Protein AF-A0A813CEZ8-F1 (afdb_monomer_lite)

Radius of gyration: 24.93 Å; chains: 1; bounding box: 59×59×70 Å

Sequence (637 aa):
QISRPLQGLGLHQLNYLLYSCEAEERDRSDGKRGAYDIPGFGPFAYCGIMGVCAALDEARRQHTESELLTSPVLENVRQGDWLIACLTQRLVHMPGLDMVKEWLEKAAGILHNCPRKLAPFYFDLLVPGLCAAASKELLDVSSDFVSAFHGASDLIRDVALATSQFWGATKSAPLNWDLAQRNGWHKVPSLCAGLPHFAAGFMRNWGRDTFIALKGCLLVTGHFQEARDTLLVYASVVRHGLCPNLLDAANRPRYNARDATWFFMQAIQDYVAESPEGESFLAAPVSLKWPAKDWDPDLAHMEVKTIADLIHLIFSAHAKGINFREWGAGRGPDAGKGIDDDMSEWGFDVSVRLDEKTGLIFGGSEHNCGTWMDKMGSSAKAGNKGKPATPRDGAAVEIVGLLKSALRWLSSLSRDVFPYEQVKTASGQPLKYKDWDSRLSENFERLFWIGPDEKTSAPVAGIYRDTVGATRKWQDYQLRPNFCIAMAVAPELFMPEHANTALQVVASRLVGPLGMCTLDPADKEYHGDYHNDNDSSDQWIAHGWNYHQGPEWVWPLGFFLEAWNHFGSLDTSSSEPARYAMQWLLPHREMLRKAPWRSLPELTNSSGQHCHHSCPAQAWSLATLLSALRTMTFQVA

pLDDT: mean 95.01, std 6.54, range [38.25, 98.94]

Organism: NCBI:txid1628268

InterPro domains:
  IPR008928 Six-hairpin glycosidase superfamily [SSF48208] (188-632)
  IPR010401 Glycogen debranching enzyme [PTHR10569] (6-632)
  IPR012341 Six-hairpin glycosidase-like superfamily [G3DSA:1.50.10.10] (181-576)
  IPR032788 Glycogen debranching enzyme, central domain [PF14702] (6-91)
  IPR032790 Glycogen debranching enzyme, C-terminal [PF06202] (185-626)

Secondary structure (DSSP, 8-state):
--SGGGTT--HHHHHHHH---HHHHHHHHTTS--PPEETTTEE-S-SSHHHHHHHHHHHHHHS-HHHHTTSHHHHHHHH-SHHHHHHHHHGGGSTT-HHHHHHHHHHHHHHHHS-GGGHHHHHHHHHHHHHHHHHHHHHHTS-HHHHHHTTT-HHHHHHHHHHGGGEE--SS--S-HHHHHHH-GGGS-EE-SEETTBSSSGGG-BHHHHHHHHIIIIITTT-HHHHHHHHHHHHHT-BTTB--SB-GGGTS-B---SSHHHHHHHHHHHHHHHSTTGGGGGGSB---SS-GGGT-GGGTT----BHHHHHHHHHHHHHH-EEEEPTT--SGGGTTTTT-SSS-TTTTEEEEEE-TTT-PEEE--TT---SS---B---TTTT-TT-BSS---BEEHHHHHHHHHHHHHHHHS-TTT----EEE-TTS-EEEHHHHHHHHHHHHHHHHEE-TT---S-SSSSEE-SEES-SSTTGGG---TTHHHHHHH-GGGS-HHHHHHHHHHHHHHTB-SSSEESS-TTSTT------TT--SS-TTTGGGGGGGSS-EESHHHHHHHHHHHHH---SSTT--HHHHHGGGGHHHHHHHHHSTTSS--SEEBGGGB--TTS-SEEHHHHHHHHHHHHHHHHTT-

Foldseek 3Di:
DLQVLQPPDDLQLLLLQQFAAQQQLCQLVVNPDGFDQFVPPGGFRGLHLNSLVLLLVVLVVPDDPVCSCVPRSNVVQLVDLVSLVSSLVSSPSAPSSVSVSVLSVVLSVVLVPDNSSCRSVSCCCRSVVSNVSSLCVLQCPWDPLSNVPLVPDVLLSLLLSLLSNFWHFGPQAFLADVCCVVPNSSVRTDGAQFPPPQPGHQSGDFLQSCLLLCCQSQQNGPNLVRLLVNLQLQLQADDLLARFGGCSNVPDGWGQAPCSRLSSLVSVVSSLVRPPCHLVQQAPFHHHPQQHCNHPVVCNPQDGTGNLSSNQSSVQSQQQKGWDFIPPQDDDPCGCPPHHPQADNCQRIWIWAAPPQQLFIFIGAQQYQRHPLGDQDRFVLLVRGNGALQGQTTGFQLSLLSLLLSLVVLVPDDCVSRVDQWHAHNVRDTDGSVNSNVSNLVHVCVQFAFAQPHPDPAPHHLAGFRHGPHPPVRNRRWLALSNLSSCLRHVSSDDLVSLQSHLVVQVVFFQALAFGFLTGPVDPLADQAFDLCANDNNNSHHNRSCVRRTWGFQLSLLSSLSSQQVRHDDPDPPDRSLNVSVVSCPVVSVCLSNPSSSADWRTAGPRRHHHPPIRRHGSSNSSSNSVSVSSSVVVVD

Structure (mmCIF, N/CA/C/O backbone):
data_AF-A0A813CEZ8-F1
#
_entry.id   AF-A0A813CEZ8-F1
#
loop_
_atom_site.group_PDB
_atom_site.id
_atom_site.type_symbol
_atom_site.label_atom_id
_atom_site.label_alt_id
_atom_site.label_comp_id
_atom_site.label_asym_id
_atom_site.label_entity_id
_atom_site.label_seq_id
_atom_site.pdbx_PDB_ins_code
_atom_site.Cartn_x
_atom_site.Cartn_y
_atom_site.Cartn_z
_atom_site.occupancy
_atom_site.B_iso_or_equiv
_atom_site.auth_seq_id
_atom_site.auth_comp_id
_atom_site.auth_asym_id
_atom_site.auth_atom_id
_atom_site.pdbx_PDB_model_num
ATOM 1 N N . GLN A 1 1 ? 2.977 -10.992 -36.631 1.00 79.50 1 GLN A N 1
ATOM 2 C CA . GLN A 1 1 ? 2.126 -10.129 -35.786 1.00 79.50 1 GLN A CA 1
ATOM 3 C C . GLN A 1 1 ? 2.627 -10.232 -34.357 1.00 79.50 1 GLN A C 1
ATOM 5 O O . GLN A 1 1 ? 2.871 -11.347 -33.914 1.00 79.50 1 GLN A O 1
ATOM 10 N N . ILE A 1 2 ? 2.846 -9.097 -33.694 1.00 90.31 2 ILE A N 1
ATOM 11 C CA . ILE A 1 2 ? 3.507 -9.021 -32.381 1.00 90.31 2 ILE A CA 1
ATOM 12 C C . ILE A 1 2 ? 2.571 -9.313 -31.197 1.00 90.31 2 ILE A C 1
ATOM 14 O O . ILE A 1 2 ? 3.044 -9.702 -30.142 1.00 90.31 2 ILE A O 1
ATOM 18 N N . SER A 1 3 ? 1.254 -9.188 -31.390 1.00 90.38 3 SER A N 1
ATOM 19 C CA . SER A 1 3 ? 0.237 -9.415 -30.353 1.00 90.38 3 SER A CA 1
ATOM 20 C C . SER A 1 3 ? -0.111 -10.886 -30.133 1.00 90.38 3 SER A C 1
ATOM 22 O O . SER A 1 3 ? -0.450 -11.278 -29.027 1.00 90.38 3 SER A O 1
ATOM 24 N N . ARG A 1 4 ? -0.001 -11.731 -31.166 1.00 92.81 4 ARG A N 1
ATOM 25 C CA . ARG A 1 4 ? -0.383 -13.153 -31.088 1.00 92.81 4 ARG A CA 1
ATOM 26 C C . ARG A 1 4 ? 0.265 -13.917 -29.915 1.00 92.81 4 ARG A C 1
ATOM 28 O O . ARG A 1 4 ? -0.448 -14.691 -29.292 1.00 92.81 4 ARG A O 1
ATOM 35 N N . PRO A 1 5 ? 1.564 -13.743 -29.595 1.00 94.44 5 PRO A N 1
ATOM 36 C CA . PRO A 1 5 ? 2.190 -14.410 -28.449 1.00 94.44 5 PRO A CA 1
ATOM 37 C C . PRO A 1 5 ? 1.694 -13.951 -27.072 1.00 94.44 5 PRO A C 1
ATOM 39 O O . PRO A 1 5 ? 2.035 -14.589 -26.085 1.00 94.44 5 PRO A O 1
ATOM 42 N N . LEU A 1 6 ? 0.966 -12.833 -27.003 1.00 96.12 6 LEU A N 1
ATOM 43 C CA . LEU A 1 6 ? 0.544 -12.193 -25.754 1.00 96.12 6 LEU A CA 1
ATOM 44 C C . LEU A 1 6 ? -0.891 -12.555 -25.352 1.00 96.12 6 LEU A C 1
ATOM 46 O O . LEU A 1 6 ? -1.271 -12.361 -24.202 1.00 96.12 6 LEU A O 1
ATOM 50 N N . GLN A 1 7 ? -1.673 -13.097 -26.287 1.00 91.88 7 GLN A N 1
ATOM 51 C CA . GLN A 1 7 ? -3.081 -13.412 -26.073 1.00 91.88 7 GLN A CA 1
ATOM 52 C C . GLN A 1 7 ? -3.254 -14.487 -24.996 1.00 91.88 7 GLN A C 1
ATOM 54 O O . GLN A 1 7 ? -2.687 -15.576 -25.098 1.00 91.88 7 GLN A O 1
ATOM 59 N N . GLY A 1 8 ? -4.087 -14.192 -23.996 1.00 90.25 8 GLY A N 1
ATOM 60 C CA . GLY A 1 8 ? -4.419 -15.126 -22.917 1.00 90.25 8 GLY A CA 1
ATOM 61 C C . GLY A 1 8 ? -3.352 -15.256 -21.827 1.00 90.25 8 GLY A C 1
ATOM 62 O O . GLY A 1 8 ? -3.478 -16.129 -20.968 1.00 90.25 8 GLY A O 1
ATOM 63 N N . LEU A 1 9 ? -2.315 -14.411 -21.839 1.00 94.62 9 LEU A N 1
ATOM 64 C CA . LEU A 1 9 ? -1.388 -14.307 -20.716 1.00 94.62 9 LEU A CA 1
ATOM 65 C C . LEU A 1 9 ? -2.075 -13.634 -19.522 1.00 94.62 9 LEU A C 1
ATOM 67 O O . LEU A 1 9 ? -2.721 -12.600 -19.660 1.00 94.62 9 LEU A O 1
ATOM 71 N N . GLY A 1 10 ? -1.903 -14.209 -18.335 1.00 93.69 10 GLY A N 1
ATOM 72 C CA . GLY A 1 10 ? -2.367 -13.624 -17.083 1.00 93.69 10 GLY A CA 1
ATOM 73 C C . GLY A 1 10 ? -1.460 -12.496 -16.585 1.00 93.69 10 GLY A C 1
ATOM 74 O O . GLY A 1 10 ? -0.310 -12.347 -17.011 1.00 93.69 10 GLY A O 1
ATOM 75 N N . LEU A 1 11 ? -1.955 -11.747 -15.596 1.00 95.12 11 LEU A N 1
ATOM 76 C CA . LEU A 1 11 ? -1.270 -10.582 -15.027 1.00 95.12 11 LEU A CA 1
ATOM 77 C C . LEU A 1 11 ? 0.165 -10.891 -14.574 1.00 95.12 11 LEU A C 1
ATOM 79 O O . LEU A 1 11 ? 1.094 -10.176 -14.930 1.00 95.12 11 LEU A O 1
ATOM 83 N N . HIS A 1 12 ? 0.377 -11.994 -13.850 1.00 95.81 12 HIS A N 1
ATOM 84 C CA . HIS A 1 12 ? 1.705 -12.374 -13.348 1.00 95.81 12 HIS A CA 1
ATOM 85 C C . HIS A 1 12 ? 2.702 -12.766 -14.463 1.00 95.81 12 HIS A C 1
ATOM 87 O O . HIS A 1 12 ? 3.913 -12.624 -14.287 1.00 95.81 12 HIS A O 1
ATOM 93 N N . GLN A 1 13 ? 2.220 -13.243 -15.618 1.00 96.94 13 GLN A N 1
ATOM 94 C CA . GLN A 1 13 ? 3.062 -13.570 -16.777 1.00 96.94 13 GLN A CA 1
ATOM 95 C C . GLN A 1 13 ? 3.479 -12.299 -17.521 1.00 96.94 13 GLN A C 1
ATOM 97 O O . GLN A 1 13 ? 4.652 -12.148 -17.866 1.00 96.94 13 GLN A O 1
ATOM 102 N N . LEU A 1 14 ? 2.542 -11.365 -17.714 1.00 97.06 14 LEU A N 1
ATOM 103 C CA . LEU A 1 14 ? 2.818 -10.042 -18.281 1.00 97.06 14 LEU A CA 1
ATOM 104 C C . LEU A 1 14 ? 3.721 -9.218 -17.353 1.00 97.06 14 LEU A C 1
ATOM 106 O O . LEU A 1 14 ? 4.678 -8.607 -17.828 1.00 97.06 14 LEU A O 1
ATOM 110 N N . ASN A 1 15 ? 3.510 -9.299 -16.035 1.00 97.31 15 ASN A N 1
ATOM 111 C CA . ASN A 1 15 ? 4.422 -8.759 -15.028 1.00 97.31 15 ASN A CA 1
ATOM 112 C C . ASN A 1 15 ? 5.837 -9.314 -15.215 1.00 97.31 15 ASN A C 1
ATOM 114 O O . ASN A 1 15 ? 6.788 -8.543 -15.302 1.00 97.31 15 ASN A O 1
ATOM 118 N N . TYR A 1 16 ? 5.992 -10.637 -15.332 1.00 97.56 16 TYR A N 1
ATOM 119 C CA . TYR A 1 16 ? 7.316 -11.230 -15.496 1.00 97.56 16 TYR A CA 1
ATOM 120 C C . TYR A 1 16 ? 7.989 -10.813 -16.808 1.00 97.56 16 TYR A C 1
ATOM 122 O O . TYR A 1 16 ? 9.188 -10.534 -16.808 1.00 97.56 16 TYR A O 1
ATOM 130 N N . LEU A 1 17 ? 7.235 -10.727 -17.910 1.00 98.00 17 LEU A N 1
ATOM 131 C CA . LEU A 1 17 ? 7.728 -10.264 -19.209 1.00 98.00 17 LEU A CA 1
ATOM 132 C C . LEU A 1 17 ? 8.228 -8.811 -19.152 1.00 98.00 17 LEU A C 1
ATOM 134 O O . LEU A 1 17 ? 9.339 -8.518 -19.606 1.00 98.00 17 LEU A O 1
ATOM 138 N N . LEU A 1 18 ? 7.410 -7.913 -18.602 1.00 98.25 18 LEU A N 1
ATOM 139 C CA . LEU A 1 18 ? 7.663 -6.473 -18.583 1.00 98.25 18 LEU A CA 1
ATOM 140 C C . LEU A 1 18 ? 8.653 -6.064 -17.490 1.00 98.25 18 LEU A C 1
ATOM 142 O O . LEU A 1 18 ? 9.565 -5.282 -17.754 1.00 98.25 18 LEU A O 1
ATOM 146 N N . TYR A 1 19 ? 8.501 -6.614 -16.292 1.00 98.19 19 TYR A N 1
ATOM 147 C CA . TYR A 1 19 ? 9.132 -6.135 -15.066 1.00 98.19 19 TYR A CA 1
ATOM 148 C C . TYR A 1 19 ? 10.053 -7.201 -14.455 1.00 98.19 19 TYR A C 1
ATOM 150 O O . TYR A 1 19 ? 10.921 -7.734 -15.145 1.00 98.19 19 TYR A O 1
ATOM 158 N N . SER A 1 20 ? 9.890 -7.504 -13.165 1.00 96.81 20 SER A N 1
ATOM 159 C CA . SER A 1 20 ? 10.849 -8.172 -12.277 1.00 96.81 20 SER A CA 1
ATOM 160 C C . SER A 1 20 ? 12.051 -7.310 -11.922 1.00 96.81 20 SER A C 1
ATOM 162 O O . SER A 1 20 ? 12.946 -7.118 -12.746 1.00 96.81 20 SER A O 1
ATOM 164 N N . CYS A 1 21 ? 12.134 -6.873 -10.669 1.00 97.88 21 CYS A N 1
ATOM 165 C CA . CYS A 1 21 ? 13.377 -6.299 -10.158 1.00 97.88 21 CYS A CA 1
ATOM 166 C C . CYS A 1 21 ? 14.443 -7.395 -9.951 1.00 97.88 21 CYS A C 1
ATOM 168 O O . CYS A 1 21 ? 14.162 -8.597 -10.059 1.00 97.88 21 CYS A O 1
ATOM 170 N N . GLU A 1 22 ? 15.680 -6.992 -9.656 1.00 97.62 22 GLU A N 1
ATOM 171 C CA . GLU A 1 22 ? 16.791 -7.925 -9.443 1.00 97.62 22 GLU A CA 1
ATOM 172 C C . GLU A 1 22 ? 16.523 -8.927 -8.310 1.00 97.62 22 GLU A C 1
ATOM 174 O O . GLU A 1 22 ? 16.808 -10.114 -8.469 1.00 97.62 22 GLU A O 1
ATOM 179 N N . ALA A 1 23 ? 15.945 -8.479 -7.191 1.00 97.56 23 ALA A N 1
ATOM 180 C CA . ALA A 1 23 ? 15.647 -9.348 -6.053 1.00 97.56 23 ALA A CA 1
ATOM 181 C C . ALA A 1 23 ? 14.663 -10.467 -6.432 1.00 97.56 23 ALA A C 1
ATOM 183 O O . ALA A 1 23 ? 14.882 -11.628 -6.088 1.00 97.56 23 ALA A O 1
ATOM 184 N N . GLU A 1 24 ? 13.626 -10.151 -7.210 1.00 97.75 24 GLU A N 1
ATOM 185 C CA . GLU A 1 24 ? 12.665 -11.151 -7.684 1.00 97.75 24 GLU A CA 1
ATOM 186 C C . GLU A 1 24 ? 13.280 -12.105 -8.718 1.00 97.75 24 GLU A C 1
ATOM 188 O O . GLU A 1 24 ? 12.978 -13.298 -8.726 1.00 97.75 24 GLU A O 1
ATOM 193 N N . GLU A 1 25 ? 14.149 -11.612 -9.605 1.00 97.12 25 GLU A N 1
ATOM 194 C CA . GLU A 1 25 ? 14.824 -12.459 -10.596 1.00 97.12 25 GLU A CA 1
ATOM 195 C C . GLU A 1 25 ? 15.823 -13.412 -9.924 1.00 97.12 25 GLU A C 1
ATOM 197 O O . GLU A 1 25 ? 15.884 -14.597 -10.275 1.00 97.12 25 GLU A O 1
ATOM 202 N N . ARG A 1 26 ? 16.557 -12.934 -8.911 1.00 97.00 26 ARG A N 1
ATOM 203 C CA . ARG A 1 26 ? 17.440 -13.766 -8.082 1.00 97.00 26 ARG A CA 1
ATOM 204 C C . ARG A 1 26 ? 16.646 -14.826 -7.338 1.00 97.00 26 ARG A C 1
ATOM 206 O O . ARG A 1 26 ? 17.043 -15.986 -7.357 1.00 97.00 26 ARG A O 1
ATOM 213 N N . ASP A 1 27 ? 15.510 -14.461 -6.759 1.00 96.62 27 ASP A N 1
ATOM 214 C CA . ASP A 1 27 ? 14.639 -15.402 -6.060 1.00 96.62 27 ASP A CA 1
ATOM 215 C C . ASP A 1 27 ? 14.143 -16.530 -6.983 1.00 96.62 27 ASP A C 1
ATOM 217 O O . ASP A 1 27 ? 14.305 -17.712 -6.682 1.00 96.62 27 ASP A O 1
ATOM 221 N N . ARG A 1 28 ? 13.640 -16.195 -8.178 1.00 94.69 28 ARG A N 1
ATOM 222 C CA . ARG A 1 28 ? 13.176 -17.198 -9.156 1.00 94.69 28 ARG A CA 1
ATOM 223 C C . ARG A 1 28 ? 14.306 -18.070 -9.701 1.00 94.69 28 ARG A C 1
ATOM 225 O O . ARG A 1 28 ? 14.092 -19.244 -10.004 1.00 94.69 28 ARG A O 1
ATOM 232 N N . SER A 1 29 ? 15.504 -17.511 -9.843 1.00 94.19 29 SER A N 1
ATOM 233 C CA . SER A 1 29 ? 16.651 -18.188 -10.456 1.00 94.19 29 SER A CA 1
ATOM 234 C C . SER A 1 29 ? 17.578 -18.898 -9.465 1.00 94.19 29 SER A C 1
ATOM 236 O O . SER A 1 29 ? 18.614 -19.413 -9.888 1.00 94.19 29 SER A O 1
ATOM 238 N N . ASP A 1 30 ? 17.228 -18.949 -8.176 1.00 94.50 30 ASP A N 1
ATOM 239 C CA . ASP A 1 30 ? 18.089 -19.470 -7.102 1.00 94.50 30 ASP A CA 1
ATOM 240 C C . ASP A 1 30 ? 19.457 -18.756 -7.073 1.00 94.50 30 ASP A C 1
ATOM 242 O O . ASP A 1 30 ? 20.519 -19.374 -6.995 1.00 94.50 30 ASP A O 1
ATOM 246 N N . GLY A 1 31 ? 19.428 -17.431 -7.235 1.00 95.06 31 GLY A N 1
ATOM 247 C CA . GLY A 1 31 ? 20.586 -16.536 -7.239 1.00 95.06 31 GLY A CA 1
ATOM 248 C C . GLY A 1 31 ? 21.403 -16.522 -8.534 1.00 95.06 31 GLY A C 1
ATOM 249 O O . GLY A 1 31 ? 22.354 -15.747 -8.632 1.00 95.06 31 GLY A O 1
ATOM 250 N N . LYS A 1 32 ? 21.052 -17.339 -9.537 1.00 93.69 32 LYS A N 1
ATOM 251 C CA . LYS A 1 32 ? 21.851 -17.517 -10.766 1.00 93.69 32 LYS A CA 1
ATOM 252 C C . LYS A 1 32 ? 21.778 -16.340 -11.737 1.00 93.69 32 LYS A C 1
ATOM 254 O O . LYS A 1 32 ? 22.650 -16.224 -12.594 1.00 93.69 32 LYS A O 1
ATOM 259 N N . ARG A 1 33 ? 20.739 -15.506 -11.658 1.00 93.38 33 ARG A N 1
ATOM 260 C CA . ARG A 1 33 ? 20.550 -14.334 -12.525 1.00 93.38 33 ARG A CA 1
ATOM 261 C C . ARG A 1 33 ? 20.097 -13.123 -11.719 1.00 93.38 33 ARG A C 1
ATOM 263 O O . ARG A 1 33 ? 19.334 -13.269 -10.771 1.00 93.38 33 ARG A O 1
ATOM 270 N N . GLY A 1 34 ? 20.561 -11.949 -12.131 1.00 93.56 34 GLY A N 1
ATOM 271 C CA . GLY A 1 34 ? 20.124 -10.645 -11.634 1.00 93.56 34 GLY A CA 1
ATOM 272 C C . GLY A 1 34 ? 19.783 -9.708 -12.794 1.00 93.56 34 GLY A C 1
ATOM 273 O O . GLY A 1 34 ? 19.581 -10.173 -13.919 1.00 93.56 34 GLY A O 1
ATOM 274 N N . ALA A 1 35 ? 19.739 -8.403 -12.523 1.00 96.50 35 ALA A N 1
ATOM 275 C CA . ALA A 1 35 ? 19.554 -7.394 -13.559 1.00 96.50 35 ALA A CA 1
ATOM 276 C C . ALA A 1 35 ? 20.721 -7.405 -14.558 1.00 96.50 35 ALA A C 1
ATOM 278 O O . ALA A 1 35 ? 21.870 -7.659 -14.194 1.00 96.50 35 ALA A O 1
ATOM 279 N N . TYR A 1 36 ? 20.417 -7.147 -15.832 1.00 97.31 36 TYR A N 1
ATOM 280 C CA . TYR A 1 36 ? 21.448 -6.995 -16.854 1.00 97.31 36 TYR A CA 1
ATOM 281 C C . TYR A 1 36 ? 22.198 -5.681 -16.617 1.00 97.31 36 TYR A C 1
ATOM 283 O O . TYR A 1 36 ? 21.569 -4.625 -16.539 1.00 97.31 36 TYR A O 1
ATOM 291 N N . ASP A 1 37 ? 23.521 -5.768 -16.494 1.00 96.81 37 ASP A N 1
ATOM 292 C CA . ASP A 1 37 ? 24.413 -4.636 -16.242 1.00 96.81 37 ASP A CA 1
ATOM 293 C C . ASP A 1 37 ? 25.116 -4.223 -17.538 1.00 96.81 37 ASP A C 1
ATOM 295 O O . ASP A 1 37 ? 25.818 -5.023 -18.167 1.00 96.81 37 ASP A O 1
ATOM 299 N N . ILE A 1 38 ? 24.887 -2.978 -17.960 1.00 96.81 38 ILE A N 1
ATOM 300 C CA . ILE A 1 38 ? 25.490 -2.409 -19.162 1.00 96.81 38 ILE A CA 1
ATOM 301 C C . ILE A 1 38 ? 26.753 -1.634 -18.788 1.00 96.81 38 ILE A C 1
ATOM 303 O O . ILE A 1 38 ? 26.662 -0.634 -18.070 1.00 96.81 38 ILE A O 1
ATOM 307 N N . PRO A 1 39 ? 27.925 -1.991 -19.347 1.00 94.44 39 PRO A N 1
ATOM 308 C CA . PRO A 1 39 ? 29.146 -1.219 -19.148 1.00 94.44 39 PRO A CA 1
ATOM 309 C C . PRO A 1 39 ? 28.951 0.260 -19.508 1.00 94.44 39 PRO A C 1
ATOM 311 O O . PRO A 1 39 ? 28.583 0.586 -20.634 1.00 94.44 39 PRO A O 1
ATOM 314 N N . GLY A 1 40 ? 29.205 1.155 -18.551 1.00 93.38 40 GLY A N 1
ATOM 315 C CA . GLY A 1 40 ? 29.041 2.604 -18.725 1.00 93.38 40 GLY A CA 1
ATOM 316 C C . GLY A 1 40 ? 27.622 3.141 -18.501 1.00 93.38 40 GLY A C 1
ATOM 317 O O . GLY A 1 40 ? 27.438 4.350 -18.577 1.00 93.38 40 GLY A O 1
ATOM 318 N N . PHE A 1 41 ? 26.643 2.280 -18.201 1.00 95.31 41 PHE A N 1
ATOM 319 C CA . PHE A 1 41 ? 25.285 2.672 -17.794 1.00 95.31 41 PHE A CA 1
ATOM 320 C C . PHE A 1 41 ? 24.929 2.136 -16.401 1.00 95.31 41 PHE A C 1
ATOM 322 O O . PHE A 1 41 ? 24.461 2.896 -15.561 1.00 95.31 41 PHE A O 1
ATOM 329 N N . GLY A 1 42 ? 25.205 0.856 -16.133 1.00 96.69 42 GLY A N 1
ATOM 330 C CA . GLY A 1 42 ? 24.857 0.165 -14.891 1.00 96.69 42 GLY A CA 1
ATOM 331 C C . GLY A 1 42 ? 23.726 -0.862 -15.059 1.00 96.69 42 GLY A C 1
ATOM 332 O O . GLY A 1 42 ? 23.291 -1.143 -16.184 1.00 96.69 42 GLY A O 1
ATOM 333 N N . PRO A 1 43 ? 23.235 -1.440 -13.947 1.00 96.94 43 PRO A N 1
ATOM 334 C CA . PRO A 1 43 ? 22.128 -2.389 -13.958 1.00 96.94 43 PRO A CA 1
ATOM 335 C C . PRO A 1 43 ? 20.782 -1.714 -14.242 1.00 96.94 43 PRO A C 1
ATOM 337 O O . PRO A 1 43 ? 20.499 -0.612 -13.772 1.00 96.94 43 PRO A O 1
ATOM 340 N N . PHE A 1 44 ? 19.906 -2.407 -14.971 1.00 97.50 44 PHE A N 1
ATOM 341 C CA . PHE A 1 44 ? 18.525 -1.959 -15.158 1.00 97.50 44 PHE A CA 1
ATOM 342 C C . PHE A 1 44 ? 17.670 -2.103 -13.894 1.00 97.50 44 PHE A C 1
ATOM 344 O O . PHE A 1 44 ? 17.808 -3.065 -13.141 1.00 97.50 44 PHE A O 1
ATOM 351 N N . ALA A 1 45 ? 16.690 -1.204 -13.732 1.00 97.25 45 ALA A N 1
ATOM 352 C CA . ALA A 1 45 ? 15.676 -1.298 -12.675 1.00 97.25 45 ALA A CA 1
ATOM 353 C C . ALA A 1 45 ? 14.849 -2.598 -12.763 1.00 97.25 45 ALA A C 1
ATOM 355 O O . ALA A 1 45 ? 14.533 -3.220 -11.747 1.00 97.25 45 ALA A O 1
ATOM 356 N N . TYR A 1 46 ? 14.550 -3.040 -13.990 1.00 98.50 46 TYR A N 1
ATOM 357 C CA . TYR A 1 46 ? 13.863 -4.300 -14.263 1.00 98.50 46 TYR A CA 1
ATOM 358 C C . TYR A 1 46 ? 14.689 -5.208 -15.168 1.00 98.50 46 TYR A C 1
ATOM 360 O O . TYR A 1 46 ? 15.312 -4.758 -16.127 1.00 98.50 46 TYR A O 1
ATOM 368 N N . CYS A 1 47 ? 14.612 -6.510 -14.905 1.00 98.06 47 CYS A N 1
ATOM 369 C CA . CYS A 1 47 ? 15.171 -7.561 -15.753 1.00 98.06 47 CYS A CA 1
ATOM 370 C C . CYS A 1 47 ? 14.344 -7.772 -17.035 1.00 98.06 47 CYS A C 1
ATOM 372 O O . CYS A 1 47 ? 14.830 -8.357 -18.003 1.00 98.06 47 CYS A O 1
ATOM 374 N N . GLY A 1 48 ? 13.077 -7.351 -17.024 1.00 97.75 48 GLY A N 1
ATOM 375 C CA . GLY A 1 48 ? 12.163 -7.410 -18.158 1.00 97.75 48 GLY A CA 1
ATOM 376 C C . GLY A 1 48 ? 12.301 -6.262 -19.145 1.00 97.75 48 GLY A C 1
ATOM 377 O O . GLY A 1 48 ? 13.098 -5.334 -18.986 1.00 97.75 48 GLY A O 1
ATOM 378 N N . ILE A 1 49 ? 11.499 -6.341 -20.207 1.00 98.00 49 ILE A N 1
ATOM 379 C CA . ILE A 1 49 ? 11.609 -5.437 -21.360 1.00 98.00 49 ILE A CA 1
ATOM 380 C C . ILE A 1 49 ? 11.300 -3.973 -21.018 1.00 98.00 49 ILE A C 1
ATOM 382 O O . ILE A 1 49 ? 11.768 -3.079 -21.723 1.00 98.00 49 ILE A O 1
ATOM 386 N N . MET A 1 50 ? 10.584 -3.697 -19.922 1.00 97.75 50 MET A N 1
ATOM 387 C CA . MET A 1 50 ? 10.316 -2.329 -19.476 1.00 97.75 50 MET A CA 1
ATOM 388 C C . MET A 1 50 ? 11.581 -1.630 -18.958 1.00 97.75 50 MET A C 1
ATOM 390 O O . MET A 1 50 ? 11.747 -0.434 -19.197 1.00 97.75 50 MET A O 1
ATOM 394 N N . GLY A 1 51 ? 12.502 -2.367 -18.323 1.00 97.69 51 GLY A N 1
ATOM 395 C CA . GLY A 1 51 ? 13.800 -1.832 -17.889 1.00 97.69 51 GLY A CA 1
ATOM 396 C C . GLY A 1 51 ? 14.647 -1.375 -19.077 1.00 97.69 51 GLY A C 1
ATOM 397 O O . GLY A 1 51 ? 15.210 -0.283 -19.066 1.00 97.69 51 GLY A O 1
ATOM 398 N N . VAL A 1 52 ? 14.626 -2.157 -20.160 1.00 97.81 52 VAL A N 1
ATOM 399 C CA . VAL A 1 52 ? 15.268 -1.797 -21.431 1.00 97.81 52 VAL A CA 1
ATOM 400 C C . VAL A 1 52 ? 14.618 -0.560 -22.048 1.00 97.81 52 VAL A C 1
ATOM 402 O O . VAL A 1 52 ? 15.318 0.360 -22.457 1.00 97.81 52 VAL A O 1
ATOM 405 N N . CYS A 1 53 ? 13.284 -0.499 -22.087 1.00 97.75 53 CYS A N 1
ATOM 406 C CA . CYS A 1 53 ? 12.574 0.660 -22.631 1.00 97.75 53 CYS A CA 1
ATOM 407 C C . CYS A 1 53 ? 12.860 1.937 -21.827 1.00 97.75 53 CYS A C 1
ATOM 409 O O . CYS A 1 53 ? 13.011 3.005 -22.409 1.00 97.75 53 CYS A O 1
ATOM 411 N N . ALA A 1 54 ? 12.944 1.852 -20.495 1.00 96.94 54 ALA A N 1
ATOM 412 C CA . ALA A 1 54 ? 13.338 2.980 -19.651 1.00 96.94 54 ALA A CA 1
ATOM 413 C C . ALA A 1 54 ? 14.760 3.472 -19.976 1.00 96.94 54 ALA A C 1
ATOM 415 O O . ALA A 1 54 ? 14.957 4.672 -20.154 1.00 96.94 54 ALA A O 1
ATOM 416 N N . ALA A 1 55 ? 15.718 2.556 -20.144 1.00 96.94 55 ALA A N 1
ATOM 417 C CA . ALA A 1 55 ? 17.095 2.898 -20.492 1.00 96.94 55 ALA A CA 1
ATOM 418 C C . ALA A 1 55 ? 17.232 3.497 -21.905 1.00 96.94 55 ALA A C 1
ATOM 420 O O . ALA A 1 55 ? 17.989 4.445 -22.111 1.00 96.94 55 ALA A O 1
ATOM 421 N N . LEU A 1 56 ? 16.468 2.993 -22.881 1.00 96.19 56 LEU A N 1
ATOM 422 C CA . LEU A 1 56 ? 16.413 3.570 -24.229 1.00 96.19 56 LEU A CA 1
ATOM 423 C C . LEU A 1 56 ? 15.828 4.989 -24.212 1.00 96.19 56 LEU A C 1
ATOM 425 O O . LEU A 1 56 ? 16.366 5.887 -24.858 1.00 96.19 56 LEU A O 1
ATOM 429 N N . ASP A 1 57 ? 14.761 5.216 -23.447 1.00 95.12 57 ASP A N 1
ATOM 430 C CA . ASP A 1 57 ? 14.154 6.544 -23.315 1.00 95.12 57 ASP A CA 1
ATOM 431 C C . ASP A 1 57 ? 15.047 7.522 -22.544 1.00 95.12 57 ASP A C 1
ATOM 433 O O . ASP A 1 57 ? 15.039 8.722 -22.818 1.00 95.12 57 ASP A O 1
ATOM 437 N N . GLU A 1 58 ? 15.849 7.040 -21.596 1.00 95.06 58 GLU A N 1
ATOM 438 C CA . GLU A 1 58 ? 16.904 7.832 -20.968 1.00 95.06 58 GLU A CA 1
ATOM 439 C C . GLU A 1 58 ? 18.004 8.210 -21.963 1.00 95.06 58 GLU A C 1
ATOM 441 O O . GLU A 1 58 ? 18.337 9.392 -22.076 1.00 95.06 58 GLU A O 1
ATOM 446 N N . ALA A 1 59 ? 18.492 7.252 -22.755 1.00 94.44 59 ALA A N 1
ATOM 447 C CA . ALA A 1 59 ? 19.481 7.515 -23.793 1.00 94.44 59 ALA A CA 1
ATOM 448 C C . ALA A 1 59 ? 18.983 8.573 -24.793 1.00 94.44 59 ALA A C 1
ATOM 450 O O . ALA A 1 59 ? 19.713 9.524 -25.076 1.00 94.44 59 ALA A O 1
ATOM 451 N N . ARG A 1 60 ? 17.721 8.473 -25.245 1.00 93.69 60 ARG A N 1
ATOM 452 C CA . ARG A 1 60 ? 17.064 9.466 -26.119 1.00 93.69 60 ARG A CA 1
ATOM 453 C C . ARG A 1 60 ? 16.985 10.865 -25.504 1.00 93.69 60 ARG A C 1
ATOM 455 O O . ARG A 1 60 ? 17.019 11.846 -26.235 1.00 93.69 60 ARG A O 1
ATOM 462 N N . ARG A 1 61 ? 16.836 10.971 -24.180 1.00 93.19 61 ARG A N 1
ATOM 463 C CA . ARG A 1 61 ? 16.774 12.266 -23.480 1.00 93.19 61 ARG A CA 1
ATOM 464 C C . ARG A 1 61 ? 18.149 12.894 -23.272 1.00 93.19 61 ARG A C 1
ATOM 466 O O . ARG A 1 61 ? 18.238 14.115 -23.222 1.00 93.19 61 ARG A O 1
ATOM 473 N N . GLN A 1 62 ? 19.183 12.076 -23.091 1.00 92.88 62 GLN A N 1
ATOM 474 C CA . GLN A 1 62 ? 20.528 12.534 -22.728 1.00 92.88 62 GLN A CA 1
ATOM 475 C C . GLN A 1 62 ? 21.459 12.757 -23.928 1.00 92.88 62 GLN A C 1
ATOM 477 O O . GLN A 1 62 ? 22.485 13.409 -23.764 1.00 92.88 62 GLN A O 1
ATOM 482 N N . HIS A 1 63 ? 21.125 12.238 -25.112 1.00 92.94 63 HIS A N 1
ATOM 483 C CA . HIS A 1 63 ? 21.991 12.289 -26.294 1.00 92.94 63 HIS A CA 1
ATOM 484 C C . HIS A 1 63 ? 21.291 12.960 -27.476 1.00 92.94 63 HIS A C 1
ATOM 486 O O . HIS A 1 63 ? 20.077 12.837 -27.650 1.00 92.94 63 HIS A O 1
ATOM 492 N N . THR A 1 64 ? 22.066 13.625 -28.335 1.00 91.25 64 THR A N 1
ATOM 493 C CA . THR A 1 64 ? 21.578 14.067 -29.650 1.00 91.25 64 THR A CA 1
ATOM 494 C C . THR A 1 64 ? 21.395 12.880 -30.601 1.00 91.25 64 THR A C 1
ATOM 496 O O . THR A 1 64 ? 21.949 11.802 -30.385 1.00 91.25 64 THR A O 1
ATOM 499 N N . GLU A 1 65 ? 20.672 13.070 -31.709 1.00 82.56 65 GLU A N 1
ATOM 500 C CA . GLU A 1 65 ? 20.483 12.028 -32.733 1.00 82.56 65 GLU A CA 1
ATOM 501 C C . GLU A 1 65 ? 21.820 11.475 -33.268 1.00 82.56 65 GLU A C 1
ATOM 503 O O . GLU A 1 65 ? 21.966 10.268 -33.459 1.00 82.56 65 GLU A O 1
ATOM 508 N N . SER A 1 66 ? 22.830 12.339 -33.427 1.00 84.50 66 SER A N 1
ATOM 509 C CA . SER A 1 66 ? 24.178 11.951 -33.862 1.00 84.50 66 SER A CA 1
ATOM 510 C C . SER A 1 66 ? 24.977 11.172 -32.813 1.00 84.50 66 SER A C 1
ATOM 512 O O . SER A 1 66 ? 25.861 10.396 -33.174 1.00 84.50 66 SER A O 1
ATOM 514 N N . GLU A 1 67 ? 24.681 11.362 -31.527 1.00 90.50 67 GLU A N 1
ATOM 515 C CA . GLU A 1 67 ? 25.390 10.731 -30.405 1.00 90.50 67 GLU A CA 1
ATOM 516 C C . GLU A 1 67 ? 24.660 9.491 -29.882 1.00 90.50 67 GLU A C 1
ATOM 518 O O . GLU A 1 67 ? 25.258 8.663 -29.197 1.00 90.50 67 GLU A O 1
ATOM 523 N N . LEU A 1 68 ? 23.381 9.318 -30.222 1.00 89.94 68 LEU A N 1
ATOM 524 C CA . LEU A 1 68 ? 22.528 8.263 -29.685 1.00 89.94 68 LEU A CA 1
ATOM 525 C C . LEU A 1 68 ? 23.125 6.863 -29.904 1.00 89.94 68 LEU A C 1
ATOM 527 O O . LEU A 1 68 ? 23.150 6.048 -28.983 1.00 89.94 68 LEU A O 1
ATOM 531 N N . LEU A 1 69 ? 23.709 6.604 -31.080 1.00 89.25 69 LEU A N 1
ATOM 532 C CA . LEU A 1 69 ? 24.386 5.335 -31.398 1.00 89.25 69 LEU A CA 1
ATOM 533 C C . LEU A 1 69 ? 25.680 5.085 -30.607 1.00 89.25 69 LEU A C 1
ATOM 535 O O . LEU A 1 69 ? 26.239 3.995 -30.717 1.00 89.25 69 LEU A O 1
ATOM 539 N N . THR A 1 70 ? 26.170 6.082 -29.870 1.00 90.19 70 THR A N 1
ATOM 540 C CA . THR A 1 70 ? 27.314 5.976 -28.950 1.00 90.19 70 THR A CA 1
ATOM 541 C C . THR A 1 70 ? 26.888 5.893 -27.487 1.00 90.19 70 THR A C 1
ATOM 543 O O . THR A 1 70 ? 27.739 5.688 -26.623 1.00 90.19 70 THR A O 1
ATOM 546 N N . SER A 1 71 ? 25.584 6.004 -27.199 1.00 94.94 71 SER A N 1
ATOM 547 C CA . SER A 1 71 ? 25.067 5.753 -25.854 1.00 94.94 71 SER A CA 1
ATOM 548 C C . SER A 1 71 ? 25.414 4.322 -25.419 1.00 94.94 71 SER A C 1
ATOM 550 O O . SER A 1 71 ? 25.350 3.405 -26.247 1.00 94.94 71 SER A O 1
ATOM 552 N N . PRO A 1 72 ? 25.739 4.084 -24.136 1.00 96.44 72 PRO A N 1
ATOM 553 C CA . PRO A 1 72 ? 26.178 2.764 -23.679 1.00 96.44 72 PRO A CA 1
ATOM 554 C C . PRO A 1 72 ? 25.198 1.629 -24.015 1.00 96.44 72 PRO A C 1
ATOM 556 O O . PRO A 1 72 ? 25.611 0.526 -24.367 1.00 96.44 72 PRO A O 1
ATOM 559 N N . VAL A 1 73 ? 23.890 1.910 -23.960 1.00 95.94 73 VAL A N 1
ATOM 560 C CA . VAL A 1 73 ? 22.832 0.928 -24.236 1.00 95.94 73 VAL A CA 1
ATOM 561 C C . VAL A 1 73 ? 22.844 0.488 -25.699 1.00 95.94 73 VAL A C 1
ATOM 563 O O . VAL A 1 73 ? 22.847 -0.708 -25.991 1.00 95.94 73 VAL A O 1
ATOM 566 N N . LEU A 1 74 ? 22.882 1.440 -26.633 1.00 95.56 74 LEU A N 1
ATOM 567 C CA . LEU A 1 74 ? 22.882 1.122 -28.062 1.00 95.56 74 LEU A CA 1
ATOM 568 C C . LEU A 1 74 ? 24.248 0.628 -28.537 1.00 95.56 74 LEU A C 1
ATOM 570 O O . LEU A 1 74 ? 24.310 -0.205 -29.441 1.00 95.56 74 LEU A O 1
ATOM 574 N N . GLU A 1 75 ? 25.330 1.067 -27.896 1.00 95.38 75 GLU A N 1
ATOM 575 C CA . GLU A 1 75 ? 26.664 0.519 -28.113 1.00 95.38 75 GLU A CA 1
ATOM 576 C C . GLU A 1 75 ? 26.720 -0.966 -27.731 1.00 95.38 75 GLU A C 1
ATOM 578 O O . GLU A 1 75 ? 27.212 -1.778 -28.513 1.00 95.38 75 GLU A O 1
ATOM 583 N N . ASN A 1 76 ? 26.157 -1.347 -26.580 1.00 96.94 76 ASN A N 1
ATOM 584 C CA . ASN A 1 76 ? 26.074 -2.744 -26.149 1.00 96.94 76 ASN A CA 1
ATOM 585 C C . ASN A 1 76 ? 25.331 -3.613 -27.180 1.00 96.94 76 ASN A C 1
ATOM 587 O O . ASN A 1 76 ? 25.856 -4.642 -27.609 1.00 96.94 76 ASN A O 1
ATOM 591 N N . VAL A 1 77 ? 24.167 -3.149 -27.651 1.00 96.69 77 VAL A N 1
ATOM 592 C CA . VAL A 1 77 ? 23.384 -3.820 -28.706 1.00 96.69 77 VAL A CA 1
ATOM 593 C C . VAL A 1 77 ? 24.166 -3.915 -30.022 1.00 96.69 77 VAL A C 1
ATOM 595 O O . VAL A 1 77 ? 24.084 -4.912 -30.740 1.00 96.69 77 VAL A O 1
ATOM 598 N N . ARG A 1 78 ? 24.948 -2.885 -30.363 1.00 95.25 78 ARG A N 1
ATOM 599 C CA . ARG A 1 78 ? 25.793 -2.875 -31.564 1.00 95.25 78 ARG A CA 1
ATOM 600 C C . ARG A 1 78 ? 26.935 -3.884 -31.469 1.00 95.25 78 ARG A C 1
ATOM 602 O O . ARG A 1 78 ? 27.306 -4.476 -32.483 1.00 95.25 78 ARG A O 1
ATOM 609 N N . GLN A 1 79 ? 27.505 -4.057 -30.279 1.00 95.31 79 GLN A N 1
ATOM 610 C CA . GLN A 1 79 ? 28.659 -4.920 -30.038 1.00 95.31 79 GLN A CA 1
ATOM 611 C C . GLN A 1 79 ? 28.294 -6.405 -29.965 1.00 95.31 79 GLN A C 1
ATOM 613 O O . GLN A 1 79 ? 29.118 -7.240 -30.343 1.00 95.31 79 GLN A O 1
ATOM 618 N N . GLY A 1 80 ? 27.076 -6.756 -29.545 1.00 95.81 80 GLY A N 1
ATOM 619 C CA . GLY A 1 80 ? 26.673 -8.156 -29.487 1.00 95.81 80 GLY A CA 1
ATOM 620 C C . GLY A 1 80 ? 25.226 -8.405 -29.084 1.00 95.81 80 GLY A C 1
ATOM 621 O O . GLY A 1 80 ? 24.465 -7.506 -28.745 1.00 95.81 80 GLY A O 1
ATOM 622 N N . ASP A 1 81 ? 24.856 -9.685 -29.112 1.00 96.81 81 ASP A N 1
ATOM 623 C CA . ASP A 1 81 ? 23.470 -10.150 -28.955 1.00 96.81 81 ASP A CA 1
ATOM 624 C C . ASP A 1 81 ? 23.118 -10.480 -27.486 1.00 96.81 81 ASP A C 1
ATOM 626 O O . ASP A 1 81 ? 22.111 -11.129 -27.199 1.00 96.81 81 ASP A O 1
ATOM 630 N N . TRP A 1 82 ? 23.957 -10.062 -26.533 1.00 97.38 82 TRP A N 1
ATOM 631 C CA . TRP A 1 82 ? 23.867 -10.477 -25.128 1.00 97.38 82 TRP A CA 1
ATOM 632 C C . TRP A 1 82 ? 22.579 -10.018 -24.450 1.00 97.38 82 TRP A C 1
ATOM 634 O O . TRP A 1 82 ? 21.966 -10.801 -23.726 1.00 97.38 82 TRP A O 1
ATOM 644 N N . LEU A 1 83 ? 22.151 -8.778 -24.696 1.00 97.50 83 LEU A N 1
ATOM 645 C CA . LEU A 1 83 ? 20.945 -8.235 -24.079 1.00 97.50 83 LEU A CA 1
ATOM 646 C C . LEU A 1 83 ? 19.694 -9.001 -24.530 1.00 97.50 83 LEU A C 1
ATOM 648 O O . LEU A 1 83 ? 18.918 -9.458 -23.692 1.00 97.50 83 LEU A O 1
ATOM 652 N N . ILE A 1 84 ? 19.514 -9.228 -25.837 1.00 97.69 84 ILE A N 1
ATOM 653 C CA . ILE A 1 84 ? 18.352 -9.991 -26.318 1.00 97.69 84 ILE A CA 1
ATOM 654 C C . ILE A 1 84 ? 18.410 -11.461 -25.885 1.00 97.69 84 ILE A C 1
ATOM 656 O O . ILE A 1 84 ? 17.377 -12.046 -25.549 1.00 97.69 84 ILE A O 1
ATOM 660 N N . ALA A 1 85 ? 19.608 -12.051 -25.807 1.00 96.88 85 ALA A N 1
ATOM 661 C CA . ALA A 1 85 ? 19.784 -13.388 -25.254 1.00 96.88 85 ALA A CA 1
ATOM 662 C C . ALA A 1 85 ? 19.363 -13.443 -23.775 1.00 96.88 85 ALA A C 1
ATOM 664 O O . ALA A 1 85 ? 18.650 -14.366 -23.384 1.00 96.88 85 ALA A O 1
ATOM 665 N N . CYS A 1 86 ? 19.724 -12.435 -22.973 1.00 96.69 86 CYS A N 1
ATOM 666 C CA . CYS A 1 86 ? 19.317 -12.321 -21.572 1.00 96.69 86 CYS A CA 1
ATOM 667 C C . CYS A 1 86 ? 17.787 -12.233 -21.427 1.00 96.69 86 CYS A C 1
ATOM 669 O O . CYS A 1 86 ? 17.193 -13.028 -20.692 1.00 96.69 86 CYS A O 1
ATOM 671 N N . LEU A 1 87 ? 17.141 -11.347 -22.198 1.00 97.19 87 LEU A N 1
ATOM 672 C CA . LEU A 1 87 ? 15.679 -11.187 -22.221 1.00 97.19 87 LEU A CA 1
ATOM 673 C C . LEU A 1 87 ? 14.951 -12.481 -22.608 1.00 97.19 87 LEU A C 1
ATOM 675 O O . LEU A 1 87 ? 13.885 -12.776 -22.077 1.00 97.19 87 LEU A O 1
ATOM 679 N N . THR A 1 88 ? 15.538 -13.268 -23.507 1.00 96.94 88 THR A N 1
ATOM 680 C CA . THR A 1 88 ? 14.961 -14.535 -23.975 1.00 96.94 88 THR A CA 1
ATOM 681 C C . THR A 1 88 ? 15.131 -15.650 -22.942 1.00 96.94 88 THR A C 1
ATOM 683 O O . THR A 1 88 ? 14.182 -16.358 -22.604 1.00 96.94 88 THR A O 1
ATOM 686 N N . GLN A 1 89 ? 16.345 -15.818 -22.410 1.00 94.44 89 GLN A N 1
ATOM 687 C CA . GLN A 1 89 ? 16.694 -16.926 -21.516 1.00 94.44 89 GLN A CA 1
ATOM 688 C C . GLN A 1 89 ? 16.012 -16.840 -20.151 1.00 94.44 89 GLN A C 1
ATOM 690 O O . GLN A 1 89 ? 15.812 -17.871 -19.506 1.00 94.44 89 GLN A O 1
ATOM 695 N N . ARG A 1 90 ? 15.650 -15.641 -19.685 1.00 94.75 90 ARG A N 1
ATOM 696 C CA . ARG A 1 90 ? 14.944 -15.506 -18.405 1.00 94.75 90 ARG A CA 1
ATOM 697 C C . ARG A 1 90 ? 13.539 -16.110 -18.436 1.00 94.75 90 ARG A C 1
ATOM 699 O O . ARG A 1 90 ? 13.148 -16.746 -17.462 1.00 94.75 90 ARG A O 1
ATOM 706 N N . LEU A 1 91 ? 12.843 -16.058 -19.578 1.00 95.75 91 LEU A N 1
ATOM 707 C CA . LEU A 1 91 ? 11.445 -16.500 -19.703 1.00 95.75 91 LEU A CA 1
ATOM 708 C C . LEU A 1 91 ? 11.198 -17.977 -19.344 1.00 95.75 91 LEU A C 1
ATOM 710 O O . LEU A 1 91 ? 10.067 -18.348 -19.057 1.00 95.75 91 LEU A O 1
ATOM 714 N N . VAL A 1 92 ? 12.243 -18.811 -19.276 1.00 89.38 92 VAL A N 1
ATOM 715 C CA . VAL A 1 92 ? 12.142 -20.251 -18.962 1.00 89.38 92 VAL A CA 1
ATOM 716 C C . VAL A 1 92 ? 11.564 -20.566 -17.575 1.00 89.38 92 VAL A C 1
ATOM 718 O O . VAL A 1 92 ? 11.174 -21.702 -17.331 1.00 89.38 92 VAL A O 1
ATOM 721 N N . HIS A 1 93 ? 11.537 -19.600 -16.651 1.00 85.19 93 HIS A N 1
ATOM 722 C CA . HIS A 1 93 ? 11.044 -19.810 -15.279 1.00 85.19 93 HIS A CA 1
ATOM 723 C C . HIS A 1 93 ? 9.557 -19.523 -15.100 1.00 85.19 93 HIS A C 1
ATOM 725 O O . HIS A 1 93 ? 9.028 -19.763 -14.017 1.00 85.19 93 HIS A O 1
ATOM 731 N N . MET A 1 94 ? 8.888 -19.019 -16.137 1.00 93.12 94 MET A N 1
ATOM 732 C CA . MET A 1 94 ? 7.470 -18.691 -16.085 1.00 93.12 94 MET A CA 1
ATOM 733 C C . MET A 1 94 ? 6.709 -19.470 -17.162 1.00 93.12 94 MET A C 1
ATOM 735 O O . MET A 1 94 ? 6.766 -19.104 -18.340 1.00 93.12 94 MET A O 1
ATOM 739 N N . PRO A 1 95 ? 5.998 -20.546 -16.778 1.00 92.56 95 PRO A N 1
ATOM 740 C CA . PRO A 1 95 ? 5.172 -21.308 -17.706 1.00 92.56 95 PRO A CA 1
ATOM 741 C C . PRO A 1 95 ? 4.163 -20.421 -18.446 1.00 92.56 95 PRO A C 1
ATOM 743 O O . PRO A 1 95 ? 3.619 -19.479 -17.870 1.00 92.56 95 PRO A O 1
ATOM 746 N N . GLY A 1 96 ? 3.895 -20.739 -19.715 1.00 93.06 96 GLY A N 1
ATOM 747 C CA . GLY A 1 96 ? 2.952 -20.010 -20.573 1.00 93.06 96 GLY A CA 1
ATOM 748 C C . GLY A 1 96 ? 3.572 -18.887 -21.409 1.00 93.06 96 GLY A C 1
ATOM 749 O O . GLY A 1 96 ? 2.912 -18.374 -22.304 1.00 93.06 96 GLY A O 1
ATOM 750 N N . LEU A 1 97 ? 4.851 -18.552 -21.201 1.00 96.56 97 LEU A N 1
ATOM 751 C CA . LEU A 1 97 ? 5.579 -17.582 -22.032 1.00 96.56 97 LEU A CA 1
ATOM 752 C C . LEU A 1 97 ? 6.310 -18.210 -23.232 1.00 96.56 97 LEU A C 1
ATOM 754 O O . LEU A 1 97 ? 7.112 -17.534 -23.876 1.00 96.56 97 LEU A O 1
ATOM 758 N N . ASP A 1 98 ? 6.039 -19.473 -23.570 1.00 95.56 98 ASP A N 1
ATOM 759 C CA . ASP A 1 98 ? 6.740 -20.202 -24.637 1.00 95.56 98 ASP A CA 1
ATOM 760 C C . ASP A 1 98 ? 6.633 -19.498 -25.997 1.00 95.56 98 ASP A C 1
ATOM 762 O O . ASP A 1 98 ? 7.640 -19.281 -26.668 1.00 95.56 98 ASP A O 1
ATOM 766 N N . MET A 1 99 ? 5.437 -19.026 -26.368 1.00 96.62 99 MET A N 1
ATOM 767 C CA . MET A 1 99 ? 5.243 -18.287 -27.622 1.00 96.62 99 MET A CA 1
ATOM 768 C C . MET A 1 99 ? 5.985 -16.944 -27.639 1.00 96.62 99 MET A C 1
ATOM 770 O O . MET A 1 99 ? 6.467 -16.517 -28.691 1.00 96.62 99 MET A O 1
ATOM 774 N N . VAL A 1 100 ? 6.078 -16.263 -26.492 1.00 97.62 100 VAL A N 1
ATOM 775 C CA . VAL A 1 100 ? 6.827 -15.002 -26.364 1.00 97.62 100 VAL A CA 1
ATOM 776 C C . VAL A 1 100 ? 8.323 -15.270 -26.481 1.00 97.62 100 VAL A C 1
ATOM 778 O O . VAL A 1 100 ? 9.028 -14.553 -27.189 1.00 97.62 100 VAL A O 1
ATOM 781 N N . LYS A 1 101 ? 8.801 -16.342 -25.845 1.00 97.44 101 LYS A N 1
ATOM 782 C CA . LYS A 1 101 ? 10.184 -16.799 -25.946 1.00 97.44 101 LYS A CA 1
ATOM 783 C C . LYS A 1 101 ? 10.549 -17.139 -27.390 1.00 97.44 101 LYS A C 1
ATOM 785 O O . LYS A 1 101 ? 11.529 -16.602 -27.890 1.00 97.44 101 LYS A O 1
ATOM 790 N N . GLU A 1 102 ? 9.737 -17.928 -28.093 1.00 96.69 102 GLU A N 1
ATOM 791 C CA . GLU A 1 102 ? 9.943 -18.230 -29.519 1.00 96.69 102 GLU A CA 1
ATOM 792 C C . GLU A 1 102 ? 9.955 -16.966 -30.392 1.00 96.69 102 GLU A C 1
ATOM 794 O O . GLU A 1 102 ? 10.683 -16.879 -31.384 1.00 96.69 102 GLU A O 1
ATOM 799 N N . TRP A 1 103 ? 9.124 -15.974 -30.056 1.00 97.56 103 TRP A N 1
ATOM 800 C CA . TRP A 1 103 ? 9.117 -14.693 -30.755 1.00 97.56 103 TRP A CA 1
ATOM 801 C C . TRP A 1 103 ? 10.429 -13.927 -30.537 1.00 97.56 103 TRP A C 1
ATOM 803 O O . TRP A 1 103 ? 11.012 -13.436 -31.506 1.00 97.56 103 TRP A O 1
ATOM 813 N N . LEU A 1 104 ? 10.933 -13.879 -29.299 1.00 97.62 104 LEU A N 1
ATOM 814 C CA . LEU A 1 104 ? 12.220 -13.260 -28.973 1.00 97.62 104 LEU A CA 1
ATOM 815 C C . LEU A 1 104 ? 13.406 -14.013 -29.588 1.00 97.62 104 LEU A C 1
ATOM 817 O O . LEU A 1 104 ? 14.337 -13.372 -30.064 1.00 97.62 104 LEU A O 1
ATOM 821 N N . GLU A 1 105 ? 13.358 -15.345 -29.674 1.00 97.62 105 GLU A N 1
ATOM 822 C CA . GLU A 1 105 ? 14.367 -16.153 -30.375 1.00 97.62 105 GLU A CA 1
ATOM 823 C C . GLU A 1 105 ? 14.416 -15.805 -31.873 1.00 97.62 105 GLU A C 1
ATOM 825 O O . GLU A 1 105 ? 15.496 -15.635 -32.444 1.00 97.62 105 GLU A O 1
ATOM 830 N N . LYS A 1 106 ? 13.254 -15.608 -32.512 1.00 96.69 106 LYS A N 1
ATOM 831 C CA . LYS A 1 106 ? 13.176 -15.129 -33.904 1.00 96.69 106 LYS A CA 1
ATOM 832 C C . LYS A 1 106 ? 13.728 -13.710 -34.047 1.00 96.69 106 LYS A C 1
ATOM 834 O O . LYS A 1 106 ? 14.480 -13.449 -34.985 1.00 96.69 106 LYS A O 1
ATOM 839 N N . ALA A 1 107 ? 13.393 -12.809 -33.123 1.00 96.12 107 ALA A N 1
ATOM 840 C CA . ALA A 1 107 ? 13.936 -11.451 -33.094 1.00 96.12 107 ALA A CA 1
ATOM 841 C C . ALA A 1 107 ? 15.467 -11.454 -32.925 1.00 96.12 107 ALA A C 1
ATOM 843 O O . ALA A 1 107 ? 16.166 -10.759 -33.661 1.00 96.12 107 ALA A O 1
ATOM 844 N N . ALA A 1 108 ? 16.001 -12.295 -32.037 1.00 97.12 108 ALA A N 1
ATOM 845 C CA . ALA A 1 108 ? 17.438 -12.483 -31.850 1.00 97.12 108 ALA A CA 1
ATOM 846 C C . ALA A 1 108 ? 18.116 -12.994 -33.127 1.00 97.12 108 ALA A C 1
ATOM 848 O O . ALA A 1 108 ? 19.172 -12.490 -33.500 1.00 97.12 108 ALA A O 1
ATOM 849 N N . GLY A 1 109 ? 17.480 -13.920 -33.851 1.00 97.19 109 GLY A N 1
ATOM 850 C CA . GLY A 1 109 ? 17.957 -14.374 -35.157 1.00 97.19 109 GLY A CA 1
ATOM 851 C C . GLY A 1 109 ? 18.033 -13.253 -36.202 1.00 97.19 109 GLY A C 1
ATOM 852 O O . GLY A 1 109 ? 18.977 -13.216 -36.989 1.00 97.19 109 GLY A O 1
ATOM 853 N N . ILE A 1 110 ? 17.084 -12.309 -36.205 1.00 95.81 110 ILE A N 1
ATOM 854 C CA . ILE A 1 110 ? 17.129 -11.135 -37.095 1.00 95.81 110 ILE A CA 1
ATOM 855 C C . ILE A 1 110 ? 18.320 -10.239 -36.739 1.00 95.81 110 ILE A C 1
ATOM 857 O O . ILE A 1 110 ? 19.083 -9.860 -37.628 1.00 95.81 110 ILE A O 1
ATOM 861 N N . LEU A 1 111 ? 18.508 -9.934 -35.451 1.00 96.19 111 LEU A N 1
ATOM 862 C CA . LEU A 1 111 ? 19.611 -9.088 -34.982 1.00 96.19 111 LEU A CA 1
ATOM 863 C C . LEU A 1 111 ? 20.979 -9.709 -35.268 1.00 96.19 111 LEU A C 1
ATOM 865 O O . LEU A 1 111 ? 21.868 -9.021 -35.766 1.00 96.19 111 LEU A O 1
ATOM 869 N N . HIS A 1 112 ? 21.118 -11.012 -35.032 1.00 96.25 112 HIS A N 1
ATOM 870 C CA . HIS A 1 112 ? 22.359 -11.744 -35.260 1.00 96.25 112 HIS A CA 1
ATOM 871 C C . HIS A 1 112 ? 22.806 -11.707 -36.729 1.00 96.25 112 HIS A C 1
ATOM 873 O O . HIS A 1 112 ? 23.993 -11.572 -37.020 1.00 96.25 112 HIS A O 1
ATOM 879 N N . ASN A 1 113 ? 21.848 -11.814 -37.656 1.00 96.12 113 ASN A N 1
ATOM 880 C CA . ASN A 1 113 ? 22.117 -11.896 -39.092 1.00 96.12 113 ASN A CA 1
ATOM 881 C C . ASN A 1 113 ? 22.210 -10.526 -39.787 1.00 96.12 113 ASN A C 1
ATOM 883 O O . ASN A 1 113 ? 22.601 -10.461 -40.954 1.00 96.12 113 ASN A O 1
ATOM 887 N N . CYS A 1 114 ? 21.839 -9.429 -39.120 1.00 95.81 114 CYS A N 1
ATOM 888 C CA . CYS A 1 114 ? 21.908 -8.094 -39.710 1.00 95.81 114 CYS A CA 1
ATOM 889 C C . CYS A 1 114 ? 23.313 -7.467 -39.559 1.00 95.81 114 CYS A C 1
ATOM 891 O O . CYS A 1 114 ? 24.060 -7.807 -38.638 1.00 95.81 114 CYS A O 1
ATOM 893 N N . PRO A 1 115 ? 23.708 -6.519 -40.433 1.00 96.19 115 PRO A N 1
ATOM 894 C CA . PRO A 1 115 ? 24.926 -5.743 -40.224 1.00 96.19 115 PRO A CA 1
ATOM 895 C C . PRO A 1 115 ? 24.913 -5.069 -38.848 1.00 96.19 115 PRO A C 1
ATOM 897 O O . PRO A 1 115 ? 23.944 -4.397 -38.508 1.00 96.19 115 PRO A O 1
ATOM 900 N N . ARG A 1 116 ? 26.010 -5.163 -38.083 1.00 93.12 116 ARG A N 1
ATOM 901 C CA . ARG A 1 116 ? 26.072 -4.656 -36.694 1.00 93.12 116 ARG A CA 1
ATOM 902 C C . ARG A 1 116 ? 25.669 -3.186 -36.548 1.00 93.12 116 ARG A C 1
ATOM 904 O O . ARG A 1 116 ? 25.032 -2.823 -35.570 1.00 93.12 116 ARG A O 1
ATOM 911 N N . LYS A 1 117 ? 25.943 -2.355 -37.559 1.00 91.69 117 LYS A N 1
ATOM 912 C CA . LYS A 1 117 ? 25.511 -0.944 -37.605 1.00 91.69 117 LYS A CA 1
ATOM 913 C C . LYS A 1 117 ? 23.984 -0.753 -37.622 1.00 91.69 117 LYS A C 1
ATOM 915 O O . LYS A 1 117 ? 23.523 0.313 -37.241 1.00 91.69 117 LYS A O 1
ATOM 920 N N . LEU A 1 118 ? 23.218 -1.752 -38.066 1.00 94.69 118 LEU A N 1
ATOM 921 C CA . LEU A 1 118 ? 21.752 -1.738 -38.118 1.00 94.69 118 LEU A CA 1
ATOM 922 C C . LEU A 1 118 ? 21.098 -2.445 -36.922 1.00 94.69 118 LEU A C 1
ATOM 924 O O . LEU A 1 118 ? 19.899 -2.273 -36.713 1.00 94.69 118 LEU A O 1
ATOM 928 N N . ALA A 1 119 ? 21.852 -3.215 -36.129 1.00 95.56 119 ALA A N 1
ATOM 929 C CA . ALA A 1 119 ? 21.308 -3.935 -34.978 1.00 95.56 119 ALA A CA 1
ATOM 930 C C . ALA A 1 119 ? 20.594 -3.009 -33.969 1.00 95.56 119 ALA A C 1
ATOM 932 O O . ALA A 1 119 ? 19.474 -3.347 -33.585 1.00 95.56 119 ALA A O 1
ATOM 933 N N . PRO A 1 120 ? 21.128 -1.817 -33.616 1.00 95.25 120 PRO A N 1
ATOM 934 C CA . PRO A 1 120 ? 20.418 -0.866 -32.756 1.00 95.25 120 PRO A CA 1
ATOM 935 C C . PRO A 1 120 ? 19.032 -0.466 -33.284 1.00 95.25 120 PRO A C 1
ATOM 937 O O . PRO A 1 120 ? 18.073 -0.438 -32.521 1.00 95.25 120 PRO A O 1
ATOM 940 N N . PHE A 1 121 ? 18.905 -0.226 -34.594 1.00 94.19 121 PHE A N 1
ATOM 941 C CA . PHE A 1 121 ? 17.635 0.149 -35.225 1.00 94.19 121 PHE A CA 1
ATOM 942 C C . PHE A 1 121 ? 16.597 -0.976 -35.132 1.00 94.19 121 PHE A C 1
ATOM 944 O O . PHE A 1 121 ? 15.467 -0.756 -34.703 1.00 94.19 121 PHE A O 1
ATOM 951 N N . TYR A 1 122 ? 16.979 -2.202 -35.500 1.00 96.25 122 TYR A N 1
ATOM 952 C CA . TYR A 1 122 ? 16.065 -3.342 -35.410 1.00 96.25 122 TYR A CA 1
ATOM 953 C C . TYR A 1 122 ? 15.711 -3.682 -33.960 1.00 96.25 122 TYR A C 1
ATOM 955 O O . TYR A 1 122 ? 14.577 -4.069 -33.687 1.00 96.25 122 TYR A O 1
ATOM 963 N N . PHE A 1 123 ? 16.647 -3.517 -33.025 1.00 96.75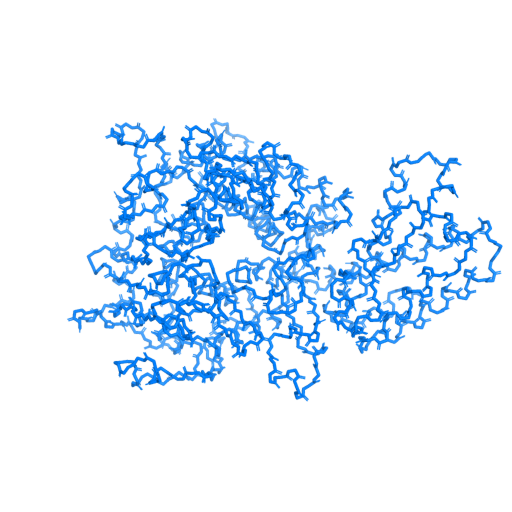 123 PHE A N 1
ATOM 964 C CA . PHE A 1 123 ? 16.397 -3.748 -31.607 1.00 96.75 123 PHE A CA 1
ATOM 965 C C . PHE A 1 123 ? 15.357 -2.763 -31.057 1.00 96.75 123 PHE A C 1
ATOM 967 O O . PHE A 1 123 ? 14.391 -3.196 -30.429 1.00 96.75 123 PHE A O 1
ATOM 974 N N . ASP A 1 124 ? 15.512 -1.469 -31.355 1.00 94.00 124 ASP A N 1
ATOM 975 C CA . ASP A 1 124 ? 14.594 -0.402 -30.930 1.00 94.00 124 ASP A CA 1
ATOM 976 C C . ASP A 1 124 ? 13.214 -0.488 -31.612 1.00 94.00 124 ASP A C 1
ATOM 978 O O . ASP A 1 124 ? 12.216 -0.007 -31.084 1.00 94.00 124 ASP A O 1
ATOM 982 N N . LEU A 1 125 ? 13.113 -1.184 -32.748 1.00 95.19 125 LEU A N 1
ATOM 983 C CA . LEU A 1 125 ? 11.826 -1.529 -33.352 1.00 95.19 125 LEU A CA 1
ATOM 984 C C . LEU A 1 125 ? 11.161 -2.734 -32.664 1.00 95.19 125 LEU A C 1
ATOM 986 O O . LEU A 1 125 ? 9.958 -2.728 -32.399 1.00 95.19 125 LEU A O 1
ATOM 990 N N . LEU A 1 126 ? 11.926 -3.800 -32.415 1.00 96.56 126 LEU A N 1
ATOM 991 C CA . LEU A 1 126 ? 11.389 -5.090 -31.980 1.00 96.56 126 LEU A CA 1
ATOM 992 C C . LEU A 1 126 ? 11.075 -5.116 -30.479 1.00 96.56 126 LEU A C 1
ATOM 994 O O . LEU A 1 126 ? 9.971 -5.503 -30.097 1.00 96.56 126 LEU A O 1
ATOM 998 N N . VAL A 1 127 ? 12.018 -4.714 -29.623 1.00 96.94 127 VAL A N 1
ATOM 999 C CA . VAL A 1 127 ? 11.876 -4.851 -28.163 1.00 96.94 127 VAL A CA 1
ATOM 1000 C C . VAL A 1 127 ? 10.876 -3.832 -27.595 1.00 96.94 127 VAL A C 1
ATOM 1002 O O . VAL A 1 127 ? 9.915 -4.263 -26.950 1.00 96.94 127 VAL A O 1
ATOM 1005 N N . PRO A 1 128 ? 10.987 -2.519 -27.885 1.00 97.19 128 PRO A N 1
ATOM 1006 C CA . PRO A 1 128 ? 9.937 -1.555 -27.552 1.00 97.19 128 PRO A CA 1
ATOM 1007 C C . PRO A 1 128 ? 8.584 -1.878 -28.191 1.00 97.19 128 PRO A C 1
ATOM 1009 O O . PRO A 1 128 ? 7.553 -1.698 -27.547 1.00 97.19 128 PRO A O 1
ATOM 1012 N N . GLY A 1 129 ? 8.566 -2.424 -29.413 1.00 97.62 129 GLY A N 1
ATOM 1013 C CA . GLY A 1 129 ? 7.332 -2.886 -30.051 1.00 97.62 129 GLY A CA 1
ATOM 1014 C C . GLY A 1 129 ? 6.625 -3.981 -29.246 1.00 97.62 129 GLY A C 1
ATOM 1015 O O . GLY A 1 129 ? 5.406 -3.930 -29.073 1.00 97.62 129 GLY A O 1
ATOM 1016 N N . LEU A 1 130 ? 7.376 -4.956 -28.717 1.00 98.00 130 LEU A N 1
ATOM 1017 C CA . LEU A 1 130 ? 6.823 -6.016 -27.868 1.00 98.00 130 LEU A CA 1
ATOM 1018 C C . LEU A 1 130 ? 6.332 -5.446 -26.535 1.00 98.00 130 LEU A C 1
ATOM 1020 O O . LEU A 1 130 ? 5.264 -5.827 -26.065 1.00 98.00 130 LEU A O 1
ATOM 1024 N N . CYS A 1 131 ? 7.082 -4.504 -25.959 1.00 97.88 131 CYS A N 1
ATOM 1025 C CA . CYS A 1 131 ? 6.704 -3.813 -24.730 1.00 97.88 131 CYS A CA 1
ATOM 1026 C C . CYS A 1 131 ? 5.387 -3.044 -24.893 1.00 97.88 131 CYS A C 1
ATOM 1028 O O . CYS A 1 131 ? 4.484 -3.191 -24.071 1.00 97.88 131 CYS A O 1
ATOM 1030 N N . ALA A 1 132 ? 5.236 -2.294 -25.987 1.00 96.94 132 ALA A N 1
ATOM 1031 C CA . ALA A 1 132 ? 4.008 -1.573 -26.304 1.00 96.94 132 ALA A CA 1
ATOM 1032 C C . ALA A 1 132 ? 2.823 -2.528 -26.517 1.00 96.94 132 ALA A C 1
ATOM 1034 O O . ALA A 1 132 ? 1.731 -2.266 -26.020 1.00 96.94 132 ALA A O 1
ATOM 1035 N N . ALA A 1 133 ? 3.037 -3.655 -27.204 1.00 97.12 133 ALA A N 1
ATOM 1036 C CA . ALA A 1 133 ? 2.000 -4.662 -27.408 1.00 97.12 133 ALA A CA 1
ATOM 1037 C C . ALA A 1 133 ? 1.565 -5.330 -26.090 1.00 97.12 133 ALA A C 1
ATOM 1039 O O . ALA A 1 133 ? 0.371 -5.482 -25.858 1.00 97.12 133 ALA A O 1
ATOM 1040 N N . ALA A 1 134 ? 2.509 -5.676 -25.210 1.00 97.19 134 ALA A N 1
ATOM 1041 C CA . ALA A 1 134 ? 2.218 -6.260 -23.898 1.00 97.19 134 ALA A CA 1
ATOM 1042 C C . ALA A 1 134 ? 1.556 -5.255 -22.943 1.00 97.19 134 ALA A C 1
ATOM 1044 O O . ALA A 1 134 ? 0.632 -5.609 -22.219 1.00 97.19 134 ALA A O 1
ATOM 1045 N N . SER A 1 135 ? 1.979 -3.989 -22.986 1.00 96.69 135 SER A N 1
ATOM 1046 C CA . SER A 1 135 ? 1.345 -2.909 -22.220 1.00 96.69 135 SER A CA 1
ATOM 1047 C C . SER A 1 135 ? -0.086 -2.662 -22.693 1.00 96.69 135 SER A C 1
ATOM 1049 O O . SER A 1 135 ? -0.975 -2.438 -21.881 1.00 96.69 135 SER A O 1
ATOM 1051 N N . LYS A 1 136 ? -0.321 -2.730 -24.009 1.00 94.19 136 LYS A N 1
ATOM 1052 C CA . LYS A 1 136 ? -1.663 -2.630 -24.580 1.00 94.19 136 LYS A CA 1
ATOM 1053 C C . LYS A 1 136 ? -2.548 -3.798 -24.152 1.00 94.19 136 LYS A C 1
ATOM 1055 O O . LYS A 1 136 ? -3.674 -3.547 -23.756 1.00 94.19 136 LYS A O 1
ATOM 1060 N N . GLU A 1 137 ? -2.037 -5.030 -24.176 1.00 93.38 137 GLU A N 1
ATOM 1061 C CA . GLU A 1 137 ? -2.787 -6.198 -23.694 1.00 93.38 137 GLU A CA 1
ATOM 1062 C C . GLU A 1 137 ? -3.221 -6.012 -22.233 1.00 93.38 137 GLU A C 1
ATOM 1064 O O . GLU A 1 137 ? -4.388 -6.215 -21.933 1.00 93.38 137 GLU A O 1
ATOM 1069 N N . LEU A 1 138 ? -2.326 -5.543 -21.348 1.00 93.31 138 LEU A N 1
ATOM 1070 C CA . LEU A 1 138 ? -2.661 -5.253 -19.944 1.00 93.31 138 LEU A CA 1
ATOM 1071 C C . LEU A 1 138 ? -3.789 -4.225 -19.787 1.00 93.31 138 LEU A C 1
ATOM 1073 O O . LEU A 1 138 ? -4.617 -4.365 -18.894 1.00 93.31 138 LEU A O 1
ATOM 1077 N N . LEU A 1 139 ? -3.794 -3.181 -20.618 1.00 94.12 139 LEU A N 1
ATOM 1078 C CA . LEU A 1 139 ? -4.748 -2.076 -20.513 1.00 94.12 139 LEU A CA 1
ATOM 1079 C C . LEU A 1 139 ? -6.094 -2.398 -21.174 1.00 94.12 139 LEU A C 1
ATOM 1081 O O . LEU A 1 139 ? -7.128 -2.067 -20.605 1.00 94.12 139 LEU A O 1
ATOM 1085 N N . ASP A 1 140 ? -6.084 -3.050 -22.340 1.00 87.81 140 ASP A N 1
ATOM 1086 C CA . ASP A 1 140 ? -7.287 -3.355 -23.128 1.00 87.81 140 ASP A CA 1
ATOM 1087 C C . ASP A 1 140 ? -8.180 -4.416 -22.455 1.00 87.81 140 ASP A C 1
ATOM 1089 O O . ASP A 1 140 ? -9.387 -4.434 -22.685 1.00 87.81 140 ASP A O 1
ATOM 1093 N N . VAL A 1 141 ? -7.598 -5.324 -21.660 1.00 84.25 141 VAL A N 1
ATOM 1094 C CA . VAL A 1 141 ? -8.336 -6.373 -20.922 1.00 84.25 141 VAL A CA 1
ATOM 1095 C C . VAL A 1 141 ? -8.609 -5.995 -19.461 1.00 84.25 141 VAL A C 1
ATOM 1097 O O . VAL A 1 141 ? -9.036 -6.838 -18.671 1.00 84.25 141 VAL A O 1
ATOM 1100 N N . SER A 1 142 ? -8.323 -4.744 -19.092 1.00 88.69 142 SER A N 1
ATOM 1101 C CA . SER A 1 142 ? -8.541 -4.204 -17.750 1.00 88.69 142 SER A CA 1
ATOM 1102 C C . SER A 1 142 ? -10.023 -3.856 -17.522 1.00 88.69 142 SER A C 1
ATOM 1104 O O . SER A 1 142 ? -10.900 -4.223 -18.303 1.00 88.69 142 SER A O 1
ATOM 1106 N N . SER A 1 143 ? -10.333 -3.141 -16.439 1.00 92.19 143 SER A N 1
ATOM 1107 C CA . SER A 1 143 ? -11.694 -2.679 -16.148 1.00 92.19 143 SER A CA 1
ATOM 1108 C C . SER A 1 143 ? -12.233 -1.725 -17.221 1.00 92.19 143 SER A C 1
ATOM 1110 O O . SER A 1 143 ? -11.466 -1.107 -17.967 1.00 92.19 143 SER A O 1
ATOM 1112 N N . ASP A 1 144 ? -13.554 -1.519 -17.234 1.00 90.81 144 ASP A N 1
ATOM 1113 C CA . ASP A 1 144 ? -14.212 -0.532 -18.103 1.00 90.81 144 ASP A CA 1
ATOM 1114 C C . ASP A 1 144 ? -13.626 0.876 -17.929 1.00 90.81 144 ASP A C 1
ATOM 1116 O O . ASP A 1 144 ? -13.462 1.609 -18.902 1.00 90.81 144 ASP A O 1
ATOM 1120 N N . PHE A 1 145 ? -13.259 1.249 -16.698 1.00 93.62 145 PHE A N 1
ATOM 1121 C CA . PHE A 1 145 ? -12.642 2.542 -16.412 1.00 93.62 145 PHE A CA 1
ATOM 1122 C C . PHE A 1 145 ? -11.274 2.673 -17.090 1.00 93.62 145 PHE A C 1
ATOM 1124 O O . PHE A 1 145 ? -11.034 3.631 -17.825 1.00 93.62 145 PHE A O 1
ATOM 1131 N N . VAL A 1 146 ? -10.370 1.715 -16.879 1.00 94.00 146 VAL A N 1
ATOM 1132 C CA . VAL A 1 146 ? -9.031 1.790 -17.477 1.00 94.00 146 VAL A CA 1
ATOM 1133 C C . VAL A 1 146 ? -9.147 1.745 -18.998 1.00 94.00 146 VAL A C 1
ATOM 1135 O O . VAL A 1 146 ? -8.618 2.640 -19.658 1.00 94.00 146 VAL A O 1
ATOM 1138 N N . SER A 1 147 ? -9.912 0.788 -19.533 1.00 91.56 147 SER A N 1
ATOM 1139 C CA . SER A 1 147 ? -10.184 0.603 -20.966 1.00 91.56 147 SER A CA 1
ATOM 1140 C C . SER A 1 147 ? -10.737 1.869 -21.635 1.00 91.56 147 SER A C 1
ATOM 1142 O O . SER A 1 147 ? -10.305 2.241 -22.726 1.00 91.56 147 SER A O 1
ATOM 1144 N N . ALA A 1 148 ? -11.651 2.588 -20.975 1.00 90.56 148 ALA A N 1
ATOM 1145 C CA . ALA A 1 148 ? -12.236 3.814 -21.516 1.00 90.56 148 ALA A CA 1
ATOM 1146 C C . ALA A 1 148 ? -11.266 5.008 -21.508 1.00 90.56 148 ALA A C 1
ATOM 1148 O O . ALA A 1 148 ? -11.291 5.831 -22.427 1.00 90.56 148 ALA A O 1
ATOM 1149 N N . PHE A 1 149 ? -10.408 5.125 -20.488 1.00 92.38 149 PHE A N 1
ATOM 1150 C CA . PHE A 1 149 ? -9.644 6.352 -20.243 1.00 92.38 149 PHE A CA 1
ATOM 1151 C C . PHE A 1 149 ? -8.142 6.258 -20.543 1.00 92.38 149 PHE A C 1
ATOM 1153 O O . PHE A 1 149 ? -7.504 7.304 -20.688 1.00 92.38 149 PHE A O 1
ATOM 1160 N N . HIS A 1 150 ? -7.557 5.068 -20.727 1.00 90.00 150 HIS A N 1
ATOM 1161 C CA . HIS A 1 150 ? -6.116 4.937 -21.006 1.00 90.00 150 HIS A CA 1
ATOM 1162 C C . HIS A 1 150 ? -5.692 5.558 -22.354 1.00 90.00 150 HIS A C 1
ATOM 1164 O O . HIS A 1 150 ? -4.519 5.876 -22.557 1.00 90.00 150 HIS A O 1
ATOM 1170 N N . GLY A 1 151 ? -6.626 5.726 -23.298 1.00 89.69 151 GLY A N 1
ATOM 1171 C CA . GLY A 1 151 ? -6.392 6.439 -24.560 1.00 89.69 151 GLY A CA 1
ATOM 1172 C C . GLY A 1 151 ? -6.543 7.961 -24.452 1.00 89.69 151 GLY A C 1
ATOM 1173 O O . GLY A 1 151 ? -5.951 8.689 -25.245 1.00 89.69 151 GLY A O 1
ATOM 1174 N N . ALA A 1 152 ? -7.315 8.442 -23.473 1.00 89.88 152 ALA A N 1
ATOM 1175 C CA . ALA A 1 152 ? -7.649 9.857 -23.294 1.00 89.88 152 ALA A CA 1
ATOM 1176 C C . ALA A 1 152 ? -6.766 10.562 -22.250 1.00 89.88 152 ALA A C 1
ATOM 1178 O O . ALA A 1 152 ? -6.536 11.767 -22.344 1.00 89.88 152 ALA A O 1
ATOM 1179 N N . SER A 1 153 ? -6.253 9.823 -21.263 1.00 92.38 153 SER A N 1
ATOM 1180 C CA . SER A 1 153 ? -5.407 10.344 -20.192 1.00 92.38 153 SER A CA 1
ATOM 1181 C C . SER A 1 153 ? -4.135 9.525 -20.068 1.00 92.38 153 SER A C 1
ATOM 1183 O O . SER A 1 153 ? -4.137 8.387 -19.595 1.00 92.38 153 SER A O 1
ATOM 1185 N N . ASP A 1 154 ? -3.014 10.146 -20.431 1.00 93.81 154 ASP A N 1
ATOM 1186 C CA . ASP A 1 154 ? -1.713 9.522 -20.231 1.00 93.81 154 ASP A CA 1
ATOM 1187 C C . ASP A 1 154 ? -1.430 9.223 -18.752 1.00 93.81 154 ASP A C 1
ATOM 1189 O O . ASP A 1 154 ? -0.740 8.259 -18.463 1.00 93.81 154 ASP A O 1
ATOM 1193 N N . LEU A 1 155 ? -1.919 10.049 -17.817 1.00 95.38 155 LEU A N 1
ATOM 1194 C CA . LEU A 1 155 ? -1.679 9.823 -16.390 1.00 95.38 155 LEU A CA 1
ATOM 1195 C C . LEU A 1 155 ? -2.397 8.553 -15.919 1.00 95.38 155 LEU A C 1
ATOM 1197 O O . LEU A 1 155 ? -1.777 7.727 -15.262 1.00 95.38 155 LEU A O 1
ATOM 1201 N N . ILE A 1 156 ? -3.666 8.368 -16.305 1.00 96.06 156 ILE A N 1
ATOM 1202 C CA . ILE A 1 156 ? -4.418 7.143 -15.988 1.00 96.06 156 ILE A CA 1
ATOM 1203 C C . ILE A 1 156 ? -3.728 5.934 -16.619 1.00 96.06 156 ILE A C 1
ATOM 1205 O O . ILE A 1 156 ? -3.508 4.940 -15.935 1.00 96.06 156 ILE A O 1
ATOM 1209 N N . ARG A 1 157 ? -3.323 6.036 -17.892 1.00 96.62 157 ARG A N 1
ATOM 1210 C CA . ARG A 1 157 ? -2.574 4.979 -18.582 1.00 96.62 157 ARG A CA 1
ATOM 1211 C C . ARG A 1 157 ? -1.285 4.613 -17.848 1.00 96.62 157 ARG A C 1
ATOM 1213 O O . ARG A 1 157 ? -1.041 3.438 -17.600 1.00 96.62 157 ARG A O 1
ATOM 1220 N N . ASP A 1 158 ? -0.456 5.609 -17.544 1.00 97.38 158 ASP A N 1
ATOM 1221 C CA . ASP A 1 158 ? 0.882 5.405 -16.990 1.00 97.38 158 ASP A CA 1
ATOM 1222 C C . ASP A 1 158 ? 0.786 4.857 -15.547 1.00 97.38 158 ASP A C 1
ATOM 1224 O O . ASP A 1 158 ? 1.533 3.945 -15.197 1.00 97.38 158 ASP A O 1
ATOM 1228 N N . VAL A 1 159 ? -0.182 5.322 -14.739 1.00 98.00 159 VAL A N 1
ATOM 1229 C CA . VAL A 1 159 ? -0.451 4.783 -13.390 1.00 98.00 159 VAL A CA 1
ATOM 1230 C C . VAL A 1 159 ? -1.009 3.358 -13.455 1.00 98.00 159 VAL A C 1
ATOM 1232 O O . VAL A 1 159 ? -0.488 2.482 -12.770 1.00 98.00 159 VAL A O 1
ATOM 1235 N N . ALA A 1 160 ? -2.031 3.098 -14.279 1.00 97.56 160 ALA A N 1
ATOM 1236 C CA . ALA A 1 160 ? -2.648 1.772 -14.396 1.00 97.56 160 ALA A CA 1
ATOM 1237 C C . ALA A 1 160 ? -1.670 0.718 -14.931 1.00 97.56 160 ALA A C 1
ATOM 1239 O O . ALA A 1 160 ? -1.670 -0.422 -14.481 1.00 97.56 160 ALA A O 1
ATOM 1240 N N . LEU A 1 161 ? -0.784 1.095 -15.855 1.00 97.25 161 LEU A N 1
ATOM 1241 C CA . LEU A 1 161 ? 0.285 0.204 -16.291 1.00 97.25 161 LEU A CA 1
ATOM 1242 C C . LEU A 1 161 ? 1.280 -0.058 -15.150 1.00 97.25 161 LEU A C 1
ATOM 1244 O O . LEU A 1 161 ? 1.701 -1.196 -14.947 1.00 97.25 161 LEU A O 1
ATOM 1248 N N . ALA A 1 162 ? 1.641 0.971 -14.380 1.00 98.12 162 ALA A N 1
ATOM 1249 C CA . ALA A 1 162 ? 2.603 0.846 -13.293 1.00 98.12 162 ALA A CA 1
ATOM 1250 C C . ALA A 1 162 ? 2.099 0.002 -12.107 1.00 98.12 162 ALA A C 1
ATOM 1252 O O . ALA A 1 162 ? 2.908 -0.670 -11.473 1.00 98.12 162 ALA A O 1
ATOM 1253 N N . THR A 1 163 ? 0.793 -0.060 -11.825 1.00 98.00 163 THR A N 1
ATOM 1254 C CA . THR A 1 163 ? 0.268 -0.942 -10.760 1.00 98.00 163 THR A CA 1
ATOM 1255 C C . THR A 1 163 ? 0.512 -2.429 -11.044 1.00 98.00 163 THR A C 1
ATOM 1257 O O . THR A 1 163 ? 0.701 -3.216 -10.115 1.00 98.00 163 THR A O 1
ATOM 1260 N N . SER A 1 164 ? 0.613 -2.829 -12.318 1.00 96.69 164 SER A N 1
ATOM 1261 C CA . SER A 1 164 ? 0.912 -4.218 -12.702 1.00 96.69 164 SER A CA 1
ATOM 1262 C C . SER A 1 164 ? 2.305 -4.697 -12.264 1.00 96.69 164 SER A C 1
ATOM 1264 O O . SER A 1 164 ? 2.564 -5.902 -12.232 1.00 96.69 164 SER A O 1
ATOM 1266 N N . GLN A 1 165 ? 3.202 -3.783 -11.873 1.00 97.88 165 GLN A N 1
ATOM 1267 C CA . GLN A 1 165 ? 4.546 -4.094 -11.376 1.00 97.88 165 GLN A CA 1
ATOM 1268 C C . GLN A 1 165 ? 4.531 -4.951 -10.107 1.00 97.88 165 GLN A C 1
ATOM 1270 O O . GLN A 1 165 ? 5.456 -5.733 -9.886 1.00 97.88 165 GLN A O 1
ATOM 1275 N N . PHE A 1 166 ? 3.488 -4.821 -9.285 1.00 98.62 166 PHE A N 1
ATOM 1276 C CA . PHE A 1 166 ? 3.488 -5.360 -7.926 1.00 98.62 166 PHE A CA 1
ATOM 1277 C C . PHE A 1 166 ? 2.867 -6.758 -7.815 1.00 98.62 166 PHE A C 1
ATOM 1279 O O . PHE A 1 166 ? 3.084 -7.448 -6.818 1.00 98.62 166 PHE A O 1
ATOM 1286 N N . TRP A 1 167 ? 2.133 -7.216 -8.836 1.00 97.69 167 TRP A N 1
ATOM 1287 C CA . TRP A 1 167 ? 1.539 -8.555 -8.860 1.00 97.69 167 TRP A CA 1
ATOM 1288 C C . TRP A 1 167 ? 2.434 -9.558 -9.593 1.00 97.69 167 TRP A C 1
ATOM 1290 O O . TRP A 1 167 ? 2.390 -9.700 -10.816 1.00 97.69 167 TRP A O 1
ATOM 1300 N N . GLY A 1 168 ? 3.250 -10.283 -8.829 1.00 96.31 168 GLY A N 1
ATOM 1301 C CA . GLY A 1 168 ? 4.236 -11.219 -9.366 1.00 96.31 168 GLY A CA 1
ATOM 1302 C C . GLY A 1 168 ? 4.341 -12.501 -8.546 1.00 96.31 168 GLY A C 1
ATOM 1303 O O . GLY A 1 168 ? 4.068 -12.526 -7.347 1.00 96.31 168 GLY A O 1
ATOM 1304 N N . ALA A 1 169 ? 4.759 -13.592 -9.190 1.00 96.00 169 ALA A N 1
ATOM 1305 C CA . ALA A 1 169 ? 5.056 -14.845 -8.496 1.00 96.00 169 ALA A CA 1
ATOM 1306 C C . ALA A 1 169 ? 6.522 -14.891 -8.070 1.00 96.00 169 ALA A C 1
ATOM 1308 O O . ALA A 1 169 ? 7.399 -14.636 -8.891 1.00 96.00 169 ALA A O 1
ATOM 1309 N N . THR A 1 170 ? 6.799 -15.245 -6.819 1.00 95.25 170 THR A N 1
ATOM 1310 C CA . THR A 1 170 ? 8.154 -15.467 -6.286 1.00 95.25 170 THR A CA 1
ATOM 1311 C C . THR A 1 170 ? 8.191 -16.823 -5.579 1.00 95.25 170 THR A C 1
ATOM 1313 O O . THR A 1 170 ? 7.156 -17.322 -5.138 1.00 95.25 170 THR A O 1
ATOM 1316 N N . LYS A 1 171 ? 9.361 -17.463 -5.519 1.00 95.38 171 LYS A N 1
ATOM 1317 C CA . LYS A 1 171 ? 9.558 -18.747 -4.835 1.00 95.38 171 LYS A CA 1
ATOM 1318 C C . LYS A 1 171 ? 9.496 -18.588 -3.323 1.00 95.38 171 LYS A C 1
ATOM 1320 O O . LYS A 1 171 ? 8.893 -19.425 -2.657 1.00 95.38 171 LYS A O 1
ATOM 1325 N N . SER A 1 172 ? 10.138 -17.550 -2.789 1.00 96.69 172 SER A N 1
ATOM 1326 C CA . SER A 1 172 ? 10.240 -17.346 -1.340 1.00 96.69 172 SER A CA 1
ATOM 1327 C C . SER A 1 172 ? 9.007 -16.707 -0.711 1.00 96.69 172 SER A C 1
ATOM 1329 O O . SER A 1 172 ? 8.826 -16.845 0.494 1.00 96.69 172 SER A O 1
ATOM 1331 N N . ALA A 1 173 ? 8.163 -16.034 -1.497 1.00 96.62 173 ALA A N 1
ATOM 1332 C CA . ALA A 1 173 ? 7.002 -15.312 -0.987 1.00 96.62 173 ALA A CA 1
ATOM 1333 C C . ALA A 1 173 ? 5.746 -15.491 -1.861 1.00 96.62 173 ALA A C 1
ATOM 1335 O O . ALA A 1 173 ? 5.173 -14.509 -2.354 1.00 96.62 173 ALA A O 1
ATOM 1336 N N . PRO A 1 174 ? 5.296 -16.743 -2.082 1.00 97.69 174 PRO A N 1
ATOM 1337 C CA . PRO A 1 174 ? 3.972 -16.972 -2.641 1.00 97.69 174 PRO A CA 1
ATOM 1338 C C . PRO A 1 174 ? 2.907 -16.428 -1.683 1.00 97.69 174 PRO A C 1
ATOM 1340 O O . PRO A 1 174 ? 3.134 -16.352 -0.477 1.00 97.69 174 PRO A O 1
ATOM 1343 N N . LEU A 1 175 ? 1.715 -16.114 -2.194 1.00 97.94 175 LEU A N 1
ATOM 1344 C CA . LEU A 1 175 ? 0.617 -15.624 -1.348 1.00 97.94 175 LEU A CA 1
ATOM 1345 C C . LEU A 1 175 ? 0.286 -16.617 -0.219 1.00 97.94 175 LEU A C 1
ATOM 1347 O O . LEU A 1 175 ? 0.060 -16.220 0.921 1.00 97.94 175 LEU A O 1
ATOM 1351 N N . ASN A 1 176 ? 0.318 -17.918 -0.521 1.00 97.75 176 ASN A N 1
ATOM 1352 C CA . ASN A 1 176 ? 0.122 -18.989 0.448 1.00 97.75 176 ASN A CA 1
ATOM 1353 C C . ASN A 1 176 ? 1.141 -20.115 0.228 1.00 97.75 176 ASN A C 1
ATOM 1355 O O . ASN A 1 176 ? 1.210 -20.707 -0.854 1.00 97.75 176 ASN A O 1
ATOM 1359 N N . TRP A 1 177 ? 1.907 -20.429 1.272 1.00 97.00 177 TRP A N 1
ATOM 1360 C CA . TRP A 1 177 ? 2.971 -21.427 1.226 1.00 97.00 177 TRP A CA 1
ATOM 1361 C C . TRP A 1 177 ? 2.453 -22.827 0.886 1.00 97.00 177 TRP A C 1
ATOM 1363 O O . TRP A 1 177 ? 2.967 -23.474 -0.025 1.00 97.00 177 TRP A O 1
ATOM 1373 N N . ASP A 1 178 ? 1.408 -23.292 1.570 1.00 95.50 178 ASP A N 1
ATOM 1374 C CA . ASP A 1 178 ? 0.892 -24.652 1.402 1.00 95.50 178 ASP A CA 1
ATOM 1375 C C . ASP A 1 178 ? 0.280 -24.860 0.010 1.00 95.50 178 ASP A C 1
ATOM 1377 O O . ASP A 1 178 ? 0.461 -25.917 -0.600 1.00 95.50 178 ASP A O 1
ATOM 1381 N N . LEU A 1 179 ? -0.401 -23.843 -0.531 1.00 95.75 179 LEU A N 1
ATOM 1382 C CA . LEU A 1 179 ? -0.892 -23.865 -1.912 1.00 95.75 179 LEU A CA 1
ATOM 1383 C C . LEU A 1 179 ? 0.264 -23.897 -2.915 1.00 95.75 179 LEU A C 1
ATOM 1385 O O . LEU A 1 179 ? 0.210 -24.658 -3.883 1.00 95.75 179 LEU A O 1
ATOM 1389 N N . ALA A 1 180 ? 1.329 -23.132 -2.673 1.00 96.69 180 ALA A N 1
ATOM 1390 C CA . ALA A 1 180 ? 2.504 -23.121 -3.536 1.00 96.69 180 ALA A CA 1
ATOM 1391 C C . ALA A 1 180 ? 3.243 -24.466 -3.541 1.00 96.69 180 ALA A C 1
ATOM 1393 O O . ALA A 1 180 ? 3.684 -24.902 -4.604 1.00 96.69 180 ALA A O 1
ATOM 1394 N N . GLN A 1 181 ? 3.323 -25.163 -2.401 1.00 95.69 181 GLN A N 1
ATOM 1395 C CA . GLN A 1 181 ? 3.908 -26.509 -2.337 1.00 95.69 181 GLN A CA 1
ATOM 1396 C C . GLN A 1 181 ? 3.103 -27.539 -3.144 1.00 95.69 181 GLN A C 1
ATOM 1398 O O . GLN A 1 181 ? 3.681 -28.456 -3.721 1.00 95.69 181 GLN A O 1
ATOM 1403 N N . ARG A 1 182 ? 1.773 -27.390 -3.214 1.00 96.00 182 ARG A N 1
ATOM 1404 C CA . ARG A 1 182 ? 0.893 -28.314 -3.954 1.00 96.00 182 ARG A CA 1
ATOM 1405 C C . ARG A 1 182 ? 0.837 -28.014 -5.451 1.00 96.00 182 ARG A C 1
ATOM 1407 O O . ARG A 1 182 ? 0.868 -28.935 -6.260 1.00 96.00 182 ARG A O 1
ATOM 1414 N N . ASN A 1 183 ? 0.743 -26.736 -5.814 1.00 95.06 183 ASN A N 1
ATOM 1415 C CA . ASN A 1 183 ? 0.413 -26.307 -7.177 1.00 95.06 183 ASN A CA 1
ATOM 1416 C C . ASN A 1 183 ? 1.611 -25.732 -7.951 1.00 95.06 183 ASN A C 1
ATOM 1418 O O . ASN A 1 183 ? 1.539 -25.597 -9.175 1.00 95.06 183 ASN A O 1
ATOM 1422 N N . GLY A 1 184 ? 2.699 -25.409 -7.249 1.00 95.81 184 GLY A N 1
ATOM 1423 C CA . GLY A 1 184 ? 3.847 -24.665 -7.755 1.00 95.81 184 GLY A CA 1
ATOM 1424 C C . GLY A 1 184 ? 3.737 -23.164 -7.469 1.00 95.81 184 GLY A C 1
ATOM 1425 O O . GLY A 1 184 ? 2.701 -22.545 -7.705 1.00 95.81 184 GLY A O 1
ATOM 1426 N N . TRP A 1 185 ? 4.838 -22.563 -7.010 1.00 95.19 185 TRP A N 1
ATOM 1427 C CA . TRP A 1 185 ? 4.933 -21.139 -6.644 1.00 95.19 185 TRP A CA 1
ATOM 1428 C C . TRP A 1 185 ? 4.504 -20.174 -7.762 1.00 95.19 185 TRP A C 1
ATOM 1430 O O . TRP A 1 185 ? 3.909 -19.138 -7.486 1.00 95.19 185 TRP A O 1
ATOM 1440 N N . HIS A 1 186 ? 4.738 -20.532 -9.030 1.00 95.12 186 HIS A N 1
ATOM 1441 C CA . HIS A 1 186 ? 4.375 -19.715 -10.194 1.00 95.12 186 HIS A CA 1
ATOM 1442 C C . HIS A 1 186 ? 2.857 -19.509 -10.337 1.00 95.12 186 HIS A C 1
ATOM 1444 O O . HIS A 1 186 ? 2.441 -18.553 -10.978 1.00 95.12 186 HIS A O 1
ATOM 1450 N N . LYS A 1 187 ? 2.034 -20.371 -9.720 1.00 95.44 187 LYS A N 1
ATOM 1451 C CA . LYS A 1 187 ? 0.564 -20.271 -9.724 1.00 95.44 187 LYS A CA 1
ATOM 1452 C C . LYS A 1 187 ? -0.008 -19.562 -8.501 1.00 95.44 187 LYS A C 1
ATOM 1454 O O . LYS A 1 187 ? -1.223 -19.467 -8.382 1.00 95.44 187 LYS A O 1
ATOM 1459 N N . VAL A 1 188 ? 0.841 -19.118 -7.577 1.00 97.31 188 VAL A N 1
ATOM 1460 C CA . VAL A 1 188 ? 0.420 -18.472 -6.327 1.00 97.31 188 VAL A CA 1
ATOM 1461 C C . VAL A 1 188 ? 1.104 -17.102 -6.206 1.00 97.31 188 VAL A C 1
ATOM 1463 O O . VAL A 1 188 ? 1.854 -16.870 -5.251 1.00 97.31 188 VAL A O 1
ATOM 1466 N N . PRO A 1 189 ? 0.920 -16.208 -7.205 1.00 97.62 189 PRO A N 1
ATOM 1467 C CA . PRO A 1 189 ? 1.471 -14.860 -7.159 1.00 97.62 189 PRO A CA 1
ATOM 1468 C C . PRO A 1 189 ? 0.920 -14.078 -5.971 1.00 97.62 189 PRO A C 1
ATOM 1470 O O . PRO A 1 189 ? -0.121 -14.418 -5.414 1.00 97.62 189 PRO A O 1
ATOM 1473 N N . SER A 1 190 ? 1.643 -13.036 -5.577 1.00 98.12 190 SER A N 1
ATOM 1474 C CA . SER A 1 190 ? 1.260 -12.179 -4.461 1.00 98.12 190 SER A CA 1
ATOM 1475 C C . SER A 1 190 ? 1.584 -10.720 -4.761 1.00 98.12 190 SER A C 1
ATOM 1477 O O . SER A 1 190 ? 2.486 -10.422 -5.552 1.00 98.12 190 SER A O 1
ATOM 1479 N N . LEU A 1 191 ? 0.858 -9.810 -4.115 1.00 98.31 191 LEU A N 1
ATOM 1480 C CA . LEU A 1 191 ? 1.072 -8.371 -4.224 1.00 98.31 191 LEU A CA 1
ATOM 1481 C C . LEU A 1 191 ? 2.235 -7.943 -3.319 1.00 98.31 191 LEU A C 1
ATOM 1483 O O . LEU A 1 191 ? 2.137 -8.084 -2.101 1.00 98.31 191 LEU A O 1
ATOM 1487 N N . CYS A 1 192 ? 3.336 -7.448 -3.885 1.00 98.56 192 CYS A N 1
ATOM 1488 C CA . CYS A 1 192 ? 4.408 -6.874 -3.071 1.00 98.56 192 CYS A CA 1
ATOM 1489 C C . CYS A 1 192 ? 4.079 -5.449 -2.609 1.00 98.56 192 CYS A C 1
ATOM 1491 O O . CYS A 1 192 ? 3.353 -4.730 -3.290 1.00 98.56 192 CYS A O 1
ATOM 1493 N N . ALA A 1 193 ? 4.652 -5.025 -1.479 1.00 98.56 193 ALA A N 1
ATOM 1494 C CA . ALA A 1 193 ? 4.533 -3.637 -1.026 1.00 98.56 193 ALA A CA 1
ATOM 1495 C C . ALA A 1 193 ? 5.303 -2.670 -1.946 1.00 98.56 193 ALA A C 1
ATOM 1497 O O . ALA A 1 193 ? 4.811 -1.607 -2.309 1.00 98.56 193 ALA A O 1
ATOM 1498 N N . GLY A 1 194 ? 6.494 -3.049 -2.409 1.00 98.50 194 GLY A N 1
ATOM 1499 C CA . GLY A 1 194 ? 7.280 -2.199 -3.298 1.00 98.50 194 GLY A CA 1
ATOM 1500 C C . GLY A 1 194 ? 8.565 -2.848 -3.791 1.00 98.50 194 GLY A C 1
ATOM 1501 O O . GLY A 1 194 ? 9.008 -3.877 -3.279 1.00 98.50 194 GLY A O 1
ATOM 1502 N N . LEU A 1 195 ? 9.178 -2.234 -4.799 1.00 98.56 195 LEU A N 1
ATOM 1503 C CA . LEU A 1 195 ? 10.379 -2.723 -5.461 1.00 98.56 195 LEU A CA 1
ATOM 1504 C C . LEU A 1 195 ? 11.532 -1.708 -5.324 1.00 98.56 195 LEU A C 1
ATOM 1506 O O . LEU A 1 195 ? 11.310 -0.521 -5.561 1.00 98.56 195 LEU A O 1
ATOM 1510 N N . PRO A 1 196 ? 12.763 -2.155 -4.997 1.00 97.75 196 PRO A N 1
ATOM 1511 C CA . PRO A 1 196 ? 13.169 -3.549 -4.791 1.00 97.75 196 PRO A CA 1
ATOM 1512 C C . PRO A 1 196 ? 13.101 -4.025 -3.328 1.00 97.75 196 PRO A C 1
ATOM 1514 O O . PRO A 1 196 ? 13.255 -5.220 -3.086 1.00 97.75 196 PRO A O 1
ATOM 1517 N N . HIS A 1 197 ? 12.897 -3.127 -2.357 1.00 97.50 197 HIS A N 1
ATOM 1518 C CA . HIS A 1 197 ? 13.121 -3.420 -0.932 1.00 97.50 197 HIS A CA 1
ATOM 1519 C C . HIS A 1 197 ? 12.168 -4.483 -0.363 1.00 97.50 197 HIS A C 1
ATOM 1521 O O . HIS A 1 197 ? 12.569 -5.292 0.470 1.00 97.50 197 HIS A O 1
ATOM 1527 N N . PHE A 1 198 ? 10.930 -4.525 -0.859 1.00 98.06 198 PHE A N 1
ATOM 1528 C CA . PHE A 1 198 ? 9.862 -5.400 -0.369 1.00 98.06 198 PHE A CA 1
ATOM 1529 C C . PHE A 1 198 ? 9.426 -6.395 -1.444 1.00 98.06 198 PHE A C 1
ATOM 1531 O O . PHE A 1 198 ? 8.245 -6.671 -1.625 1.00 98.06 198 PHE A O 1
ATOM 1538 N N . ALA A 1 199 ? 10.382 -6.906 -2.219 1.00 97.62 199 ALA A N 1
ATOM 1539 C CA . ALA A 1 199 ? 10.081 -7.686 -3.411 1.00 97.62 199 ALA A CA 1
ATOM 1540 C C . ALA A 1 199 ? 10.072 -9.209 -3.185 1.00 97.62 199 ALA A C 1
ATOM 1542 O O . ALA A 1 199 ? 9.449 -9.935 -3.952 1.00 97.62 199 ALA A O 1
ATOM 1543 N N . ALA A 1 200 ? 10.754 -9.730 -2.167 1.00 96.50 200 ALA A N 1
ATOM 1544 C CA . ALA A 1 200 ? 10.893 -11.173 -1.950 1.00 96.50 200 ALA A CA 1
ATOM 1545 C C . ALA A 1 200 ? 11.065 -11.513 -0.462 1.00 96.50 200 ALA A C 1
ATOM 1547 O O . ALA A 1 200 ? 11.239 -10.627 0.376 1.00 96.50 200 ALA A O 1
ATOM 1548 N N . GLY A 1 201 ? 11.028 -12.809 -0.143 1.00 96.31 201 GLY A N 1
ATOM 1549 C CA . GLY A 1 201 ? 11.089 -13.311 1.226 1.00 96.31 201 GLY A CA 1
ATOM 1550 C C . GLY A 1 201 ? 9.923 -12.826 2.087 1.00 96.31 201 GLY A C 1
ATOM 1551 O O . GLY A 1 201 ? 8.918 -12.317 1.590 1.00 96.31 201 GLY A O 1
ATOM 1552 N N . PHE A 1 202 ? 10.074 -12.944 3.406 1.00 94.00 202 PHE A N 1
ATOM 1553 C CA . PHE A 1 202 ? 9.023 -12.536 4.341 1.00 94.00 202 PHE A CA 1
ATOM 1554 C C . PHE A 1 202 ? 8.624 -11.059 4.164 1.00 94.00 202 PHE A C 1
ATOM 1556 O O . PHE A 1 202 ? 7.453 -10.730 4.300 1.00 94.00 202 PHE A O 1
ATOM 1563 N N . MET A 1 203 ? 9.555 -10.194 3.744 1.00 95.50 203 MET A N 1
ATOM 1564 C CA . MET A 1 203 ? 9.339 -8.758 3.518 1.00 95.50 203 MET A CA 1
ATOM 1565 C C . MET A 1 203 ? 8.391 -8.414 2.356 1.00 95.50 203 MET A C 1
ATOM 1567 O O . MET A 1 203 ? 8.110 -7.235 2.158 1.00 95.50 203 MET A O 1
ATOM 1571 N N . ARG A 1 204 ? 7.923 -9.385 1.556 1.00 98.00 204 ARG A N 1
ATOM 1572 C CA . ARG A 1 204 ? 7.117 -9.095 0.359 1.00 98.00 204 ARG A CA 1
ATOM 1573 C C . ARG A 1 204 ? 5.713 -8.588 0.678 1.00 98.00 204 ARG A C 1
ATOM 1575 O O . ARG A 1 204 ? 5.256 -7.625 0.065 1.00 98.00 204 ARG A O 1
ATOM 1582 N N . ASN A 1 205 ? 5.015 -9.268 1.587 1.00 98.00 205 ASN A N 1
ATOM 1583 C CA . ASN A 1 205 ? 3.579 -9.089 1.795 1.00 98.00 205 ASN A CA 1
ATOM 1584 C C . ASN A 1 205 ? 3.291 -8.493 3.175 1.00 98.00 205 ASN A C 1
ATOM 1586 O O . ASN A 1 205 ? 3.364 -9.187 4.196 1.00 98.00 205 ASN A O 1
ATOM 1590 N N . TRP A 1 206 ? 2.898 -7.221 3.167 1.00 98.44 206 TRP A N 1
ATOM 1591 C CA . TRP A 1 206 ? 2.429 -6.481 4.332 1.00 98.44 206 TRP A CA 1
ATOM 1592 C C . TRP A 1 206 ? 0.926 -6.245 4.195 1.00 98.44 206 TRP A C 1
ATOM 1594 O O . TRP A 1 206 ? 0.480 -5.738 3.173 1.00 98.44 206 TRP A O 1
ATOM 1604 N N . GLY A 1 207 ? 0.126 -6.666 5.172 1.00 98.25 207 GLY A N 1
ATOM 1605 C CA . GLY A 1 207 ? -1.332 -6.611 5.152 1.00 98.25 207 GLY A CA 1
ATOM 1606 C C . GLY A 1 207 ? -1.820 -5.185 4.988 1.00 98.25 207 GLY A C 1
ATOM 1607 O O . GLY A 1 207 ? -2.609 -4.923 4.090 1.00 98.25 207 GLY A O 1
ATOM 1608 N N . ARG A 1 208 ? -1.274 -4.248 5.767 1.00 98.56 208 ARG A N 1
ATOM 1609 C CA . ARG A 1 208 ? -1.582 -2.822 5.632 1.00 98.56 208 ARG A CA 1
ATOM 1610 C C . ARG A 1 208 ? -1.413 -2.334 4.189 1.00 98.56 208 ARG A C 1
ATOM 1612 O O . ARG A 1 208 ? -2.384 -1.884 3.587 1.00 98.56 208 ARG A O 1
ATOM 1619 N N . ASP A 1 209 ? -0.212 -2.473 3.633 1.00 98.69 209 ASP A N 1
ATOM 1620 C CA . ASP A 1 209 ? 0.108 -2.079 2.260 1.00 98.69 209 ASP A CA 1
ATOM 1621 C C . ASP A 1 209 ? -0.784 -2.798 1.252 1.00 98.69 209 ASP A C 1
ATOM 1623 O O . ASP A 1 209 ? -1.311 -2.176 0.336 1.00 98.69 209 ASP A O 1
ATOM 1627 N N . THR A 1 210 ? -1.000 -4.100 1.451 1.00 98.75 210 THR A N 1
ATOM 1628 C CA . THR A 1 210 ? -1.816 -4.935 0.569 1.00 98.75 210 THR A CA 1
ATOM 1629 C C . THR A 1 210 ? -3.235 -4.404 0.491 1.00 98.75 210 THR A C 1
ATOM 1631 O O . THR A 1 210 ? -3.739 -4.221 -0.608 1.00 98.75 210 THR A O 1
ATOM 1634 N N . PHE A 1 211 ? -3.882 -4.129 1.623 1.00 98.81 211 PHE A N 1
ATOM 1635 C CA . PHE A 1 211 ? -5.279 -3.698 1.635 1.00 98.81 211 PHE A CA 1
ATOM 1636 C C . PHE A 1 211 ? -5.460 -2.265 1.144 1.00 98.81 211 PHE A C 1
ATOM 1638 O O . PHE A 1 211 ? -6.423 -2.000 0.431 1.00 98.81 211 PHE A O 1
ATOM 1645 N N . ILE A 1 212 ? -4.516 -1.366 1.447 1.00 98.88 212 ILE A N 1
ATOM 1646 C CA . ILE A 1 212 ? -4.509 -0.010 0.880 1.00 98.88 212 ILE A CA 1
ATOM 1647 C C . ILE A 1 212 ? -4.313 -0.075 -0.642 1.00 98.88 212 ILE A C 1
ATOM 1649 O O . ILE A 1 212 ? -4.982 0.635 -1.392 1.00 98.88 212 ILE A O 1
ATOM 1653 N N . ALA A 1 213 ? -3.419 -0.946 -1.117 1.00 98.81 213 ALA A N 1
ATOM 1654 C CA . ALA A 1 213 ? -3.116 -1.068 -2.534 1.00 98.81 213 ALA A CA 1
ATOM 1655 C C . ALA A 1 213 ? -4.148 -1.888 -3.325 1.00 98.81 213 ALA A C 1
ATOM 1657 O O . ALA A 1 213 ? -4.252 -1.714 -4.538 1.00 98.81 213 ALA A O 1
ATOM 1658 N N . LEU A 1 214 ? -4.922 -2.765 -2.677 1.00 98.69 214 LEU A N 1
ATOM 1659 C CA . LEU A 1 214 ? -5.806 -3.733 -3.336 1.00 98.69 214 LEU A CA 1
ATOM 1660 C C . LEU A 1 214 ? -6.813 -3.057 -4.270 1.00 98.69 214 LEU A C 1
ATOM 1662 O O . LEU A 1 214 ? -6.979 -3.503 -5.406 1.00 98.69 214 LEU A O 1
ATOM 1666 N N . LYS A 1 215 ? -7.433 -1.953 -3.832 1.00 98.06 215 LYS A N 1
ATOM 1667 C CA . LYS A 1 215 ? -8.413 -1.222 -4.643 1.00 98.06 215 LYS A CA 1
ATOM 1668 C C . LYS A 1 215 ? -7.808 -0.729 -5.953 1.00 98.06 215 LYS A C 1
ATOM 1670 O O . LYS A 1 215 ? -8.301 -1.073 -7.020 1.00 98.06 215 LYS A O 1
ATOM 1675 N N . GLY A 1 216 ? -6.711 0.022 -5.897 1.00 97.88 216 GLY A N 1
ATOM 1676 C CA . GLY A 1 216 ? -6.077 0.556 -7.103 1.00 97.88 216 GLY A CA 1
ATOM 1677 C C . GLY A 1 216 ? -5.360 -0.503 -7.942 1.00 97.88 216 GLY A C 1
ATOM 1678 O O . GLY A 1 216 ? -5.479 -0.499 -9.162 1.00 97.88 216 GLY A O 1
ATOM 1679 N N . CYS A 1 217 ? -4.632 -1.429 -7.316 1.00 98.25 217 CYS A N 1
ATOM 1680 C CA . CYS A 1 217 ? -3.844 -2.424 -8.044 1.00 98.25 217 CYS A CA 1
ATOM 1681 C C . CYS A 1 217 ? -4.684 -3.542 -8.658 1.00 98.25 217 CYS A C 1
ATOM 1683 O O . CYS A 1 217 ? -4.285 -4.053 -9.705 1.00 98.25 217 CYS A O 1
ATOM 1685 N N . LEU A 1 218 ? -5.798 -3.939 -8.027 1.00 98.25 218 LEU A N 1
ATOM 1686 C CA . LEU A 1 218 ? -6.559 -5.128 -8.423 1.00 98.25 218 LEU A CA 1
ATOM 1687 C C . LEU A 1 218 ? -8.040 -4.857 -8.732 1.00 98.25 218 LEU A C 1
ATOM 1689 O O . LEU A 1 218 ? -8.571 -5.497 -9.629 1.00 98.25 218 LEU A O 1
ATOM 1693 N N . LEU A 1 219 ? -8.728 -3.932 -8.054 1.00 98.19 219 LEU A N 1
ATOM 1694 C CA . LEU A 1 219 ? -10.165 -3.703 -8.313 1.00 98.19 219 LEU A CA 1
ATOM 1695 C C . LEU A 1 219 ? -10.397 -2.718 -9.457 1.00 98.19 219 LEU A C 1
ATOM 1697 O O . LEU A 1 219 ? -11.032 -3.053 -10.455 1.00 98.19 219 LEU A O 1
ATOM 1701 N N . VAL A 1 220 ? -9.795 -1.530 -9.369 1.00 97.38 220 VAL A N 1
ATOM 1702 C CA . VAL A 1 220 ? -9.878 -0.485 -10.400 1.00 97.38 220 VAL A CA 1
ATOM 1703 C C . VAL A 1 220 ? -9.313 -0.972 -11.735 1.00 97.38 220 VAL A C 1
ATOM 1705 O O . VAL A 1 220 ? -9.720 -0.482 -12.781 1.00 97.38 220 VAL A O 1
ATOM 1708 N N . THR A 1 221 ? -8.417 -1.955 -11.723 1.00 96.69 221 THR A N 1
ATOM 1709 C CA . THR A 1 221 ? -7.825 -2.596 -12.907 1.00 96.69 221 THR A CA 1
ATOM 1710 C C . THR A 1 221 ? -8.556 -3.870 -13.356 1.00 96.69 221 THR A C 1
ATOM 1712 O O . THR A 1 221 ? -8.204 -4.428 -14.391 1.00 96.69 221 THR A O 1
ATOM 1715 N N . GLY A 1 222 ? -9.595 -4.323 -12.644 1.00 96.38 222 GLY A N 1
ATOM 1716 C CA . GLY A 1 222 ? -10.448 -5.451 -13.048 1.00 96.38 222 GLY A CA 1
ATOM 1717 C C . GLY A 1 222 ? -9.920 -6.854 -12.705 1.00 96.38 222 GLY A C 1
ATOM 1718 O O . GLY A 1 222 ? -10.498 -7.852 -13.131 1.00 96.38 222 GLY A O 1
ATOM 1719 N N . HIS A 1 223 ? -8.858 -6.965 -11.911 1.00 97.06 223 HIS A N 1
ATOM 1720 C CA . HIS A 1 223 ? -8.260 -8.222 -11.439 1.00 97.06 223 HIS A CA 1
ATOM 1721 C C . HIS A 1 223 ? -8.972 -8.768 -10.185 1.00 97.06 223 HIS A C 1
ATOM 1723 O O . HIS A 1 223 ? -8.389 -8.951 -9.111 1.00 97.06 223 HIS A O 1
ATOM 1729 N N . PHE A 1 224 ? -10.280 -9.015 -10.312 1.00 98.06 224 PHE A N 1
ATOM 1730 C CA . PHE A 1 224 ? -11.132 -9.427 -9.191 1.00 98.06 224 PHE A CA 1
ATOM 1731 C C . PHE A 1 224 ? -10.780 -10.809 -8.633 1.00 98.06 224 PHE A C 1
ATOM 1733 O O . PHE A 1 224 ? -10.940 -11.036 -7.437 1.00 98.06 224 PHE A O 1
ATOM 1740 N N . GLN A 1 225 ? -10.294 -11.742 -9.454 1.00 97.62 225 GLN A N 1
ATOM 1741 C CA . GLN A 1 225 ? -9.922 -13.071 -8.962 1.00 97.62 225 GLN A CA 1
ATOM 1742 C C . GLN A 1 225 ? -8.695 -12.989 -8.041 1.00 97.62 225 GLN A C 1
ATOM 1744 O O . GLN A 1 225 ? -8.695 -13.547 -6.946 1.00 97.62 225 GLN A O 1
ATOM 1749 N N . GLU A 1 226 ? -7.683 -12.222 -8.440 1.00 98.19 226 GLU A N 1
ATOM 1750 C CA . GLU A 1 226 ? -6.477 -11.953 -7.660 1.00 98.19 226 GLU A CA 1
ATOM 1751 C C . GLU A 1 226 ? -6.798 -11.260 -6.327 1.00 98.19 226 GLU A C 1
ATOM 1753 O O . GLU A 1 226 ? -6.259 -11.633 -5.277 1.00 98.19 226 GLU A O 1
ATOM 1758 N N . ALA A 1 227 ? -7.710 -10.281 -6.347 1.00 98.81 227 ALA A N 1
ATOM 1759 C CA . ALA A 1 227 ? -8.189 -9.614 -5.138 1.00 98.81 227 ALA A CA 1
ATOM 1760 C C . ALA A 1 227 ? -8.906 -10.594 -4.199 1.00 98.81 227 ALA A C 1
ATOM 1762 O O . ALA A 1 227 ? -8.603 -10.642 -3.005 1.00 98.81 227 ALA A O 1
ATOM 1763 N N . ARG A 1 228 ? -9.803 -11.422 -4.746 1.00 98.69 228 ARG A N 1
ATOM 1764 C CA . ARG A 1 228 ? -10.556 -12.437 -4.002 1.00 98.69 228 ARG A CA 1
ATOM 1765 C C . ARG A 1 228 ? -9.640 -13.414 -3.278 1.00 98.69 228 ARG A C 1
ATOM 1767 O O . ARG A 1 228 ? -9.799 -13.650 -2.081 1.00 98.69 228 ARG A O 1
ATOM 1774 N N . ASP A 1 229 ? -8.668 -13.967 -3.999 1.00 98.38 229 ASP A N 1
ATOM 1775 C CA . ASP A 1 229 ? -7.733 -14.951 -3.457 1.00 98.38 229 ASP A CA 1
ATOM 1776 C C . ASP A 1 229 ? -6.847 -14.326 -2.374 1.00 98.38 229 ASP A C 1
ATOM 1778 O O . ASP A 1 229 ? -6.617 -14.938 -1.328 1.00 98.38 229 ASP A O 1
ATOM 1782 N N . THR A 1 230 ? -6.423 -13.074 -2.574 1.00 98.75 230 THR A N 1
ATOM 1783 C CA . THR A 1 230 ? -5.683 -12.298 -1.569 1.00 98.75 230 THR A CA 1
ATOM 1784 C C . THR A 1 230 ? -6.493 -12.141 -0.283 1.00 98.75 230 THR A C 1
ATOM 1786 O O . THR A 1 230 ? -6.006 -12.497 0.794 1.00 98.75 230 THR A O 1
ATOM 1789 N N . LEU A 1 231 ? -7.743 -11.677 -0.378 1.00 98.88 231 LEU A N 1
ATOM 1790 C CA . LEU A 1 231 ? -8.614 -11.484 0.784 1.00 98.88 231 LEU A CA 1
ATOM 1791 C C . LEU A 1 231 ? -8.874 -12.798 1.527 1.00 98.88 231 LEU A C 1
ATOM 1793 O O . LEU A 1 231 ? -8.790 -12.823 2.753 1.00 98.88 231 LEU A O 1
ATOM 1797 N N . LEU A 1 232 ? -9.125 -13.898 0.812 1.00 98.81 232 LEU A N 1
ATOM 1798 C CA . LEU A 1 232 ? -9.361 -15.210 1.425 1.00 98.81 232 LEU A CA 1
ATOM 1799 C C . LEU A 1 232 ? -8.124 -15.767 2.137 1.00 98.81 232 LEU A C 1
ATOM 1801 O O . LEU A 1 232 ? -8.246 -16.389 3.196 1.00 98.81 232 LEU A O 1
ATOM 1805 N N . VAL A 1 233 ? -6.924 -15.536 1.598 1.00 98.56 233 VAL A N 1
ATOM 1806 C CA . VAL A 1 233 ? -5.693 -15.969 2.265 1.00 98.56 233 VAL A CA 1
ATOM 1807 C C . VAL A 1 233 ? -5.470 -15.187 3.555 1.00 98.56 233 VAL A C 1
ATOM 1809 O O . VAL A 1 233 ? -5.249 -15.815 4.591 1.00 98.56 233 VAL A O 1
ATOM 1812 N N . TYR A 1 234 ? -5.599 -13.859 3.540 1.00 98.75 234 TYR A N 1
ATOM 1813 C CA . TYR A 1 234 ? -5.512 -13.062 4.768 1.00 98.75 234 TYR A CA 1
ATOM 1814 C C . TYR A 1 234 ? -6.622 -13.417 5.769 1.00 98.75 234 TYR A C 1
ATOM 1816 O O . TYR A 1 234 ? -6.341 -13.576 6.957 1.00 98.75 234 TYR A O 1
ATOM 1824 N N . ALA A 1 235 ? -7.850 -13.656 5.293 1.00 98.69 235 ALA A N 1
ATOM 1825 C CA . ALA A 1 235 ? -8.972 -14.127 6.105 1.00 98.69 235 ALA A CA 1
ATOM 1826 C C . ALA A 1 235 ? -8.640 -15.427 6.858 1.00 98.69 235 ALA A C 1
ATOM 1828 O O . ALA A 1 235 ? -8.939 -15.556 8.044 1.00 98.69 235 ALA A O 1
ATOM 1829 N N . SER A 1 236 ? -7.973 -16.379 6.192 1.00 98.12 236 SER A N 1
ATOM 1830 C CA . SER A 1 236 ? -7.602 -17.676 6.779 1.00 98.12 236 SER A CA 1
ATOM 1831 C C . SER A 1 236 ? -6.602 -17.576 7.937 1.00 98.12 236 SER A C 1
ATOM 1833 O O . SER A 1 236 ? -6.486 -18.505 8.739 1.00 98.12 236 SER A O 1
ATOM 1835 N N . VAL A 1 237 ? -5.887 -16.455 8.049 1.00 97.94 237 VAL A N 1
ATOM 1836 C CA . VAL A 1 237 ? -4.877 -16.211 9.084 1.00 97.94 237 VAL A CA 1
ATOM 1837 C C . VAL A 1 237 ? -5.262 -15.077 10.028 1.00 97.94 237 VAL A C 1
ATOM 1839 O O . VAL A 1 237 ? -4.402 -14.547 10.712 1.00 97.94 237 VAL A O 1
ATOM 1842 N N . VAL A 1 238 ? -6.533 -14.691 10.121 1.00 97.88 238 VAL A N 1
ATOM 1843 C CA . VAL A 1 238 ? -6.965 -13.777 11.189 1.00 97.88 238 VAL A CA 1
ATOM 1844 C C . VAL A 1 238 ? -6.801 -14.455 12.552 1.00 97.88 238 VAL A C 1
ATOM 1846 O O . VAL A 1 238 ? -7.180 -15.613 12.746 1.00 97.88 238 VAL A O 1
ATOM 1849 N N . ARG A 1 239 ? -6.250 -13.718 13.521 1.00 96.31 239 ARG A N 1
ATOM 1850 C CA . ARG A 1 239 ? -6.026 -14.185 14.897 1.00 96.31 239 ARG A CA 1
ATOM 1851 C C . ARG A 1 239 ? -6.111 -13.013 15.866 1.00 96.31 239 ARG A C 1
ATOM 1853 O O . ARG A 1 239 ? -5.787 -11.892 15.500 1.00 96.31 239 ARG A O 1
ATOM 1860 N N . HIS A 1 240 ? -6.540 -13.253 17.106 1.00 96.31 240 HIS A N 1
ATOM 1861 C CA . HIS A 1 240 ? -6.730 -12.199 18.119 1.00 96.31 240 HIS A CA 1
ATOM 1862 C C . HIS A 1 240 ? -7.771 -11.137 17.724 1.00 96.31 240 HIS A C 1
ATOM 1864 O O . HIS A 1 240 ? -7.765 -10.041 18.271 1.00 96.31 240 HIS A O 1
ATOM 1870 N N . GLY A 1 241 ? -8.649 -11.447 16.762 1.00 96.88 241 GLY A N 1
ATOM 1871 C CA . GLY A 1 241 ? -9.534 -10.462 16.137 1.00 96.88 241 GLY A CA 1
ATOM 1872 C C . GLY A 1 241 ? -8.821 -9.493 15.189 1.00 96.88 241 GLY A C 1
ATOM 1873 O O . GLY A 1 241 ? -9.422 -8.502 14.796 1.00 96.88 241 GLY A O 1
ATOM 1874 N N . LEU A 1 242 ? -7.560 -9.760 14.829 1.00 98.12 242 LEU A N 1
ATOM 1875 C CA . LEU A 1 242 ? -6.725 -8.893 14.006 1.00 98.12 242 LEU A CA 1
ATOM 1876 C C . LEU A 1 242 ? -6.286 -9.577 12.708 1.00 98.12 242 LEU A C 1
ATOM 1878 O O . LEU A 1 242 ? -5.990 -10.776 12.674 1.00 98.12 242 LEU A O 1
ATOM 1882 N N . CYS A 1 243 ? -6.184 -8.781 11.648 1.00 98.00 243 CYS A N 1
ATOM 1883 C CA . CYS A 1 243 ? -5.487 -9.166 10.429 1.00 98.00 243 CYS A CA 1
ATOM 1884 C C . CYS A 1 243 ? -3.980 -8.897 10.599 1.00 98.00 243 CYS A C 1
ATOM 1886 O O . CYS A 1 243 ? -3.620 -7.848 11.143 1.00 98.00 243 CYS A O 1
ATOM 1888 N N . PRO A 1 244 ? -3.080 -9.803 10.174 1.00 97.50 244 PRO A N 1
ATOM 1889 C CA . PRO A 1 244 ? -1.652 -9.597 10.383 1.00 97.50 244 PRO A CA 1
ATOM 1890 C C . PRO A 1 244 ? -1.083 -8.477 9.507 1.00 97.50 244 PRO A C 1
ATOM 1892 O O . PRO A 1 244 ? -1.563 -8.236 8.397 1.00 97.50 244 PRO A O 1
ATOM 1895 N N . ASN A 1 245 ? -0.007 -7.846 9.991 1.00 97.31 245 ASN A N 1
ATOM 1896 C CA . ASN A 1 245 ? 0.799 -6.955 9.165 1.00 97.31 245 ASN A CA 1
ATOM 1897 C C . ASN A 1 245 ? 1.740 -7.779 8.289 1.00 97.31 245 ASN A C 1
ATOM 1899 O O . ASN A 1 245 ? 1.573 -7.830 7.087 1.00 97.31 245 ASN A O 1
ATOM 1903 N N . LEU A 1 246 ? 2.686 -8.514 8.865 1.00 97.44 246 LEU A N 1
ATOM 1904 C CA . LEU A 1 246 ? 3.523 -9.419 8.078 1.00 97.44 246 LEU A CA 1
ATOM 1905 C C . LEU A 1 246 ? 2.730 -10.688 7.753 1.00 97.44 246 LEU A C 1
ATOM 1907 O O . LEU A 1 246 ? 2.268 -11.346 8.684 1.00 97.44 246 LEU A O 1
ATOM 1911 N N . LEU A 1 247 ? 2.588 -11.059 6.477 1.00 97.62 247 LEU A N 1
ATOM 1912 C CA . LEU A 1 247 ? 1.880 -12.290 6.093 1.00 97.62 247 LEU A CA 1
ATOM 1913 C C . LEU A 1 247 ? 2.775 -13.539 6.149 1.00 97.62 247 LEU A C 1
ATOM 1915 O O . LEU A 1 247 ? 2.304 -14.605 6.549 1.00 97.62 247 LEU A O 1
ATOM 1919 N N . ASP A 1 248 ? 4.031 -13.415 5.701 1.00 96.31 248 ASP A N 1
ATOM 1920 C CA . ASP A 1 248 ? 4.991 -14.521 5.533 1.00 96.31 248 ASP A CA 1
ATOM 1921 C C . ASP A 1 248 ? 4.362 -15.759 4.861 1.00 96.31 248 ASP A C 1
ATOM 1923 O O . ASP A 1 248 ? 4.309 -16.849 5.435 1.00 96.31 248 ASP A O 1
ATOM 1927 N N . ALA A 1 249 ? 3.779 -15.568 3.669 1.00 96.75 249 ALA A N 1
ATOM 1928 C CA . ALA A 1 249 ? 3.103 -16.613 2.889 1.00 96.75 249 ALA A CA 1
ATOM 1929 C C . ALA A 1 249 ? 2.031 -17.404 3.674 1.00 96.75 249 ALA A C 1
ATOM 1931 O O . ALA A 1 249 ? 1.871 -18.616 3.489 1.00 96.75 249 ALA A O 1
ATOM 1932 N N . ALA A 1 250 ? 1.322 -16.735 4.592 1.00 96.44 250 ALA A N 1
ATOM 1933 C CA . ALA A 1 250 ? 0.353 -17.324 5.518 1.00 96.44 250 ALA A CA 1
ATOM 1934 C C . ALA A 1 250 ? 0.958 -18.416 6.426 1.00 96.44 250 ALA A C 1
ATOM 1936 O O . ALA A 1 250 ? 0.248 -19.281 6.956 1.00 96.44 250 ALA A O 1
ATOM 1937 N N . ASN A 1 251 ? 2.280 -18.400 6.616 1.00 92.06 251 ASN A N 1
ATOM 1938 C CA . ASN A 1 251 ? 3.010 -19.370 7.416 1.00 92.06 251 ASN A CA 1
ATOM 1939 C C . ASN A 1 251 ? 3.223 -18.872 8.847 1.00 92.06 251 ASN A C 1
ATOM 1941 O O . ASN A 1 251 ? 2.630 -19.443 9.769 1.00 92.06 251 ASN A O 1
ATOM 1945 N N . ARG A 1 252 ? 4.016 -17.800 9.015 1.00 91.88 252 ARG A N 1
ATOM 1946 C CA . ARG A 1 252 ? 4.348 -17.178 10.312 1.00 91.88 252 ARG A CA 1
ATOM 1947 C C . ARG A 1 252 ? 3.980 -15.686 10.336 1.00 91.88 252 ARG A C 1
ATOM 1949 O O . ARG A 1 252 ? 4.858 -14.831 10.434 1.00 91.88 252 ARG A O 1
ATOM 1956 N N . PRO A 1 253 ? 2.683 -15.361 10.247 1.00 95.31 253 PRO A N 1
ATOM 1957 C CA . PRO A 1 253 ? 2.235 -13.981 10.247 1.00 95.31 253 PRO A CA 1
ATOM 1958 C C . PRO A 1 253 ? 2.492 -13.275 11.589 1.00 95.31 253 PRO A C 1
ATOM 1960 O O . PRO A 1 253 ? 2.458 -13.910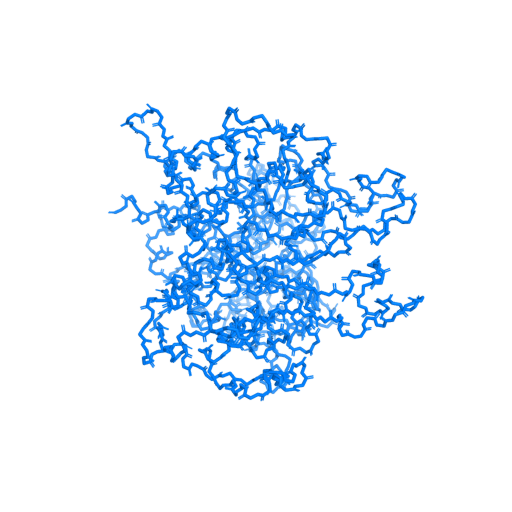 12.649 1.00 95.31 253 PRO A O 1
ATOM 1963 N N . ARG A 1 254 ? 2.692 -11.951 11.543 1.00 95.94 254 ARG A N 1
ATOM 1964 C CA . ARG A 1 254 ? 2.907 -11.081 12.719 1.00 95.94 254 ARG A CA 1
ATOM 1965 C C . ARG A 1 254 ? 1.733 -10.116 12.912 1.00 95.94 254 ARG A C 1
ATOM 1967 O O . ARG A 1 254 ? 1.305 -9.465 11.962 1.00 95.94 254 ARG A O 1
ATOM 1974 N N . TYR A 1 255 ? 1.244 -9.985 14.146 1.00 96.31 255 TYR A N 1
ATOM 1975 C CA . TYR A 1 255 ? 0.033 -9.221 14.500 1.00 96.31 255 TYR A CA 1
ATOM 1976 C C . TYR A 1 255 ? 0.374 -7.975 15.327 1.00 96.31 255 TYR A C 1
ATOM 1978 O O . TYR A 1 255 ? -0.132 -7.786 16.430 1.00 96.31 255 TYR A O 1
ATOM 1986 N N . ASN A 1 256 ? 1.257 -7.130 14.796 1.00 94.19 256 ASN A N 1
ATOM 1987 C CA . ASN A 1 256 ? 1.697 -5.884 15.429 1.00 94.19 256 ASN A CA 1
ATOM 1988 C C . ASN A 1 256 ? 0.992 -4.626 14.882 1.00 94.19 256 ASN A C 1
ATOM 1990 O O . ASN A 1 256 ? 1.256 -3.529 15.364 1.00 94.19 256 ASN A O 1
ATOM 1994 N N . ALA A 1 257 ? 0.094 -4.768 13.901 1.00 94.69 257 ALA A N 1
ATOM 1995 C CA . ALA A 1 257 ? -0.672 -3.667 13.316 1.00 94.69 257 ALA A CA 1
ATOM 1996 C C . ALA A 1 257 ? -2.134 -3.694 13.777 1.00 94.69 257 ALA A C 1
ATOM 1998 O O . ALA A 1 257 ? -2.827 -4.699 13.632 1.00 94.69 257 ALA A O 1
ATOM 1999 N N . ARG A 1 258 ? -2.616 -2.567 14.304 1.00 96.88 258 ARG A N 1
ATOM 2000 C CA . ARG A 1 258 ? -4.027 -2.356 14.667 1.00 96.88 258 ARG A CA 1
ATOM 2001 C C . ARG A 1 258 ? -4.848 -1.841 13.492 1.00 96.88 258 ARG A C 1
ATOM 2003 O O . ARG A 1 258 ? -6.042 -2.106 13.424 1.00 96.88 258 ARG A O 1
ATOM 2010 N N . ASP A 1 259 ? -4.223 -1.088 12.597 1.00 98.44 259 ASP A N 1
ATOM 2011 C CA . ASP A 1 259 ? -4.853 -0.489 11.421 1.00 98.44 259 ASP A CA 1
ATOM 2012 C C . ASP A 1 259 ? -5.072 -1.485 10.274 1.00 98.44 259 ASP A C 1
ATOM 2014 O O . ASP A 1 259 ? -6.086 -1.389 9.586 1.00 98.44 259 ASP A O 1
ATOM 2018 N N . ALA A 1 260 ? -4.191 -2.479 10.111 1.00 98.56 260 ALA A N 1
ATOM 2019 C CA . ALA A 1 260 ? -4.293 -3.497 9.061 1.00 98.56 260 ALA A CA 1
ATOM 2020 C C . ALA A 1 260 ? -5.668 -4.188 9.033 1.00 98.56 260 ALA A C 1
ATOM 2022 O O . ALA A 1 260 ? -6.228 -4.391 7.960 1.00 98.56 260 ALA A O 1
ATOM 2023 N N . THR A 1 261 ? -6.256 -4.484 10.197 1.00 98.62 261 THR A N 1
ATOM 2024 C CA . THR A 1 261 ? -7.610 -5.055 10.309 1.00 98.62 261 THR A CA 1
ATOM 2025 C C . THR A 1 261 ? -8.679 -4.158 9.693 1.00 98.62 261 THR A C 1
ATOM 2027 O O . THR A 1 261 ? -9.600 -4.644 9.047 1.00 98.62 261 THR A O 1
ATOM 2030 N N . TRP A 1 262 ? -8.573 -2.845 9.869 1.00 98.88 262 TRP A N 1
ATOM 2031 C CA . TRP A 1 262 ? -9.589 -1.912 9.393 1.00 98.88 262 TRP A CA 1
ATOM 2032 C C . TRP A 1 262 ? -9.423 -1.591 7.912 1.00 98.88 262 TRP A C 1
ATOM 2034 O O . TRP A 1 262 ? -10.420 -1.487 7.202 1.00 98.88 262 TRP A O 1
ATOM 2044 N N . PHE A 1 263 ? -8.186 -1.556 7.413 1.00 98.94 263 PHE A N 1
ATOM 2045 C CA . PHE A 1 263 ? -7.948 -1.551 5.972 1.00 98.94 263 PHE A CA 1
ATOM 2046 C C . PHE A 1 263 ? -8.409 -2.857 5.315 1.00 98.94 263 PHE A C 1
ATOM 2048 O O . PHE A 1 263 ? -9.000 -2.803 4.245 1.00 98.94 263 PHE A O 1
ATOM 2055 N N . PHE A 1 264 ? -8.245 -4.015 5.965 1.00 98.94 264 PHE A N 1
ATOM 2056 C CA . PHE A 1 264 ? -8.817 -5.283 5.496 1.00 98.94 264 PHE A CA 1
ATOM 2057 C C . PHE A 1 264 ? -10.345 -5.213 5.394 1.00 98.94 264 PHE A C 1
ATOM 2059 O O . PHE A 1 264 ? -10.916 -5.594 4.374 1.00 98.94 264 PHE A O 1
ATOM 2066 N N . MET A 1 265 ? -11.010 -4.662 6.415 1.00 98.81 265 MET A N 1
ATOM 2067 C CA . MET A 1 265 ? -12.458 -4.447 6.386 1.00 98.81 265 MET A CA 1
ATOM 2068 C C . MET A 1 265 ? -12.892 -3.496 5.263 1.00 98.81 265 MET A C 1
ATOM 2070 O O . MET A 1 265 ? -13.940 -3.714 4.657 1.00 98.81 265 MET A O 1
ATOM 2074 N N . GLN A 1 266 ? -12.110 -2.456 4.968 1.00 98.88 266 GLN A N 1
ATOM 2075 C CA . GLN A 1 266 ? -12.370 -1.569 3.831 1.00 98.88 266 GLN A CA 1
ATOM 2076 C C . GLN A 1 266 ? -12.133 -2.279 2.492 1.00 98.88 266 GLN A C 1
ATOM 2078 O O . GLN A 1 266 ? -12.971 -2.186 1.607 1.00 98.88 266 GLN A O 1
ATOM 2083 N N . ALA A 1 267 ? -11.075 -3.079 2.365 1.00 98.88 267 ALA A N 1
ATOM 2084 C CA . ALA A 1 267 ? -10.792 -3.843 1.153 1.00 98.88 267 ALA A CA 1
ATOM 2085 C C . ALA A 1 267 ? -11.881 -4.888 0.841 1.00 98.88 267 ALA A C 1
ATOM 2087 O O . ALA A 1 267 ? -12.206 -5.098 -0.326 1.00 98.88 267 ALA A O 1
ATOM 2088 N N . ILE A 1 268 ? -12.489 -5.513 1.860 1.00 98.88 268 ILE A N 1
ATOM 2089 C CA . ILE A 1 268 ? -13.669 -6.376 1.672 1.00 98.88 268 ILE A CA 1
ATOM 2090 C C . ILE A 1 268 ? -14.862 -5.561 1.158 1.00 98.88 268 ILE A C 1
ATOM 2092 O O . ILE A 1 268 ? -15.543 -6.010 0.239 1.00 98.88 268 ILE A O 1
ATOM 2096 N N . GLN A 1 269 ? -15.121 -4.382 1.732 1.00 98.75 269 GLN A N 1
ATOM 2097 C CA . GLN A 1 269 ? -16.199 -3.497 1.273 1.00 98.75 269 GLN A CA 1
ATOM 2098 C C . GLN A 1 269 ? -16.003 -3.086 -0.183 1.00 98.75 269 GLN A C 1
ATOM 2100 O O . GLN A 1 269 ? -16.926 -3.220 -0.982 1.00 98.75 269 GLN A O 1
ATOM 2105 N N . ASP A 1 270 ? -14.795 -2.646 -0.534 1.00 98.62 270 ASP A N 1
ATOM 2106 C CA . ASP A 1 270 ? -14.450 -2.251 -1.897 1.00 98.62 270 ASP A CA 1
ATOM 2107 C C . ASP A 1 270 ? -14.599 -3.443 -2.859 1.00 98.62 270 ASP A C 1
ATOM 2109 O O . ASP A 1 270 ? -15.165 -3.301 -3.940 1.00 98.62 270 ASP A O 1
ATOM 2113 N N . TYR A 1 271 ? -14.180 -4.649 -2.452 1.00 98.88 271 TYR A N 1
ATOM 2114 C CA . TYR A 1 271 ? -14.371 -5.866 -3.246 1.00 98.88 271 TYR A CA 1
ATOM 2115 C C . TYR A 1 271 ? -15.850 -6.185 -3.485 1.00 98.88 271 TYR A C 1
ATOM 2117 O O . TYR A 1 271 ? -16.248 -6.465 -4.614 1.00 98.88 271 TYR A O 1
ATOM 2125 N N . VAL A 1 272 ? -16.675 -6.140 -2.438 1.00 98.75 272 VAL A N 1
ATOM 2126 C CA . VAL A 1 272 ? -18.121 -6.390 -2.538 1.00 98.75 272 VAL A CA 1
ATOM 2127 C C . VAL A 1 272 ? -18.808 -5.322 -3.392 1.00 98.75 272 VAL A C 1
ATOM 2129 O O . VAL A 1 272 ? -19.734 -5.640 -4.130 1.00 98.75 272 VAL A O 1
ATOM 2132 N N . ALA A 1 273 ? -18.360 -4.069 -3.321 1.00 97.38 273 ALA A N 1
ATOM 2133 C CA . ALA A 1 273 ? -18.937 -2.975 -4.092 1.00 97.38 273 ALA A CA 1
ATOM 2134 C C . ALA A 1 273 ? -18.568 -3.026 -5.584 1.00 97.38 273 ALA A C 1
ATOM 2136 O O . ALA A 1 273 ? -19.370 -2.624 -6.425 1.00 97.38 273 ALA A O 1
ATOM 2137 N N . GLU A 1 274 ? -17.358 -3.482 -5.917 1.00 95.88 274 GLU A N 1
ATOM 2138 C CA . GLU A 1 274 ? -16.821 -3.376 -7.278 1.00 95.88 274 GLU A CA 1
ATOM 2139 C C . GLU A 1 274 ? -16.784 -4.696 -8.053 1.00 95.88 274 GLU A C 1
ATOM 2141 O O . GLU A 1 274 ? -16.819 -4.676 -9.284 1.00 95.88 274 GLU A O 1
ATOM 2146 N N . SER A 1 275 ? -16.679 -5.837 -7.369 1.00 97.56 275 SER A N 1
ATOM 2147 C CA . SER A 1 275 ? -16.561 -7.133 -8.038 1.00 97.56 275 SER A CA 1
ATOM 2148 C C . SER A 1 275 ? -17.915 -7.667 -8.519 1.00 97.56 275 SER A C 1
ATOM 2150 O O . SER A 1 275 ? -18.945 -7.436 -7.883 1.00 97.56 275 SER A O 1
ATOM 2152 N N . PRO A 1 276 ? -17.932 -8.490 -9.583 1.00 97.19 276 PRO A N 1
ATOM 2153 C CA . PRO A 1 276 ? -19.146 -9.184 -10.009 1.00 97.19 276 PRO A CA 1
ATOM 2154 C C . PRO A 1 276 ? -19.704 -10.197 -8.991 1.00 97.19 276 PRO A C 1
ATOM 2156 O O . PRO A 1 276 ? -20.873 -10.559 -9.095 1.00 97.19 276 PRO A O 1
ATOM 2159 N N . GLU A 1 277 ? -18.897 -10.691 -8.036 1.00 98.19 277 GLU A N 1
ATOM 2160 C CA . GLU A 1 277 ? -19.366 -11.617 -6.983 1.00 98.19 277 GLU A CA 1
ATOM 2161 C C . GLU A 1 277 ? -20.274 -10.895 -5.973 1.00 98.19 277 GLU A C 1
ATOM 2163 O O . GLU A 1 277 ? -21.209 -11.495 -5.428 1.00 98.19 277 GLU A O 1
ATOM 2168 N N . GLY A 1 278 ? -20.038 -9.595 -5.769 1.00 98.12 278 GLY A N 1
ATOM 2169 C CA . GLY A 1 278 ? -20.854 -8.737 -4.923 1.00 98.12 278 GLY A CA 1
ATOM 2170 C C . GLY A 1 278 ? -20.998 -9.271 -3.498 1.00 98.12 278 GLY A C 1
ATOM 2171 O O . GLY A 1 278 ? -20.087 -9.875 -2.928 1.00 98.12 278 GLY A O 1
ATOM 2172 N N . GLU A 1 279 ? -22.186 -9.095 -2.923 1.00 98.44 279 GLU A N 1
ATOM 2173 C CA . GLU A 1 279 ? -22.508 -9.558 -1.567 1.00 98.44 279 GLU A CA 1
ATOM 2174 C C . GLU A 1 279 ? -22.383 -11.082 -1.388 1.00 98.44 279 GLU A C 1
ATOM 2176 O O . GLU A 1 279 ? -22.190 -11.546 -0.264 1.00 98.44 279 GLU A O 1
ATOM 2181 N N . SER A 1 280 ? -22.405 -11.873 -2.471 1.00 98.44 280 SER A N 1
ATOM 2182 C CA . SER A 1 280 ? -22.220 -13.333 -2.393 1.00 98.44 280 SER A CA 1
ATOM 2183 C C . SER A 1 280 ? -20.851 -13.717 -1.826 1.00 98.44 280 SER A C 1
ATOM 2185 O O . SER A 1 280 ? -20.711 -14.789 -1.236 1.00 98.44 280 SER A O 1
ATOM 2187 N N . PHE A 1 281 ? -19.854 -12.830 -1.934 1.00 98.75 281 PHE A N 1
ATOM 2188 C CA . PHE A 1 281 ? -18.531 -13.029 -1.346 1.00 98.75 281 PHE A CA 1
ATOM 2189 C C . PHE A 1 281 ? -18.583 -13.192 0.179 1.00 98.75 281 PHE A C 1
ATOM 2191 O O . PHE A 1 281 ? -17.751 -13.889 0.758 1.00 98.75 281 PHE A O 1
ATOM 2198 N N . LEU A 1 282 ? -19.591 -12.629 0.854 1.00 98.75 282 LEU A N 1
ATOM 2199 C CA . LEU A 1 282 ? -19.757 -12.790 2.299 1.00 98.75 282 LEU A CA 1
ATOM 2200 C C . LEU A 1 282 ? -20.020 -14.247 2.711 1.00 98.75 282 LEU A C 1
ATOM 2202 O O . LEU A 1 282 ? -19.670 -14.635 3.825 1.00 98.75 282 LEU A O 1
ATOM 2206 N N . ALA A 1 283 ? -20.546 -15.071 1.802 1.00 98.56 283 ALA A N 1
ATOM 2207 C CA . ALA A 1 283 ? -20.716 -16.508 1.994 1.00 98.56 283 ALA A CA 1
ATOM 2208 C C . ALA A 1 283 ? -19.477 -17.332 1.587 1.00 98.56 283 ALA A C 1
ATOM 2210 O O . ALA A 1 283 ? -19.485 -18.557 1.736 1.00 98.56 283 ALA A O 1
ATOM 2211 N N . ALA A 1 284 ? -18.412 -16.700 1.072 1.00 98.62 284 ALA A N 1
ATOM 2212 C CA . ALA A 1 284 ? -17.206 -17.405 0.653 1.00 98.62 284 ALA A CA 1
ATOM 2213 C C . ALA A 1 284 ? -16.573 -18.151 1.842 1.00 98.62 284 ALA A C 1
ATOM 2215 O O . ALA A 1 284 ? -16.487 -17.595 2.943 1.00 98.62 284 ALA A O 1
ATOM 2216 N N . PRO A 1 285 ? -16.133 -19.407 1.644 1.00 98.31 285 PRO A N 1
ATOM 2217 C CA . PRO A 1 285 ? -15.687 -20.250 2.739 1.00 98.31 285 PRO A CA 1
ATOM 2218 C C . PRO A 1 285 ? -14.362 -19.763 3.325 1.00 98.31 285 PRO A C 1
ATOM 2220 O O . PRO A 1 285 ? -13.397 -19.515 2.601 1.00 98.31 285 PRO A O 1
ATOM 2223 N N . VAL A 1 286 ? -14.296 -19.713 4.653 1.00 97.62 286 VAL A N 1
ATOM 2224 C CA . VAL A 1 286 ? -13.092 -19.392 5.423 1.00 97.62 286 VAL A CA 1
ATOM 2225 C C . VAL A 1 286 ? -12.778 -20.557 6.348 1.00 97.62 286 VAL A C 1
ATOM 2227 O O . VAL A 1 286 ? -13.629 -21.018 7.103 1.00 97.62 286 VAL A O 1
ATOM 2230 N N . SER A 1 287 ? -11.527 -21.011 6.316 1.00 95.31 287 SER A N 1
ATOM 2231 C CA . SER A 1 287 ? -10.992 -21.969 7.280 1.00 95.31 287 SER A CA 1
ATOM 2232 C C . SER A 1 287 ? -9.842 -21.312 8.023 1.00 95.31 287 SER A C 1
ATOM 2234 O O . SER A 1 287 ? -8.759 -21.142 7.462 1.00 95.31 287 SER A O 1
ATOM 2236 N N . LEU A 1 288 ? -10.071 -20.952 9.285 1.00 96.56 288 LEU A N 1
ATOM 2237 C CA . LEU A 1 288 ? -9.032 -20.355 10.116 1.00 96.56 288 LEU A CA 1
ATOM 2238 C C . LEU A 1 288 ? -7.916 -21.362 10.391 1.00 96.56 288 LEU A C 1
ATOM 2240 O O . LEU A 1 288 ? -8.161 -22.456 10.900 1.00 96.56 288 LEU A O 1
ATOM 2244 N N . LYS A 1 289 ? -6.675 -20.958 10.115 1.00 95.12 289 LYS A N 1
ATOM 2245 C CA . LYS A 1 289 ? -5.474 -21.714 10.485 1.00 95.12 289 LYS A CA 1
ATOM 2246 C C . LYS A 1 289 ? -5.342 -21.848 12.005 1.00 95.12 289 LYS A C 1
ATOM 2248 O O . LYS A 1 289 ? -4.868 -22.873 12.487 1.00 95.12 289 LYS A O 1
ATOM 2253 N N . TRP A 1 290 ? -5.805 -20.834 12.741 1.00 93.62 290 TRP A N 1
ATOM 2254 C CA . TRP A 1 290 ? -5.893 -20.823 14.203 1.00 93.62 290 TRP A CA 1
ATOM 2255 C C . TRP A 1 290 ? -7.320 -20.468 14.648 1.00 93.62 290 TRP A C 1
ATOM 2257 O O . TRP A 1 290 ? -7.670 -19.285 14.707 1.00 93.62 290 TRP A O 1
ATOM 2267 N N . PRO A 1 291 ? -8.161 -21.473 14.949 1.00 93.12 291 PRO A N 1
ATOM 2268 C CA . PRO A 1 291 ? -9.513 -21.265 15.461 1.00 93.12 291 PRO A CA 1
ATOM 2269 C C . PRO A 1 291 ? -9.574 -20.344 16.689 1.00 93.12 291 PRO A C 1
ATOM 2271 O O . PRO A 1 291 ? -8.660 -20.334 17.511 1.00 93.12 291 PRO A O 1
ATOM 2274 N N . ALA A 1 292 ? -10.690 -19.623 16.863 1.00 93.25 292 ALA A N 1
ATOM 2275 C CA . ALA A 1 292 ? -10.880 -18.668 17.966 1.00 93.25 292 ALA A CA 1
ATOM 2276 C C . ALA A 1 292 ? -10.626 -19.279 19.355 1.00 93.25 292 ALA A C 1
ATOM 2278 O O . ALA A 1 292 ? -9.955 -18.675 20.190 1.00 93.25 292 ALA A O 1
ATOM 2279 N N . LYS A 1 293 ? -11.069 -20.525 19.564 1.00 90.94 293 LYS A N 1
ATOM 2280 C CA . LYS A 1 293 ? -10.862 -21.285 20.809 1.00 90.94 293 LYS A CA 1
ATOM 2281 C C . LYS A 1 293 ? -9.389 -21.419 21.233 1.00 90.94 293 LYS A C 1
ATOM 2283 O O . LYS A 1 293 ? -9.132 -21.652 22.410 1.00 90.94 293 LYS A O 1
ATOM 2288 N N . ASP A 1 294 ? -8.441 -21.289 20.301 1.00 90.62 294 ASP A N 1
ATOM 2289 C CA . ASP A 1 294 ? -7.008 -21.457 20.566 1.00 90.62 294 ASP A CA 1
ATOM 2290 C C . ASP A 1 294 ? -6.361 -20.182 21.133 1.00 90.62 294 ASP A C 1
ATOM 2292 O O . ASP A 1 294 ? -5.219 -20.217 21.594 1.00 90.62 294 ASP A O 1
ATOM 2296 N N . TRP A 1 295 ? -7.048 -19.038 21.072 1.00 92.19 295 TRP A N 1
ATOM 2297 C CA . TRP A 1 295 ? -6.495 -17.752 21.504 1.00 92.19 295 TRP A CA 1
ATOM 2298 C C . TRP A 1 295 ? -7.465 -16.862 22.287 1.00 92.19 295 TRP A C 1
ATOM 2300 O O . TRP A 1 295 ? -7.001 -15.925 22.933 1.00 92.19 295 TRP A O 1
ATOM 2310 N N . ASP A 1 296 ? -8.768 -17.149 22.282 1.00 93.31 296 ASP A N 1
ATOM 2311 C CA . ASP A 1 296 ? -9.758 -16.479 23.128 1.00 93.31 296 ASP A CA 1
ATOM 2312 C C . ASP A 1 296 ? -10.864 -17.461 23.575 1.00 93.31 296 ASP A C 1
ATOM 2314 O O . ASP A 1 296 ? -11.758 -17.799 22.791 1.00 93.31 296 ASP A O 1
ATOM 2318 N N . PRO A 1 297 ? -10.837 -17.916 24.844 1.00 91.56 297 PRO A N 1
ATOM 2319 C CA . PRO A 1 297 ? -11.853 -18.812 25.393 1.00 91.56 297 PRO A CA 1
ATOM 2320 C C . PRO A 1 297 ? -13.281 -18.248 25.371 1.00 91.56 297 PRO A C 1
ATOM 2322 O O . PRO A 1 297 ? -14.229 -19.017 25.224 1.00 91.56 297 PRO A O 1
ATOM 2325 N N . ASP A 1 298 ? -13.460 -16.928 25.476 1.00 91.31 298 ASP A N 1
ATOM 2326 C CA . ASP A 1 298 ? -14.796 -16.318 25.498 1.00 91.31 298 ASP A CA 1
ATOM 2327 C C . ASP A 1 298 ? -15.424 -16.294 24.100 1.00 91.31 298 ASP A C 1
ATOM 2329 O O . ASP A 1 298 ? -16.648 -16.293 23.965 1.00 91.31 298 ASP A O 1
ATOM 2333 N N . LEU A 1 299 ? -14.597 -16.336 23.053 1.00 94.06 299 LEU A N 1
ATOM 2334 C CA . LEU A 1 299 ? -15.019 -16.433 21.653 1.00 94.06 299 LEU A CA 1
ATOM 2335 C C . LEU A 1 299 ? -14.957 -17.872 21.116 1.00 94.06 299 LEU A C 1
ATOM 2337 O O . LEU A 1 299 ? -15.264 -18.104 19.950 1.00 94.06 299 LEU A O 1
ATOM 2341 N N . ALA A 1 300 ? -14.629 -18.862 21.955 1.00 91.00 300 ALA A N 1
ATOM 2342 C CA . ALA A 1 300 ? -14.490 -20.265 21.550 1.00 91.00 300 ALA A CA 1
ATOM 2343 C C . ALA A 1 300 ? -15.772 -20.882 20.962 1.00 91.00 300 ALA A C 1
ATOM 2345 O O . ALA A 1 300 ? -15.707 -21.879 20.246 1.00 91.00 300 ALA A O 1
ATOM 2346 N N . HIS A 1 301 ? -16.930 -20.299 21.276 1.00 90.88 301 HIS A N 1
ATOM 2347 C CA . HIS A 1 301 ? -18.235 -20.707 20.762 1.00 90.88 301 HIS A CA 1
ATOM 2348 C C . HIS A 1 301 ? -18.502 -20.234 19.322 1.00 90.88 301 HIS A C 1
ATOM 2350 O O . HIS A 1 301 ? -19.447 -20.712 18.699 1.00 90.88 301 HIS A O 1
ATOM 2356 N N . MET A 1 302 ? -17.706 -19.295 18.798 1.00 92.25 302 MET A N 1
ATOM 2357 C CA . MET A 1 302 ? -17.859 -18.779 17.440 1.00 92.25 302 MET A CA 1
ATOM 2358 C C . MET A 1 302 ? -17.208 -19.735 16.439 1.00 92.25 302 MET A C 1
ATOM 2360 O O . MET A 1 302 ? -15.992 -19.934 16.439 1.00 92.25 302 MET A O 1
ATOM 2364 N N . GLU A 1 303 ? -18.024 -20.315 15.564 1.00 90.88 303 GLU A N 1
ATOM 2365 C CA . GLU A 1 303 ? -17.559 -21.151 14.462 1.00 90.88 303 GLU A CA 1
ATOM 2366 C C . GLU A 1 303 ? -17.484 -20.303 13.187 1.00 90.88 303 GLU A C 1
ATOM 2368 O O . GLU A 1 303 ? -18.507 -19.845 12.687 1.00 90.88 303 GLU A O 1
ATOM 2373 N N . VAL A 1 304 ? -16.273 -20.080 12.670 1.00 97.12 304 VAL A N 1
ATOM 2374 C CA . VAL A 1 304 ? -16.059 -19.309 11.437 1.00 97.12 304 VAL A CA 1
ATOM 2375 C C . VAL A 1 304 ? -16.058 -20.255 10.244 1.00 97.12 304 VAL A C 1
ATOM 2377 O O . VAL A 1 304 ? -15.147 -21.073 10.119 1.00 97.12 304 VAL A O 1
ATOM 2380 N N . LYS A 1 305 ? -17.071 -20.137 9.380 1.00 97.56 305 LYS A N 1
ATOM 2381 C CA . LYS A 1 305 ? -17.188 -20.887 8.118 1.00 97.56 305 LYS A CA 1
ATOM 2382 C C . LYS A 1 305 ? -17.161 -19.980 6.903 1.00 97.56 305 LYS A C 1
ATOM 2384 O O . LYS A 1 305 ? -16.794 -20.440 5.827 1.00 97.56 305 LYS A O 1
ATOM 2389 N N . THR A 1 306 ? -17.559 -18.725 7.063 1.00 98.69 306 THR A N 1
ATOM 2390 C CA . THR A 1 306 ? -17.715 -17.754 5.981 1.00 98.69 306 THR A CA 1
ATOM 2391 C C . THR A 1 306 ? -16.996 -16.441 6.285 1.00 98.69 306 THR A C 1
ATOM 2393 O O . THR A 1 306 ? -16.576 -16.189 7.420 1.00 98.69 306 THR A O 1
ATOM 2396 N N . ILE A 1 307 ? -16.874 -15.577 5.276 1.00 98.81 307 ILE A N 1
ATOM 2397 C CA . ILE A 1 307 ? -16.401 -14.201 5.463 1.00 98.81 307 ILE A CA 1
ATOM 2398 C C . ILE A 1 307 ? -17.327 -13.428 6.417 1.00 98.81 307 ILE A C 1
ATOM 2400 O O . ILE A 1 307 ? -16.826 -12.713 7.281 1.00 98.81 307 ILE A O 1
ATOM 2404 N N . ALA A 1 308 ? -18.650 -13.606 6.343 1.00 98.75 308 ALA A N 1
ATOM 2405 C CA . ALA A 1 308 ? -19.587 -12.986 7.282 1.00 98.75 308 ALA A CA 1
ATOM 2406 C C . ALA A 1 308 ? -19.299 -13.384 8.743 1.00 98.75 308 ALA A C 1
ATOM 2408 O O . ALA A 1 308 ? -19.235 -12.516 9.619 1.00 98.75 308 ALA A O 1
ATOM 2409 N N . ASP A 1 309 ? -19.059 -14.673 9.007 1.00 98.62 309 ASP A N 1
ATOM 2410 C CA . ASP A 1 309 ? -18.719 -15.160 10.353 1.00 98.62 309 ASP A CA 1
ATOM 2411 C C . ASP A 1 309 ? -17.389 -14.569 10.840 1.00 98.62 309 ASP A C 1
ATOM 2413 O O . ASP A 1 309 ? -17.253 -14.187 12.005 1.00 98.62 309 ASP A O 1
ATOM 2417 N N . LEU A 1 310 ? -16.404 -14.465 9.940 1.00 98.81 310 LEU A N 1
ATOM 2418 C CA . LEU A 1 310 ? -15.101 -13.881 10.241 1.00 98.81 310 LEU A CA 1
ATOM 2419 C C . LEU A 1 310 ? -15.217 -12.401 10.613 1.00 98.81 310 LEU A C 1
ATOM 2421 O O . LEU A 1 310 ? -14.629 -11.963 11.603 1.00 98.81 310 LEU A O 1
ATOM 2425 N N . ILE A 1 311 ? -15.981 -11.632 9.840 1.00 98.81 311 ILE A N 1
ATOM 2426 C CA . ILE A 1 311 ? -16.243 -10.224 10.137 1.00 98.81 311 ILE A CA 1
ATOM 2427 C C . ILE A 1 311 ? -16.889 -10.114 11.519 1.00 98.81 311 ILE A C 1
ATOM 2429 O O . ILE A 1 311 ? -16.447 -9.328 12.357 1.00 98.81 311 ILE A O 1
ATOM 2433 N N . HIS A 1 312 ? -17.889 -10.946 11.811 1.00 98.69 312 HIS A N 1
ATOM 2434 C CA . HIS A 1 312 ? -18.523 -10.937 13.122 1.00 98.69 312 HIS A CA 1
ATOM 2435 C C . HIS A 1 312 ? -17.553 -11.293 14.260 1.00 98.69 312 HIS A C 1
ATOM 2437 O O . HIS A 1 312 ? -17.611 -10.664 15.320 1.00 98.69 312 HIS A O 1
ATOM 2443 N N . LEU A 1 313 ? -16.624 -12.230 14.045 1.00 98.69 313 LEU A N 1
ATOM 2444 C CA . LEU A 1 313 ? -15.554 -12.552 14.994 1.00 98.69 313 LEU A CA 1
ATOM 2445 C C . LEU A 1 313 ? -14.641 -11.346 15.263 1.00 98.69 313 LEU A C 1
ATOM 2447 O O . LEU A 1 313 ? -14.367 -11.051 16.426 1.00 98.69 313 LEU A O 1
ATOM 2451 N N . ILE A 1 314 ? -14.205 -10.632 14.218 1.00 98.75 314 ILE A N 1
ATOM 2452 C CA . ILE A 1 314 ? -13.367 -9.426 14.340 1.00 98.75 314 ILE A CA 1
ATOM 2453 C C . ILE A 1 314 ? -14.079 -8.380 15.205 1.00 98.75 314 ILE A C 1
ATOM 2455 O O . ILE A 1 314 ? -13.548 -7.938 16.225 1.00 98.75 314 ILE A O 1
ATOM 2459 N N . PHE A 1 315 ? -15.321 -8.032 14.863 1.00 98.81 315 PHE A N 1
ATOM 2460 C CA . PHE A 1 315 ? -16.086 -7.043 15.625 1.00 98.81 315 PHE A CA 1
ATOM 2461 C C . PHE A 1 315 ? -16.374 -7.490 17.062 1.00 98.81 315 PHE A C 1
ATOM 2463 O O . PHE A 1 315 ? -16.322 -6.667 17.976 1.00 98.81 315 PHE A O 1
ATOM 2470 N N . SER A 1 316 ? -16.637 -8.780 17.283 1.00 98.62 316 SER A N 1
ATOM 2471 C CA . SER A 1 316 ? -16.853 -9.333 18.624 1.00 98.62 316 SER A CA 1
ATOM 2472 C C . SER A 1 316 ? -15.597 -9.226 19.488 1.00 98.62 316 SER A C 1
ATOM 2474 O O . SER A 1 316 ? -15.687 -8.807 20.640 1.00 98.62 316 SER A O 1
ATOM 2476 N N . ALA A 1 317 ? -14.420 -9.521 18.927 1.00 98.44 317 ALA A N 1
ATOM 2477 C CA . ALA A 1 317 ? -13.144 -9.360 19.618 1.00 98.44 317 ALA A CA 1
ATOM 2478 C C . ALA A 1 317 ? -12.869 -7.890 19.974 1.00 98.44 317 ALA A C 1
ATOM 2480 O O . ALA A 1 317 ? -12.517 -7.583 21.111 1.00 98.44 317 ALA A O 1
ATOM 2481 N N . HIS A 1 318 ? -13.100 -6.962 19.043 1.00 98.62 318 HIS A N 1
ATOM 2482 C CA . HIS A 1 318 ? -12.901 -5.532 19.288 1.00 98.62 318 HIS A CA 1
ATOM 2483 C C . HIS A 1 318 ? -13.884 -4.941 20.313 1.00 98.62 318 HIS A C 1
ATOM 2485 O O . HIS A 1 318 ? -13.477 -4.125 21.141 1.00 98.62 318 HIS A O 1
ATOM 2491 N N . ALA A 1 319 ? -15.153 -5.360 20.297 1.00 98.44 319 ALA A N 1
ATOM 2492 C CA . ALA A 1 319 ? -16.157 -4.898 21.257 1.00 98.44 319 ALA A CA 1
ATOM 2493 C C . ALA A 1 319 ? -15.919 -5.439 22.673 1.00 98.44 319 ALA A C 1
ATOM 2495 O O . ALA A 1 319 ? -16.087 -4.711 23.655 1.00 98.44 319 ALA A O 1
ATOM 2496 N N . LYS A 1 320 ? -15.493 -6.703 22.776 1.00 97.12 320 LYS A N 1
ATOM 2497 C CA . LYS A 1 320 ? -15.053 -7.328 24.028 1.00 97.12 320 LYS A CA 1
ATOM 2498 C C . LYS A 1 320 ? -13.768 -6.684 24.562 1.00 97.12 320 LYS A C 1
ATOM 2500 O O . LYS A 1 320 ? -13.605 -6.525 25.769 1.00 97.12 320 LYS A O 1
ATOM 2505 N N . GLY A 1 321 ? -12.866 -6.312 23.660 1.00 97.81 321 GLY A N 1
ATOM 2506 C CA . GLY A 1 321 ? -11.511 -5.878 23.961 1.00 97.81 321 GLY A CA 1
ATOM 2507 C C . GLY A 1 321 ? -10.496 -6.991 23.703 1.00 97.81 321 GLY A C 1
ATOM 2508 O O . GLY A 1 321 ? -10.720 -8.161 24.013 1.00 97.81 321 GLY A O 1
ATOM 2509 N N . ILE A 1 322 ? -9.353 -6.601 23.147 1.00 97.94 322 ILE A N 1
ATOM 2510 C CA . ILE A 1 322 ? -8.257 -7.485 22.749 1.00 97.94 322 ILE A CA 1
ATOM 2511 C C . ILE A 1 322 ? -7.081 -7.195 23.667 1.00 97.94 322 ILE A C 1
ATOM 2513 O O . ILE A 1 322 ? -6.691 -6.040 23.813 1.00 97.94 322 ILE A O 1
ATOM 2517 N N . ASN A 1 323 ? -6.507 -8.232 24.271 1.00 96.06 323 ASN A N 1
ATOM 2518 C CA . ASN A 1 323 ? -5.274 -8.136 25.045 1.00 96.06 323 ASN A CA 1
ATOM 2519 C C . ASN A 1 323 ? -4.464 -9.411 24.829 1.00 96.06 323 ASN A C 1
ATOM 2521 O O . ASN A 1 323 ? -4.914 -10.499 25.188 1.00 96.06 323 ASN A O 1
ATOM 2525 N N . PHE A 1 324 ? -3.279 -9.289 24.244 1.00 95.44 324 PHE A N 1
ATOM 2526 C CA . PHE A 1 324 ? -2.361 -10.411 24.088 1.00 95.44 324 PHE A CA 1
ATOM 2527 C C . PHE A 1 324 ? -0.918 -9.919 24.037 1.00 95.44 324 PHE A C 1
ATOM 2529 O O . PHE A 1 324 ? -0.645 -8.738 23.835 1.00 95.44 324 PHE A O 1
ATOM 2536 N N . ARG A 1 325 ? 0.010 -10.856 24.206 1.00 94.44 325 ARG A N 1
ATOM 2537 C CA . ARG A 1 325 ? 1.426 -10.639 23.932 1.00 94.44 325 ARG A CA 1
ATOM 2538 C C . ARG A 1 325 ? 1.783 -11.299 22.609 1.00 94.44 325 ARG A C 1
ATOM 2540 O O . ARG A 1 325 ? 1.383 -12.446 22.402 1.00 94.44 325 ARG A O 1
ATOM 2547 N N . GLU A 1 326 ? 2.525 -10.608 21.744 1.00 93.62 326 GLU A N 1
ATOM 2548 C CA . GLU A 1 326 ? 2.965 -11.154 20.457 1.00 93.62 326 GLU A CA 1
ATOM 2549 C C . GLU A 1 326 ? 3.597 -12.545 20.636 1.00 93.62 326 GLU A C 1
ATOM 2551 O O . GLU A 1 326 ? 4.415 -12.794 21.531 1.00 93.62 326 GLU A O 1
ATOM 2556 N N . TRP A 1 327 ? 3.178 -13.483 19.787 1.00 88.31 327 TRP A N 1
ATOM 2557 C CA . TRP A 1 327 ? 3.599 -14.872 19.891 1.00 88.31 327 TRP A CA 1
ATOM 2558 C C . TRP A 1 327 ? 5.104 -15.006 19.662 1.00 88.31 327 TRP A C 1
ATOM 2560 O O . TRP A 1 327 ? 5.617 -14.553 18.646 1.00 88.31 327 TRP A O 1
ATOM 2570 N N . GLY A 1 328 ? 5.796 -15.685 20.577 1.00 85.56 328 GLY A N 1
ATOM 2571 C CA . GLY A 1 328 ? 7.246 -15.887 20.507 1.00 85.56 328 GLY A CA 1
ATOM 2572 C C . GLY A 1 328 ? 8.077 -14.729 21.068 1.00 85.56 328 GLY A C 1
ATOM 2573 O O . GLY A 1 328 ? 9.292 -14.856 21.132 1.00 85.56 328 GLY A O 1
ATOM 2574 N N . ALA A 1 329 ? 7.454 -13.643 21.543 1.00 89.19 329 ALA A N 1
ATOM 2575 C CA . ALA A 1 329 ? 8.183 -12.477 22.041 1.00 89.19 329 ALA A CA 1
ATOM 2576 C C . ALA A 1 329 ? 8.932 -12.701 23.366 1.00 89.19 329 ALA A C 1
ATOM 2578 O O . ALA A 1 329 ? 9.777 -11.885 23.704 1.00 89.19 329 ALA A O 1
ATOM 2579 N N . GLY A 1 330 ? 8.634 -13.749 24.148 1.00 87.12 330 GLY A N 1
ATOM 2580 C CA . GLY A 1 330 ? 9.298 -14.002 25.443 1.00 87.12 330 GLY A CA 1
ATOM 2581 C C . GLY A 1 330 ? 9.121 -12.864 26.466 1.00 87.12 330 GLY A C 1
ATOM 2582 O O . GLY A 1 330 ? 8.283 -11.994 26.266 1.00 87.12 330 GLY A O 1
ATOM 2583 N N . ARG A 1 331 ? 9.871 -12.847 27.577 1.00 90.88 331 ARG A N 1
ATOM 2584 C CA . ARG A 1 331 ? 9.964 -11.714 28.533 1.00 90.88 331 ARG A CA 1
ATOM 2585 C C . ARG A 1 331 ? 11.396 -11.581 29.061 1.00 90.88 331 ARG A C 1
ATOM 2587 O O . ARG A 1 331 ? 12.163 -12.539 28.980 1.00 90.88 331 ARG A O 1
ATOM 2594 N N . GLY A 1 332 ? 11.730 -10.426 29.641 1.00 87.50 332 GLY A N 1
ATOM 2595 C CA . GLY A 1 332 ? 13.048 -10.188 30.227 1.00 87.50 332 GLY A CA 1
ATOM 2596 C C . GLY A 1 332 ? 14.157 -10.018 29.175 1.00 87.50 332 GLY A C 1
ATOM 2597 O O . GLY A 1 332 ? 13.879 -9.543 28.076 1.00 87.50 332 GLY A O 1
ATOM 2598 N N . PRO A 1 333 ? 15.416 -10.399 29.475 1.00 82.62 333 PRO A N 1
ATOM 2599 C CA . PRO A 1 333 ? 16.575 -10.117 28.614 1.00 82.62 333 PRO A CA 1
ATOM 2600 C C . PRO A 1 333 ? 16.525 -10.733 27.208 1.00 82.62 333 PRO A C 1
ATOM 2602 O O . PRO A 1 333 ? 17.244 -10.286 26.318 1.00 82.62 333 PRO A O 1
ATOM 2605 N N . ASP A 1 334 ? 15.705 -11.768 27.018 1.00 83.50 334 ASP A N 1
ATOM 2606 C CA . ASP A 1 334 ? 15.531 -12.466 25.741 1.00 83.50 334 ASP A CA 1
ATOM 2607 C C . ASP A 1 334 ? 14.274 -12.015 24.981 1.00 83.50 334 ASP A C 1
ATOM 2609 O O . ASP A 1 334 ? 13.921 -12.621 23.969 1.00 83.50 334 ASP A O 1
ATOM 2613 N N . ALA A 1 335 ? 13.580 -10.977 25.464 1.00 84.94 335 ALA A N 1
ATOM 2614 C CA . ALA A 1 335 ? 12.383 -10.478 24.806 1.00 84.94 335 ALA A CA 1
ATOM 2615 C C . ALA A 1 335 ? 12.687 -10.015 23.370 1.00 84.94 335 ALA A C 1
ATOM 2617 O O . ALA A 1 335 ? 13.674 -9.326 23.133 1.00 84.94 335 ALA A O 1
ATOM 2618 N N . GLY A 1 336 ? 11.837 -10.407 22.421 1.00 83.25 336 GLY A N 1
ATOM 2619 C CA . GLY A 1 336 ? 11.928 -10.011 21.013 1.00 83.25 336 GLY A CA 1
ATOM 2620 C C . GLY A 1 336 ? 12.884 -10.826 20.140 1.00 83.25 336 GLY A C 1
ATOM 2621 O O . GLY A 1 336 ? 12.776 -10.740 18.917 1.00 83.25 336 GLY A O 1
ATOM 2622 N N . LYS A 1 337 ? 13.754 -11.673 20.716 1.00 84.38 337 LYS A N 1
ATOM 2623 C CA . LYS A 1 337 ? 14.739 -12.454 19.946 1.00 84.38 337 LYS A CA 1
ATOM 2624 C C . LYS A 1 337 ? 14.079 -13.294 18.849 1.00 84.38 337 LYS A C 1
ATOM 2626 O O . LYS A 1 337 ? 13.299 -14.203 19.132 1.00 84.38 337 LYS A O 1
ATOM 2631 N N . GLY A 1 338 ? 14.449 -13.023 17.597 1.00 81.06 338 GLY A N 1
ATOM 2632 C CA . GLY A 1 338 ? 13.915 -13.718 16.418 1.00 81.06 338 GLY A CA 1
ATOM 2633 C C . GLY A 1 338 ? 12.577 -13.178 15.896 1.00 81.06 338 GLY A C 1
ATOM 2634 O O . GLY A 1 338 ? 11.989 -13.800 15.011 1.00 81.06 338 GLY A O 1
ATOM 2635 N N . ILE A 1 339 ? 12.107 -12.043 16.424 1.00 85.44 339 ILE A N 1
ATOM 2636 C CA . ILE A 1 339 ? 10.921 -11.310 15.954 1.00 85.44 339 ILE A CA 1
ATOM 2637 C C . ILE A 1 339 ? 11.279 -9.849 15.681 1.00 85.44 339 ILE A C 1
ATOM 2639 O O . ILE A 1 339 ? 11.025 -9.351 14.587 1.00 85.44 339 ILE A O 1
ATOM 2643 N N . ASP A 1 340 ? 11.839 -9.169 16.682 1.00 87.56 340 ASP A N 1
ATOM 2644 C CA . ASP A 1 340 ? 12.154 -7.744 16.659 1.00 87.56 340 ASP A CA 1
ATOM 2645 C C . ASP A 1 340 ? 13.230 -7.451 17.718 1.00 87.56 340 ASP A C 1
ATOM 2647 O O . ASP A 1 340 ? 12.948 -7.435 18.916 1.00 87.56 340 ASP A O 1
ATOM 2651 N N . ASP A 1 341 ? 14.478 -7.277 17.276 1.00 85.69 341 ASP A N 1
ATOM 2652 C CA . ASP A 1 341 ? 15.642 -7.127 18.166 1.00 85.69 341 ASP A CA 1
ATOM 2653 C C . ASP A 1 341 ? 15.828 -5.685 18.690 1.00 85.69 341 ASP A C 1
ATOM 2655 O O . ASP A 1 341 ? 16.766 -5.393 19.450 1.00 85.69 341 ASP A O 1
ATOM 2659 N N . ASP A 1 342 ? 14.965 -4.761 18.264 1.00 90.94 342 ASP A N 1
ATOM 2660 C CA . ASP A 1 342 ? 15.011 -3.357 18.661 1.00 90.94 342 ASP A CA 1
ATOM 2661 C C . ASP A 1 342 ? 13.887 -2.987 19.624 1.00 90.94 342 ASP A C 1
ATOM 2663 O O . ASP A 1 342 ? 14.131 -2.211 20.548 1.00 90.94 342 ASP A O 1
ATOM 2667 N N . MET A 1 343 ? 12.691 -3.552 19.453 1.00 91.94 343 MET A N 1
ATOM 2668 C CA . MET A 1 343 ? 11.527 -3.284 20.295 1.00 91.94 343 MET A CA 1
ATOM 2669 C C . MET A 1 343 ? 11.762 -3.640 21.774 1.00 91.94 343 MET A C 1
ATOM 2671 O O . MET A 1 343 ? 12.311 -4.684 22.124 1.00 91.94 343 MET A O 1
ATOM 2675 N N . SER A 1 344 ? 11.303 -2.765 22.675 1.00 91.94 344 SER A N 1
ATOM 2676 C CA . SER A 1 344 ? 11.328 -3.042 24.118 1.00 91.94 344 SER A CA 1
ATOM 2677 C C . SER A 1 344 ? 10.340 -4.149 24.508 1.00 91.94 344 SER A C 1
ATOM 2679 O O . SER A 1 344 ? 9.353 -4.391 23.814 1.00 91.94 344 SER A O 1
ATOM 2681 N N . GLU A 1 345 ? 10.539 -4.793 25.665 1.00 92.75 345 GLU A N 1
ATOM 2682 C CA . GLU A 1 345 ? 9.680 -5.916 26.071 1.00 92.75 345 GLU A CA 1
ATOM 2683 C C . GLU A 1 345 ? 8.189 -5.549 26.187 1.00 92.75 345 GLU A C 1
ATOM 2685 O O . GLU A 1 345 ? 7.334 -6.417 26.000 1.00 92.75 345 GLU A O 1
ATOM 2690 N N . TRP A 1 346 ? 7.883 -4.279 26.468 1.00 93.62 346 TRP A N 1
ATOM 2691 C CA . TRP A 1 346 ? 6.527 -3.744 26.601 1.00 93.62 346 TRP A CA 1
ATOM 2692 C C . TRP A 1 346 ? 5.853 -3.477 25.254 1.00 93.62 346 TRP A C 1
ATOM 2694 O O . TRP A 1 346 ? 4.627 -3.450 25.183 1.00 93.62 346 TRP A O 1
ATOM 2704 N N . GLY A 1 347 ? 6.631 -3.315 24.179 1.00 93.88 347 GLY A N 1
ATOM 2705 C CA . GLY A 1 347 ? 6.095 -3.103 22.834 1.00 93.88 347 GLY A CA 1
ATOM 2706 C C . GLY A 1 347 ? 5.346 -4.317 22.282 1.00 93.88 347 GLY A C 1
ATOM 2707 O O . GLY A 1 347 ? 4.427 -4.162 21.483 1.00 93.88 347 GLY A O 1
ATOM 2708 N N . PHE A 1 348 ? 5.672 -5.514 22.777 1.00 95.38 348 PHE A N 1
ATOM 2709 C CA . PHE A 1 348 ? 5.026 -6.766 22.378 1.00 95.38 348 PHE A CA 1
ATOM 2710 C C . PHE A 1 348 ? 3.667 -7.010 23.044 1.00 95.38 348 PHE A C 1
ATOM 2712 O O . PHE A 1 348 ? 2.989 -7.971 22.686 1.00 95.38 348 PHE A O 1
ATOM 2719 N N . ASP A 1 349 ? 3.275 -6.204 24.034 1.00 95.38 349 ASP A N 1
ATOM 2720 C CA . ASP A 1 349 ? 1.952 -6.293 24.648 1.00 95.38 349 ASP A CA 1
ATOM 2721 C C . ASP A 1 349 ? 0.974 -5.415 23.833 1.00 95.38 349 ASP A C 1
ATOM 2723 O O . ASP A 1 349 ? 1.081 -4.185 23.788 1.00 95.38 349 ASP A O 1
ATOM 2727 N N . VAL A 1 350 ? 0.028 -6.060 23.145 1.00 95.38 350 VAL A N 1
ATOM 2728 C CA . VAL A 1 350 ? -0.952 -5.423 22.256 1.00 95.38 350 VAL A CA 1
ATOM 2729 C C . VAL A 1 350 ? -2.308 -5.382 22.946 1.00 95.38 350 VAL A C 1
ATOM 2731 O O . VAL A 1 350 ? -2.839 -6.411 23.372 1.00 95.38 350 VAL A O 1
ATOM 2734 N N . SER A 1 351 ? -2.886 -4.183 23.018 1.00 96.06 351 SER A N 1
ATOM 2735 C CA . SER A 1 351 ? -4.204 -3.953 23.600 1.00 96.06 351 SER A CA 1
ATOM 2736 C C . SER A 1 351 ? -5.096 -3.112 22.691 1.00 96.06 351 SER A C 1
ATOM 2738 O O . SER A 1 351 ? -4.644 -2.185 22.009 1.00 96.06 351 SER A O 1
ATOM 2740 N N . VAL A 1 352 ? -6.384 -3.447 22.687 1.00 98.06 352 VAL A N 1
ATOM 2741 C CA . VAL A 1 352 ? -7.451 -2.697 22.027 1.00 98.06 352 VAL A CA 1
ATOM 2742 C C . VAL A 1 352 ? -8.688 -2.728 22.920 1.00 98.06 352 VAL A C 1
ATOM 2744 O O . VAL A 1 352 ? -9.067 -3.782 23.424 1.00 98.06 352 VAL A O 1
ATOM 2747 N N . ARG A 1 353 ? -9.336 -1.581 23.116 1.00 98.06 353 ARG A N 1
ATOM 2748 C CA . ARG A 1 353 ? -10.558 -1.445 23.911 1.00 98.06 353 ARG A CA 1
ATOM 2749 C C . ARG A 1 353 ? -11.577 -0.568 23.198 1.00 98.06 353 ARG A C 1
ATOM 2751 O O . ARG A 1 353 ? -11.235 0.489 22.670 1.00 98.06 353 ARG A O 1
ATOM 2758 N N . LEU A 1 354 ? -12.835 -0.975 23.258 1.00 98.50 354 LEU A N 1
ATOM 2759 C CA . LEU A 1 354 ? -13.968 -0.133 22.905 1.00 98.50 354 LEU A CA 1
ATOM 2760 C C . LEU A 1 354 ? -14.293 0.801 24.079 1.00 98.50 354 LEU A C 1
ATOM 2762 O O . LEU A 1 354 ? -14.461 0.349 25.211 1.00 98.50 354 LEU A O 1
ATOM 2766 N N . ASP A 1 355 ? -14.403 2.101 23.825 1.00 98.25 355 ASP A N 1
ATOM 2767 C CA . ASP A 1 355 ? -15.138 2.992 24.718 1.00 98.25 355 ASP A CA 1
ATOM 2768 C C . ASP A 1 355 ? -16.624 2.911 24.379 1.00 98.25 355 ASP A C 1
ATOM 2770 O O . ASP A 1 355 ? -17.096 3.498 23.406 1.00 98.25 355 ASP A O 1
ATOM 2774 N N . GLU A 1 356 ? -17.373 2.184 25.206 1.00 96.56 356 GLU A N 1
ATOM 2775 C CA . GLU A 1 356 ? -18.798 1.965 24.985 1.00 96.56 356 GLU A CA 1
ATOM 2776 C C . GLU A 1 356 ? -19.586 3.283 24.923 1.00 96.56 356 GLU A C 1
ATOM 2778 O O . GLU A 1 356 ? -20.612 3.328 24.259 1.00 96.56 356 GLU A O 1
ATOM 2783 N N . LYS A 1 357 ? -19.135 4.377 25.551 1.00 96.31 357 LYS A N 1
ATOM 2784 C CA . LYS A 1 357 ? -19.886 5.644 25.521 1.00 96.31 357 LYS A CA 1
ATOM 2785 C C . LYS A 1 357 ? -19.788 6.353 24.176 1.00 96.31 357 LYS A C 1
ATOM 2787 O O . LYS A 1 357 ? -20.790 6.861 23.685 1.00 96.31 357 LYS A O 1
ATOM 2792 N N . THR A 1 358 ? -18.589 6.404 23.607 1.00 98.12 358 THR A N 1
ATOM 2793 C CA . THR A 1 358 ? -18.315 7.153 22.371 1.00 98.12 358 THR A CA 1
ATOM 2794 C C . THR A 1 358 ? -18.343 6.277 21.124 1.00 98.12 358 THR A C 1
ATOM 2796 O O . THR A 1 358 ? -18.446 6.795 20.020 1.00 98.12 358 THR A O 1
ATOM 2799 N N . GLY A 1 359 ? -18.235 4.956 21.278 1.00 98.19 359 GLY A N 1
ATOM 2800 C CA . GLY A 1 359 ? -18.050 4.022 20.169 1.00 98.19 359 GLY A CA 1
ATOM 2801 C C . GLY A 1 359 ? -16.610 3.970 19.643 1.00 98.19 359 GLY A C 1
ATOM 2802 O O . GLY A 1 359 ? -16.320 3.155 18.769 1.00 98.19 359 GLY A O 1
ATOM 2803 N N . LEU A 1 360 ? -15.693 4.795 20.159 1.00 98.62 360 LEU A N 1
ATOM 2804 C CA . LEU A 1 360 ? -14.307 4.826 19.694 1.00 98.62 360 LEU A CA 1
ATOM 2805 C C . LEU A 1 360 ? -13.538 3.577 20.128 1.00 98.62 360 LEU A C 1
ATOM 2807 O O . LEU A 1 360 ? -13.667 3.099 21.258 1.00 98.62 360 LEU A O 1
ATOM 2811 N N . ILE A 1 361 ? -12.663 3.102 19.247 1.00 98.19 361 ILE A N 1
ATOM 2812 C CA . ILE A 1 361 ? -11.687 2.066 19.569 1.00 98.19 361 ILE A CA 1
ATOM 2813 C C . ILE A 1 361 ? -10.365 2.733 19.940 1.00 98.19 361 ILE A C 1
ATOM 2815 O O . ILE A 1 361 ? -9.746 3.410 19.124 1.00 98.19 361 ILE A O 1
ATOM 2819 N N . PHE A 1 362 ? -9.918 2.494 21.169 1.00 98.44 362 PHE A N 1
ATOM 2820 C CA . PHE A 1 362 ? -8.600 2.880 21.657 1.00 98.44 362 PHE A CA 1
ATOM 2821 C C . PHE A 1 362 ? -7.672 1.674 21.590 1.00 98.44 362 PHE A C 1
ATOM 2823 O O . PHE A 1 362 ? -8.096 0.558 21.880 1.00 98.44 362 PHE A O 1
ATOM 2830 N N . GLY A 1 363 ? -6.396 1.864 21.284 1.00 97.19 363 GLY A N 1
ATOM 2831 C CA . GLY A 1 363 ? -5.440 0.768 21.388 1.00 97.19 363 GLY A CA 1
ATOM 2832 C C . GLY A 1 363 ? -3.995 1.213 21.323 1.00 97.19 363 GLY A C 1
ATOM 2833 O O . GLY A 1 363 ? -3.707 2.381 21.083 1.00 97.19 363 GLY A O 1
ATOM 2834 N N . GLY A 1 364 ? -3.098 0.253 21.504 1.00 95.31 364 GLY A N 1
ATOM 2835 C CA . GLY A 1 364 ? -1.662 0.496 21.538 1.00 95.31 364 GLY A CA 1
ATOM 2836 C C . GLY A 1 364 ? -1.170 1.028 22.885 1.00 95.31 364 GLY A C 1
ATOM 2837 O O . GLY A 1 364 ? -1.893 1.042 23.880 1.00 95.31 364 GLY A O 1
ATOM 2838 N N . SER A 1 365 ? 0.097 1.423 22.905 1.00 95.75 365 SER A N 1
ATOM 2839 C CA . SER A 1 365 ? 0.771 2.049 24.043 1.00 95.75 365 SER A CA 1
ATOM 2840 C C . SER A 1 365 ? 1.894 2.952 23.535 1.00 95.75 365 SER A C 1
ATOM 2842 O O . SER A 1 365 ? 2.259 2.897 22.361 1.00 95.75 365 SER A O 1
ATOM 2844 N N . GLU A 1 366 ? 2.516 3.722 24.425 1.00 95.69 366 GLU A N 1
ATOM 2845 C CA . GLU A 1 366 ? 3.714 4.498 24.080 1.00 95.69 366 GLU A CA 1
ATOM 2846 C C . GLU A 1 366 ? 4.931 3.637 23.675 1.00 95.69 366 GLU A C 1
ATOM 2848 O O . GLU A 1 366 ? 5.950 4.176 23.245 1.00 95.69 366 GLU A O 1
ATOM 2853 N N . HIS A 1 367 ? 4.840 2.309 23.822 1.00 95.75 367 HIS A N 1
ATOM 2854 C CA . HIS A 1 367 ? 5.911 1.355 23.537 1.00 95.75 367 HIS A CA 1
ATOM 2855 C C . HIS A 1 367 ? 5.723 0.583 22.226 1.00 95.75 367 HIS A C 1
ATOM 2857 O O . HIS A 1 367 ? 6.619 -0.179 21.863 1.00 95.75 367 HIS A O 1
ATOM 2863 N N . ASN A 1 368 ? 4.606 0.754 21.509 1.00 93.62 368 ASN A N 1
ATOM 2864 C CA . ASN A 1 368 ? 4.340 0.020 20.271 1.00 93.62 368 ASN A CA 1
ATOM 2865 C C . ASN A 1 368 ? 3.956 0.908 19.080 1.00 93.62 368 ASN A C 1
ATOM 2867 O O . ASN A 1 368 ? 3.682 2.100 19.201 1.00 93.62 368 ASN A O 1
ATOM 2871 N N . CYS A 1 369 ? 3.962 0.273 17.910 1.00 95.12 369 CYS A N 1
ATOM 2872 C CA . CYS A 1 369 ? 3.822 0.890 16.597 1.00 95.12 369 CYS A CA 1
ATOM 2873 C C . CYS A 1 369 ? 2.610 0.309 15.849 1.00 95.12 369 CYS A C 1
ATOM 2875 O O . CYS A 1 369 ? 2.734 -0.315 14.801 1.00 95.12 369 CYS A O 1
ATOM 2877 N N . GLY A 1 370 ? 1.417 0.454 16.431 1.00 96.12 370 GLY A N 1
ATOM 2878 C CA . GLY A 1 370 ? 0.205 -0.195 15.914 1.00 96.12 370 GLY A CA 1
ATOM 2879 C C . GLY A 1 370 ? -0.420 0.433 14.659 1.00 96.12 370 GLY A C 1
ATOM 2880 O O . GLY A 1 370 ? -1.471 -0.037 14.232 1.00 96.12 370 GLY A O 1
ATOM 2881 N N . THR A 1 371 ? 0.156 1.493 14.100 1.00 98.38 371 THR A N 1
ATOM 2882 C CA . THR A 1 371 ? -0.368 2.223 12.928 1.00 98.38 371 THR A CA 1
ATOM 2883 C C . THR A 1 371 ? 0.706 2.336 11.859 1.00 98.38 371 THR A C 1
ATOM 2885 O O . THR A 1 371 ? 1.860 2.112 12.177 1.00 98.38 371 THR A O 1
ATOM 2888 N N . TRP A 1 372 ? 0.367 2.741 10.639 1.00 98.56 372 TRP A N 1
ATOM 2889 C CA . TRP A 1 372 ? 1.309 2.874 9.521 1.00 98.56 372 TRP A CA 1
ATOM 2890 C C . TRP A 1 372 ? 2.522 3.764 9.787 1.00 98.56 372 TRP A C 1
ATOM 2892 O O . TRP A 1 372 ? 3.558 3.577 9.163 1.00 98.56 372 TRP A O 1
ATOM 2902 N N . MET A 1 373 ? 2.399 4.704 10.723 1.00 98.50 373 MET A N 1
ATOM 2903 C CA . MET A 1 373 ? 3.536 5.429 11.270 1.00 98.50 373 MET A CA 1
ATOM 2904 C C . MET A 1 373 ? 4.250 4.546 12.310 1.00 98.50 373 MET A C 1
ATOM 2906 O O . MET A 1 373 ? 4.026 4.705 13.508 1.00 98.50 373 MET A O 1
ATOM 2910 N N . ASP A 1 374 ? 5.026 3.550 11.862 1.00 97.00 374 ASP A N 1
ATOM 2911 C CA . ASP A 1 374 ? 5.485 2.423 12.694 1.00 97.00 374 ASP A CA 1
ATOM 2912 C C . ASP A 1 374 ? 6.988 2.360 12.991 1.00 97.00 374 ASP A C 1
ATOM 2914 O O . ASP A 1 374 ? 7.491 1.346 13.487 1.00 97.00 374 ASP A O 1
ATOM 2918 N N . LYS A 1 375 ? 7.727 3.452 12.790 1.00 97.25 375 LYS A N 1
ATOM 2919 C CA . LYS A 1 375 ? 9.169 3.460 13.062 1.00 97.25 375 LYS A CA 1
ATOM 2920 C C . LYS A 1 375 ? 9.497 3.183 14.538 1.00 97.25 375 LYS A C 1
ATOM 2922 O O . LYS A 1 375 ? 9.331 4.044 15.406 1.00 97.25 375 LYS A O 1
ATOM 2927 N N . MET A 1 376 ? 10.044 1.996 14.803 1.00 97.06 376 MET A N 1
ATOM 2928 C CA . MET A 1 376 ? 10.715 1.650 16.057 1.00 97.06 376 MET A CA 1
ATOM 2929 C C . MET A 1 376 ? 12.159 2.165 16.025 1.00 97.06 376 MET A C 1
ATOM 2931 O O . MET A 1 376 ? 12.910 1.873 15.093 1.00 97.06 376 MET A O 1
ATOM 2935 N N . GLY A 1 377 ? 12.554 2.953 17.026 1.00 96.81 377 GLY A N 1
ATOM 2936 C CA . GLY A 1 377 ? 13.928 3.425 17.162 1.00 96.81 377 GLY A CA 1
ATOM 2937 C C . GLY A 1 377 ? 14.893 2.270 17.429 1.00 96.81 377 GLY A C 1
ATOM 2938 O O . GLY A 1 377 ? 14.572 1.343 18.175 1.00 96.81 377 GLY A O 1
ATOM 2939 N N . SER A 1 378 ? 16.091 2.342 16.847 1.00 96.25 378 SER A N 1
ATOM 2940 C CA . SER A 1 378 ? 17.106 1.278 16.919 1.00 96.25 378 SER A CA 1
ATOM 2941 C C . SER A 1 378 ? 18.519 1.777 17.250 1.00 96.25 378 SER A C 1
ATOM 2943 O O . SER A 1 378 ? 19.453 0.982 17.346 1.00 96.25 378 SER A O 1
ATOM 2945 N N . SER A 1 379 ? 18.717 3.083 17.473 1.00 97.19 379 SER A N 1
ATOM 2946 C CA . SER A 1 379 ? 20.019 3.643 17.850 1.00 97.19 379 SER A CA 1
ATOM 2947 C C . SER A 1 379 ? 20.200 3.634 19.366 1.00 97.19 379 SER A C 1
ATOM 2949 O O . SER A 1 379 ? 19.607 4.422 20.111 1.00 97.19 379 SER A O 1
ATOM 2951 N N . ALA A 1 380 ? 21.070 2.741 19.841 1.00 95.88 380 ALA A N 1
ATOM 2952 C CA . ALA A 1 380 ? 21.512 2.750 21.234 1.00 95.88 380 ALA A CA 1
ATOM 2953 C C . ALA A 1 380 ? 22.317 4.024 21.553 1.00 95.88 380 ALA A C 1
ATOM 2955 O O . ALA A 1 380 ? 22.165 4.600 22.628 1.00 95.88 380 ALA A O 1
ATOM 2956 N N . LYS A 1 381 ? 23.125 4.493 20.593 1.00 97.38 381 LYS A N 1
ATOM 2957 C CA . LYS A 1 381 ? 23.989 5.677 20.707 1.00 97.38 381 LYS A CA 1
ATOM 2958 C C . LYS A 1 381 ? 23.198 6.963 20.930 1.00 97.38 381 LYS A C 1
ATOM 2960 O O . LYS A 1 381 ? 23.587 7.776 21.761 1.00 97.38 381 LYS A O 1
ATOM 2965 N N . ALA A 1 382 ? 22.083 7.123 20.223 1.00 97.50 382 ALA A N 1
ATOM 2966 C CA . ALA A 1 382 ? 21.191 8.267 20.375 1.00 97.50 382 ALA A CA 1
ATOM 2967 C C . ALA A 1 382 ? 20.145 8.082 21.495 1.00 97.50 382 ALA A C 1
ATOM 2969 O O . ALA A 1 382 ? 19.299 8.946 21.706 1.00 97.50 382 ALA A O 1
ATOM 2970 N N . GLY A 1 383 ? 20.164 6.948 22.211 1.00 96.75 383 GLY A N 1
ATOM 2971 C CA . GLY A 1 383 ? 19.224 6.660 23.300 1.00 96.75 383 GLY A CA 1
ATOM 2972 C C . GLY A 1 383 ? 17.777 6.433 22.844 1.00 96.75 383 GLY A C 1
ATOM 2973 O O . GLY A 1 383 ? 16.848 6.573 23.651 1.00 96.75 383 GLY A O 1
ATOM 2974 N N . ASN A 1 384 ? 17.580 6.098 21.566 1.00 96.44 384 ASN A N 1
ATOM 2975 C CA . ASN A 1 384 ? 16.268 5.966 20.936 1.00 96.44 384 ASN A CA 1
ATOM 2976 C C . ASN A 1 384 ? 15.850 4.499 20.692 1.00 96.44 384 ASN A C 1
ATOM 2978 O O . ASN A 1 384 ? 14.676 4.237 20.437 1.00 96.44 384 ASN A O 1
ATOM 2982 N N . LYS A 1 385 ? 16.775 3.539 20.857 1.00 95.94 385 LYS A N 1
ATOM 2983 C CA . LYS A 1 385 ? 16.502 2.098 20.728 1.00 95.94 385 LYS A CA 1
ATOM 2984 C C . LYS A 1 385 ? 15.338 1.637 21.619 1.00 95.94 385 LYS A C 1
ATOM 2986 O O . LYS A 1 385 ? 15.314 1.928 22.815 1.00 95.94 385 LYS A O 1
ATOM 2991 N N . GLY A 1 386 ? 14.387 0.915 21.026 1.00 94.69 386 GLY A N 1
ATOM 2992 C CA . GLY A 1 386 ? 13.210 0.353 21.698 1.00 94.69 386 GLY A CA 1
ATOM 2993 C C . GLY A 1 386 ? 12.104 1.349 22.024 1.00 94.69 386 GLY A C 1
ATOM 2994 O O . GLY A 1 386 ? 11.139 0.981 22.701 1.00 94.69 386 GLY A O 1
ATOM 2995 N N . LYS A 1 387 ? 12.228 2.594 21.548 1.00 96.25 387 LYS A N 1
ATOM 2996 C CA . LYS A 1 387 ? 11.194 3.624 21.650 1.00 96.25 387 LYS A CA 1
ATOM 2997 C C . LYS A 1 387 ? 10.553 3.835 20.273 1.00 96.25 387 LYS A C 1
ATOM 2999 O O . LYS A 1 387 ? 11.278 4.088 19.313 1.00 96.25 387 LYS A O 1
ATOM 3004 N N . PRO A 1 388 ? 9.221 3.785 20.158 1.00 96.25 388 PRO A N 1
ATOM 3005 C CA . PRO A 1 388 ? 8.528 4.250 18.963 1.00 96.25 388 PRO A CA 1
ATOM 3006 C C . PRO A 1 388 ? 8.804 5.733 18.707 1.00 96.25 388 PRO A C 1
ATOM 3008 O O . PRO A 1 388 ? 8.733 6.548 19.634 1.00 96.25 388 PRO A O 1
ATOM 3011 N N . ALA A 1 389 ? 9.069 6.092 17.452 1.00 96.50 389 ALA A N 1
ATOM 3012 C CA . ALA A 1 389 ? 9.196 7.491 17.054 1.00 96.50 389 ALA A CA 1
ATOM 3013 C C . ALA A 1 389 ? 7.840 8.205 17.022 1.00 96.50 389 ALA A C 1
ATOM 3015 O O . ALA A 1 389 ? 7.735 9.376 17.382 1.00 96.50 389 ALA A O 1
ATOM 3016 N N . THR A 1 390 ? 6.800 7.476 16.616 1.00 96.50 390 THR A N 1
ATOM 3017 C CA . THR A 1 390 ? 5.431 7.969 16.428 1.00 96.50 390 THR A CA 1
ATOM 3018 C C . THR A 1 390 ? 4.418 6.985 17.028 1.00 96.50 390 THR A C 1
ATOM 3020 O O . THR A 1 390 ? 3.604 6.414 16.308 1.00 96.50 390 THR A O 1
ATOM 3023 N N . PRO A 1 391 ? 4.440 6.738 18.356 1.00 96.25 391 PRO A N 1
ATOM 3024 C CA . PRO A 1 391 ? 3.385 5.944 18.969 1.00 96.25 391 PRO A CA 1
ATOM 3025 C C . PRO A 1 391 ? 2.061 6.696 18.799 1.00 96.25 391 PRO A C 1
ATOM 3027 O O . PRO A 1 391 ? 1.913 7.816 19.278 1.00 96.25 391 PRO A O 1
ATOM 3030 N N . ARG A 1 392 ? 1.113 6.095 18.081 1.00 97.88 392 ARG A N 1
ATOM 3031 C CA . ARG A 1 392 ? -0.236 6.646 17.863 1.00 97.88 392 ARG A CA 1
ATOM 3032 C C . ARG A 1 392 ? -1.261 5.847 18.646 1.00 97.88 392 ARG A C 1
ATOM 3034 O O . ARG A 1 392 ? -2.189 5.252 18.088 1.00 97.88 392 ARG A O 1
ATOM 3041 N N . ASP A 1 393 ? -1.002 5.726 19.943 1.00 97.50 393 ASP A N 1
ATOM 3042 C CA . ASP A 1 393 ? -1.887 5.044 20.870 1.00 97.50 393 ASP A CA 1
ATOM 3043 C C . ASP A 1 393 ? -3.161 5.859 21.136 1.00 97.50 393 ASP A C 1
ATOM 3045 O O . ASP A 1 393 ? -3.270 7.035 20.800 1.00 97.50 393 ASP A O 1
ATOM 3049 N N . GLY A 1 394 ? -4.175 5.204 21.689 1.00 97.75 394 GLY A N 1
ATOM 3050 C CA . GLY A 1 394 ? -5.511 5.780 21.795 1.00 97.75 394 GLY A CA 1
ATOM 3051 C C . GLY A 1 394 ? -6.334 5.572 20.522 1.00 97.75 394 GLY A C 1
ATOM 3052 O O . GLY A 1 394 ? -6.217 4.525 19.875 1.00 97.75 394 GLY A O 1
ATOM 3053 N N . ALA A 1 395 ? -7.230 6.511 20.213 1.00 98.56 395 ALA A N 1
ATOM 3054 C CA . ALA A 1 395 ? -8.134 6.421 19.068 1.00 98.56 395 ALA A CA 1
ATOM 3055 C C . ALA A 1 395 ? -7.550 7.159 17.853 1.00 98.56 395 ALA A C 1
ATOM 3057 O O . ALA A 1 395 ? -7.705 8.372 17.729 1.00 98.56 395 ALA A O 1
ATOM 3058 N N . ALA A 1 396 ? -6.865 6.423 16.975 1.00 98.69 396 ALA A N 1
ATOM 3059 C CA . ALA A 1 396 ? -6.305 6.950 15.728 1.00 98.69 396 ALA A CA 1
ATOM 3060 C C . ALA A 1 396 ? -7.408 7.271 14.711 1.00 98.69 396 ALA A C 1
ATOM 3062 O O . ALA A 1 396 ? -8.308 6.454 14.494 1.00 98.69 396 ALA A O 1
ATOM 3063 N N . VAL A 1 397 ? -7.332 8.452 14.094 1.00 98.88 397 VAL A N 1
ATOM 3064 C CA . VAL A 1 397 ? -8.417 9.005 13.269 1.00 98.88 397 VAL A CA 1
ATOM 3065 C C . VAL A 1 397 ? -8.803 8.106 12.090 1.00 98.88 397 VAL A C 1
ATOM 3067 O O . VAL A 1 397 ? -9.989 7.895 11.842 1.00 98.88 397 VAL A O 1
ATOM 3070 N N . GLU A 1 398 ? -7.832 7.496 11.410 1.00 98.81 398 GLU A N 1
ATOM 3071 C CA . GLU A 1 398 ? -8.093 6.621 10.268 1.00 98.81 398 GLU A CA 1
ATOM 3072 C C . GLU A 1 398 ? -8.743 5.300 10.687 1.00 98.81 398 GLU A C 1
ATOM 3074 O O . GLU A 1 398 ? -9.653 4.829 10.011 1.00 98.81 398 GLU A O 1
ATOM 3079 N N . ILE A 1 399 ? -8.364 4.742 11.844 1.00 98.88 399 ILE A N 1
ATOM 3080 C CA . ILE A 1 399 ? -9.000 3.536 12.394 1.00 98.88 399 ILE A CA 1
ATOM 3081 C C . ILE A 1 399 ? -10.472 3.816 12.700 1.00 98.88 399 ILE A C 1
ATOM 3083 O O . ILE A 1 399 ? -11.332 2.990 12.405 1.00 98.88 399 ILE A O 1
ATOM 3087 N N . VAL A 1 400 ? -10.770 4.985 13.269 1.00 98.81 400 VAL A N 1
ATOM 3088 C CA . VAL A 1 400 ? -12.144 5.386 13.589 1.00 98.81 400 VAL A CA 1
ATOM 3089 C C . VAL A 1 400 ? -12.970 5.597 12.318 1.00 98.81 400 VAL A C 1
ATOM 3091 O O . VAL A 1 400 ? -14.101 5.117 12.252 1.00 98.81 400 VAL A O 1
ATOM 3094 N N . GLY A 1 401 ? -12.406 6.248 11.295 1.00 98.81 401 GLY A N 1
ATOM 3095 C CA . GLY A 1 401 ? -13.063 6.416 9.995 1.00 98.81 401 GLY A CA 1
ATOM 3096 C C . GLY A 1 401 ? -13.351 5.082 9.299 1.00 98.81 401 GLY A C 1
ATOM 3097 O O . GLY A 1 401 ? -14.475 4.835 8.867 1.00 98.81 401 GLY A O 1
ATOM 3098 N N . LEU A 1 402 ? -12.372 4.176 9.253 1.00 98.94 402 LEU A N 1
ATOM 3099 C CA . LEU A 1 402 ? -12.533 2.843 8.660 1.00 98.94 402 LEU A CA 1
ATOM 3100 C C . LEU A 1 402 ? -13.541 1.981 9.441 1.00 98.94 402 LEU A C 1
ATOM 3102 O O . LEU A 1 402 ? -14.372 1.300 8.839 1.00 98.94 402 LEU A O 1
ATOM 3106 N N . LEU A 1 403 ? -13.519 2.047 10.777 1.00 98.88 403 LEU A N 1
ATOM 3107 C CA . LEU A 1 403 ? -14.519 1.407 11.636 1.00 98.88 403 LEU A CA 1
ATOM 3108 C C . LEU A 1 403 ? -15.924 1.932 11.328 1.00 98.88 403 LEU A C 1
ATOM 3110 O O . LEU A 1 403 ? -16.848 1.134 11.180 1.00 98.88 403 LEU A O 1
ATOM 3114 N N . LYS A 1 404 ? -16.093 3.256 11.211 1.00 98.81 404 LYS A N 1
ATOM 3115 C CA . LYS A 1 404 ? -17.375 3.871 10.854 1.00 98.81 404 LYS A CA 1
ATOM 3116 C C . LYS A 1 404 ? -17.865 3.392 9.491 1.00 98.81 404 LYS A C 1
ATOM 3118 O O . LYS A 1 404 ? -19.023 2.998 9.379 1.00 98.81 404 LYS A O 1
ATOM 3123 N N . SER A 1 405 ? -16.989 3.395 8.485 1.00 98.81 405 SER A N 1
ATOM 3124 C CA . SER A 1 405 ? -17.292 2.900 7.137 1.00 98.81 405 SER A CA 1
ATOM 3125 C C . SER A 1 405 ? -17.827 1.463 7.190 1.00 98.81 405 SER A C 1
ATOM 3127 O O . SER A 1 405 ? -18.924 1.183 6.700 1.00 98.81 405 SER A O 1
ATOM 3129 N N . ALA A 1 406 ? -17.124 0.583 7.911 1.00 98.81 406 ALA A N 1
ATOM 3130 C CA . ALA A 1 406 ? -17.526 -0.807 8.082 1.00 98.81 406 ALA A CA 1
ATOM 3131 C C . ALA A 1 406 ? -18.846 -0.961 8.860 1.00 98.81 406 ALA A C 1
ATOM 3133 O O . ALA A 1 406 ? -19.704 -1.740 8.454 1.00 98.81 406 ALA A O 1
ATOM 3134 N N . LEU A 1 407 ? -19.056 -0.214 9.949 1.00 98.81 407 LEU A N 1
ATOM 3135 C CA . LEU A 1 407 ? -20.302 -0.256 10.726 1.00 98.81 407 LEU A CA 1
ATOM 3136 C C . LEU A 1 407 ? -21.514 0.219 9.918 1.00 98.81 407 LEU A C 1
ATOM 3138 O O . LEU A 1 407 ? -22.566 -0.426 9.976 1.00 98.81 407 LEU A O 1
ATOM 3142 N N . ARG A 1 408 ? -21.361 1.296 9.136 1.00 98.62 408 ARG A N 1
ATOM 3143 C CA . ARG A 1 408 ? -22.371 1.781 8.184 1.00 98.62 408 ARG A CA 1
ATOM 3144 C C . ARG A 1 408 ? -22.742 0.676 7.203 1.00 98.62 408 ARG A C 1
ATOM 3146 O O . ARG A 1 408 ? -23.923 0.377 7.040 1.00 98.62 408 ARG A O 1
ATOM 3153 N N . TRP A 1 409 ? -21.740 0.060 6.576 1.00 98.56 409 TRP A N 1
ATOM 3154 C CA . TRP A 1 409 ? -21.950 -1.002 5.596 1.00 98.56 409 TRP A CA 1
ATOM 3155 C C . TRP A 1 409 ? -22.656 -2.211 6.211 1.00 98.56 409 TRP A C 1
ATOM 3157 O O . TRP A 1 409 ? -23.726 -2.591 5.738 1.00 98.56 409 TRP A O 1
ATOM 3167 N N . LEU A 1 410 ? -22.151 -2.746 7.325 1.00 98.44 410 LEU A N 1
ATOM 3168 C CA . LEU A 1 410 ? -22.771 -3.885 8.013 1.00 98.44 410 LEU A CA 1
ATOM 3169 C C . LEU A 1 410 ? -24.208 -3.595 8.456 1.00 98.44 410 LEU A C 1
ATOM 3171 O O . LEU A 1 410 ? -25.052 -4.486 8.419 1.00 98.44 410 LEU A O 1
ATOM 3175 N N . SER A 1 411 ? -24.503 -2.352 8.838 1.00 97.00 411 SER A N 1
ATOM 3176 C CA . SER A 1 411 ? -25.856 -1.930 9.215 1.00 97.00 411 SER A CA 1
ATOM 3177 C C . SER A 1 411 ? -26.811 -1.796 8.021 1.00 97.00 411 SER A C 1
ATOM 3179 O O . SER A 1 411 ? -28.024 -1.784 8.229 1.00 97.00 411 SER A O 1
ATOM 3181 N N . SER A 1 412 ? -26.292 -1.685 6.793 1.00 96.50 412 SER A N 1
ATOM 3182 C CA . SER A 1 412 ? -27.091 -1.654 5.558 1.00 96.50 412 SER A CA 1
ATOM 3183 C C . SER A 1 412 ? -27.339 -3.028 4.933 1.00 96.50 412 SER A C 1
ATOM 3185 O O . SER A 1 412 ? -28.274 -3.167 4.146 1.00 96.50 412 SER A O 1
ATOM 3187 N N . LEU A 1 413 ? -26.536 -4.039 5.283 1.00 97.50 413 LEU A N 1
ATOM 3188 C CA . LEU A 1 413 ? -26.660 -5.383 4.724 1.00 97.50 413 LEU A CA 1
ATOM 3189 C C . LEU A 1 413 ? -27.953 -6.066 5.176 1.00 97.50 413 LEU A C 1
ATOM 3191 O O . LEU A 1 413 ? -28.410 -5.927 6.316 1.00 97.50 413 LEU A O 1
ATOM 3195 N N . SER A 1 414 ? -28.525 -6.866 4.277 1.00 96.81 414 SER A N 1
ATOM 3196 C CA . SER A 1 414 ? -29.681 -7.691 4.611 1.00 96.81 414 SER A CA 1
ATOM 3197 C C . SER A 1 414 ? -29.314 -8.793 5.609 1.00 96.81 414 SER A C 1
ATOM 3199 O O . SER A 1 414 ? -28.179 -9.273 5.677 1.00 96.81 414 SER A O 1
ATOM 3201 N N . ARG A 1 415 ? -30.319 -9.241 6.364 1.00 95.81 415 ARG A N 1
ATOM 3202 C CA . ARG A 1 415 ? -30.175 -10.311 7.358 1.00 95.81 415 ARG A CA 1
ATOM 3203 C C . ARG A 1 415 ? -29.841 -11.674 6.757 1.00 95.81 415 ARG A C 1
ATOM 3205 O O . ARG A 1 415 ? -29.280 -12.503 7.467 1.00 95.81 415 ARG A O 1
ATOM 3212 N N . ASP A 1 416 ? -30.175 -11.872 5.486 1.00 95.69 416 ASP A N 1
ATOM 3213 C CA . ASP A 1 416 ? -29.897 -13.102 4.743 1.0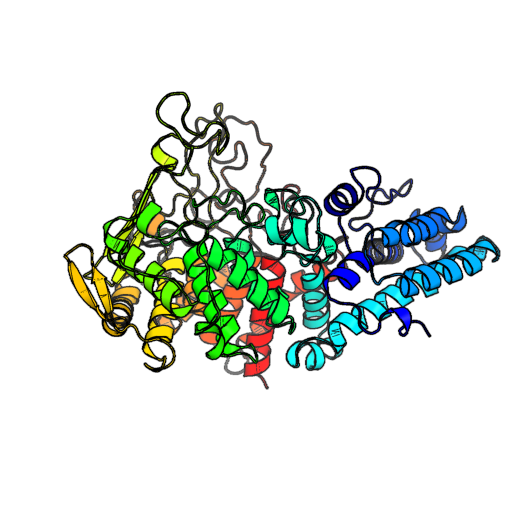0 95.69 416 ASP A CA 1
ATOM 3214 C C . ASP A 1 416 ? -28.422 -13.191 4.321 1.00 95.69 416 ASP A C 1
ATOM 3216 O O . ASP A 1 416 ? -27.876 -14.284 4.201 1.00 95.69 416 ASP A O 1
ATOM 3220 N N . VAL A 1 417 ? -27.773 -12.039 4.128 1.00 96.12 417 VAL A N 1
ATOM 3221 C CA . VAL A 1 417 ? -26.377 -11.926 3.683 1.00 96.12 417 VAL A CA 1
ATOM 3222 C C . VAL A 1 417 ? -25.416 -11.853 4.869 1.00 96.12 417 VAL A C 1
ATOM 3224 O O . VAL A 1 417 ? -24.404 -12.548 4.906 1.00 96.12 417 VAL A O 1
ATOM 3227 N N . PHE A 1 418 ? -25.742 -11.033 5.867 1.00 98.19 418 PHE A N 1
ATOM 3228 C CA . PHE A 1 418 ? -25.006 -10.946 7.121 1.00 98.19 418 PHE A CA 1
ATOM 3229 C C . PHE A 1 418 ? -25.999 -11.236 8.252 1.00 98.19 418 PHE A C 1
ATOM 3231 O O . PHE A 1 418 ? -26.906 -10.430 8.442 1.00 98.19 418 PHE A O 1
ATOM 3238 N N . PRO A 1 419 ? -25.892 -12.351 9.004 1.00 97.38 419 PRO A N 1
ATOM 3239 C CA . PRO A 1 419 ? -26.921 -12.788 9.962 1.00 97.38 419 PRO A CA 1
ATOM 3240 C C . PRO A 1 419 ? -26.747 -12.267 11.406 1.00 97.38 419 PRO A C 1
ATOM 3242 O O . PRO A 1 419 ? -27.603 -12.510 12.257 1.00 97.38 419 PRO A O 1
ATOM 3245 N N . TYR A 1 420 ? -25.708 -11.475 11.699 1.00 97.81 420 TYR A N 1
ATOM 3246 C CA . TYR A 1 420 ? -25.423 -10.913 13.034 1.00 97.81 420 TYR A CA 1
ATOM 3247 C C . TYR A 1 420 ? -25.918 -9.474 13.271 1.00 97.81 420 TYR A C 1
ATOM 3249 O O . TYR A 1 420 ? -25.677 -8.590 12.458 1.00 97.81 420 TYR A O 1
ATOM 3257 N N . GLU A 1 421 ? -26.657 -9.199 14.355 1.00 97.06 421 GLU A N 1
ATOM 3258 C CA . GLU A 1 421 ? -27.205 -7.843 14.643 1.00 97.06 421 GLU A CA 1
ATOM 3259 C C . GLU A 1 421 ? -26.343 -7.033 15.609 1.00 97.06 421 GLU A C 1
ATOM 3261 O O . GLU A 1 421 ? -26.363 -5.802 15.613 1.00 97.06 421 GLU A O 1
ATOM 3266 N N . GLN A 1 422 ? -25.635 -7.740 16.479 1.00 97.62 422 GLN A N 1
ATOM 3267 C CA . GLN A 1 422 ? -25.026 -7.174 17.665 1.00 97.62 422 GLN A CA 1
ATOM 3268 C C . GLN A 1 422 ? -23.831 -8.002 18.105 1.00 97.62 422 GLN A C 1
ATOM 3270 O O . GLN A 1 422 ? -23.747 -9.195 17.819 1.00 97.62 422 GLN A O 1
ATOM 3275 N N . VAL A 1 423 ? -22.962 -7.364 18.871 1.00 98.00 423 VAL A N 1
ATOM 3276 C CA . VAL A 1 423 ? -21.817 -7.959 19.562 1.00 98.00 423 VAL A CA 1
ATOM 3277 C C . VAL A 1 423 ? -22.006 -7.829 21.071 1.00 98.00 423 VAL A C 1
ATOM 3279 O O . VAL A 1 423 ? -22.900 -7.116 21.531 1.00 98.00 423 VAL A O 1
ATOM 3282 N N . LYS A 1 424 ? -21.182 -8.521 21.859 1.00 97.25 424 LYS A N 1
ATOM 3283 C CA . LYS A 1 424 ? -21.127 -8.338 23.316 1.00 97.25 424 LYS A CA 1
ATOM 3284 C C . LYS A 1 424 ? -19.925 -7.476 23.675 1.00 97.25 424 LYS A C 1
ATOM 3286 O O . LYS A 1 424 ? -18.821 -7.742 23.208 1.00 97.25 424 LYS A O 1
ATOM 3291 N N . THR A 1 425 ? -20.146 -6.455 24.493 1.00 97.44 425 THR A N 1
ATOM 3292 C CA . THR A 1 425 ? -19.085 -5.566 24.969 1.00 97.44 425 THR A CA 1
ATOM 3293 C C . THR A 1 425 ? -18.326 -6.172 26.151 1.00 97.44 425 THR A C 1
ATOM 3295 O O . THR A 1 425 ? -18.726 -7.201 26.703 1.00 97.44 425 THR A O 1
ATOM 3298 N N . A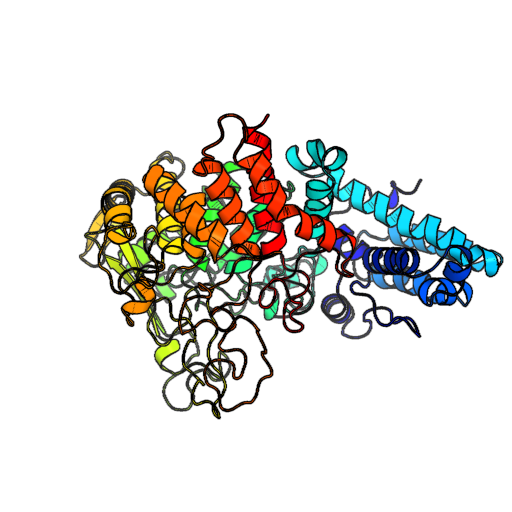LA A 1 426 ? -17.242 -5.517 26.576 1.00 94.62 426 ALA A N 1
ATOM 3299 C CA . ALA A 1 426 ? -16.483 -5.888 27.773 1.00 94.62 426 ALA A CA 1
ATOM 3300 C C . ALA A 1 426 ? -17.354 -5.968 29.044 1.00 94.62 426 ALA A C 1
ATOM 3302 O O . ALA A 1 426 ? -17.115 -6.808 29.910 1.00 94.62 426 ALA A O 1
ATOM 3303 N N . SER A 1 427 ? -18.389 -5.126 29.152 1.00 93.88 427 SER A N 1
ATOM 3304 C CA . SER A 1 427 ? -19.360 -5.160 30.257 1.00 93.88 427 SER A CA 1
ATOM 3305 C C . SER A 1 427 ? -20.404 -6.284 30.140 1.00 93.88 427 SER A C 1
ATOM 3307 O O . SER A 1 427 ? -21.294 -6.404 30.987 1.00 93.88 427 SER A O 1
ATOM 3309 N N . GLY A 1 428 ? -20.318 -7.111 29.094 1.00 93.38 428 GLY A N 1
ATOM 3310 C CA . GLY A 1 428 ? -21.263 -8.182 28.783 1.00 93.38 428 GLY A CA 1
ATOM 3311 C C . GLY A 1 428 ? -22.577 -7.693 28.170 1.00 93.38 428 GLY A C 1
ATOM 3312 O O . GLY A 1 428 ? -23.466 -8.510 27.921 1.00 93.38 428 GLY A O 1
ATOM 3313 N N . GLN A 1 429 ? -22.716 -6.387 27.919 1.00 95.06 429 GLN A N 1
ATOM 3314 C CA . GLN A 1 429 ? -23.924 -5.811 27.340 1.00 95.06 429 GLN A CA 1
ATOM 3315 C C . GLN A 1 429 ? -23.971 -6.034 25.823 1.00 95.06 429 GLN A C 1
ATOM 3317 O O . GLN A 1 429 ? -22.934 -5.993 25.155 1.00 95.06 429 GLN A O 1
ATOM 3322 N N . PRO A 1 430 ? -25.160 -6.278 25.247 1.00 97.44 430 PRO A N 1
ATOM 3323 C CA . PRO A 1 430 ? -25.312 -6.311 23.803 1.00 97.44 430 PRO A CA 1
ATOM 3324 C C . PRO A 1 430 ? -25.157 -4.900 23.218 1.00 97.44 430 PRO A C 1
ATOM 3326 O O . PRO A 1 430 ? -25.722 -3.937 23.733 1.00 97.44 430 PRO A O 1
ATOM 3329 N N . LEU A 1 431 ? -24.432 -4.791 22.109 1.00 98.44 431 LEU A N 1
ATOM 3330 C CA . LEU A 1 431 ? -24.288 -3.567 21.327 1.00 98.44 431 LEU A CA 1
ATOM 3331 C C . LEU A 1 431 ? -24.623 -3.868 19.870 1.00 98.44 431 LEU A C 1
ATOM 3333 O O . LEU A 1 431 ? -23.902 -4.622 19.212 1.00 98.44 431 LEU A O 1
ATOM 3337 N N . LYS A 1 432 ? -25.718 -3.294 19.363 1.00 98.50 432 LYS A N 1
ATOM 3338 C CA . LYS A 1 432 ? -26.081 -3.436 17.950 1.00 98.50 432 LYS A CA 1
ATOM 3339 C C . LYS A 1 432 ? -25.086 -2.693 17.070 1.00 98.50 432 LYS A C 1
ATOM 3341 O O . LYS A 1 432 ? -24.625 -1.615 17.440 1.00 98.50 432 LYS A O 1
ATOM 3346 N N . TYR A 1 433 ? -24.822 -3.220 15.876 1.00 98.62 433 TYR A N 1
ATOM 3347 C CA . TYR A 1 433 ? -23.955 -2.555 14.895 1.00 98.62 433 TYR A CA 1
ATOM 3348 C C . TYR A 1 433 ? -24.428 -1.131 14.578 1.00 98.62 433 TYR A C 1
ATOM 3350 O O . TYR A 1 433 ? -23.629 -0.200 14.602 1.00 98.62 433 TYR A O 1
ATOM 3358 N N . LYS A 1 434 ? -25.742 -0.948 14.407 1.00 98.31 434 LYS A N 1
ATOM 3359 C CA . LYS A 1 434 ? -26.361 0.363 14.169 1.00 98.31 434 LYS A CA 1
ATOM 3360 C C . LYS A 1 434 ? -26.207 1.335 15.345 1.00 98.31 434 LYS A C 1
ATOM 3362 O O . LYS A 1 434 ? -26.025 2.533 15.136 1.00 98.31 434 LYS A O 1
ATOM 3367 N N . ASP A 1 435 ? -26.270 0.838 16.578 1.00 98.56 435 ASP A N 1
ATOM 3368 C CA . ASP A 1 435 ? -26.089 1.677 17.768 1.00 98.56 435 ASP A CA 1
ATOM 3369 C C . ASP A 1 435 ? -24.619 2.089 17.911 1.00 98.56 435 ASP A C 1
ATOM 3371 O O . ASP A 1 435 ? -24.323 3.221 18.284 1.00 98.56 435 ASP A O 1
ATOM 3375 N N . TRP A 1 436 ? -23.691 1.187 17.578 1.00 98.62 436 TRP A N 1
ATOM 3376 C CA . TRP A 1 436 ? -22.264 1.497 17.527 1.00 98.62 436 TRP A CA 1
ATOM 3377 C C . TRP A 1 436 ? -21.961 2.550 16.450 1.00 98.62 436 TRP A C 1
ATOM 3379 O O . TRP A 1 436 ? -21.306 3.549 16.746 1.00 98.62 436 TRP A O 1
ATOM 3389 N N . ASP A 1 437 ? -22.505 2.379 15.241 1.00 98.56 437 ASP A N 1
ATOM 3390 C CA . ASP A 1 437 ? -22.429 3.356 14.146 1.00 98.56 437 ASP A CA 1
ATOM 3391 C C . ASP A 1 437 ? -22.916 4.746 14.587 1.00 98.56 437 ASP A C 1
ATOM 3393 O O . ASP A 1 437 ? -22.224 5.749 14.405 1.00 98.56 437 ASP A O 1
ATOM 3397 N N . SER A 1 438 ? -24.076 4.792 15.249 1.00 98.44 438 SER A N 1
ATOM 3398 C CA . SER A 1 438 ? -24.692 6.038 15.722 1.00 98.44 438 SER A CA 1
ATOM 3399 C C . SER A 1 438 ? -23.834 6.736 16.781 1.00 98.44 438 SER A C 1
ATOM 3401 O O . SER A 1 438 ? -23.634 7.946 16.704 1.00 98.44 438 SER A O 1
ATOM 3403 N N . ARG A 1 439 ? -23.246 5.984 17.726 1.00 98.44 439 ARG A N 1
ATOM 3404 C CA . ARG A 1 439 ? -22.348 6.550 18.750 1.00 98.44 439 ARG A CA 1
ATOM 3405 C C . ARG A 1 439 ? -21.131 7.231 18.128 1.00 98.44 439 ARG A C 1
ATOM 3407 O O . ARG A 1 439 ? -20.757 8.307 18.591 1.00 98.44 439 ARG A O 1
ATOM 3414 N N . LEU A 1 440 ? -20.545 6.648 17.080 1.00 98.38 440 LEU A N 1
ATOM 3415 C CA . LEU A 1 440 ? -19.443 7.284 16.356 1.00 98.38 440 LEU A CA 1
ATOM 3416 C C . LEU A 1 440 ? -19.893 8.588 15.696 1.00 98.38 440 LEU A C 1
ATOM 3418 O O . LEU A 1 440 ? -19.245 9.611 15.907 1.00 98.38 440 LEU A O 1
ATOM 3422 N N . SER A 1 441 ? -21.018 8.574 14.976 1.00 97.56 441 SER A N 1
ATOM 3423 C CA . SER A 1 441 ? -21.580 9.770 14.329 1.00 97.56 441 SER A CA 1
ATOM 3424 C C . SER A 1 441 ? -21.840 10.911 15.320 1.00 97.56 441 SER A C 1
ATOM 3426 O O . SER A 1 441 ? -21.543 12.065 15.035 1.00 97.56 441 SER A O 1
ATOM 3428 N N . GLU A 1 442 ? -22.353 10.598 16.511 1.00 98.12 442 GLU A N 1
ATOM 3429 C CA . GLU A 1 442 ? -22.675 11.593 17.544 1.00 98.12 442 GLU A CA 1
ATOM 3430 C C . GLU A 1 442 ? -21.439 12.187 18.239 1.00 98.12 442 GLU A C 1
ATOM 3432 O O . GLU A 1 442 ? -21.505 13.280 18.806 1.00 98.12 442 GLU A O 1
ATOM 3437 N N . ASN A 1 443 ? -20.315 11.464 18.252 1.00 98.56 443 ASN A N 1
ATOM 3438 C CA . ASN A 1 443 ? -19.158 11.823 19.072 1.00 98.56 443 ASN A CA 1
ATOM 3439 C C . ASN A 1 443 ? -17.918 12.226 18.275 1.00 98.56 443 ASN A C 1
ATOM 3441 O O . ASN A 1 443 ? -17.112 12.980 18.817 1.00 98.56 443 ASN A O 1
ATOM 3445 N N . PHE A 1 444 ? -17.747 11.751 17.039 1.00 98.62 444 PHE A N 1
ATOM 3446 C CA . PHE A 1 444 ? -16.524 11.959 16.263 1.00 98.62 444 PHE A CA 1
ATOM 3447 C C . PHE A 1 444 ? -16.192 13.442 16.100 1.00 98.62 444 PHE A C 1
ATOM 3449 O O . PHE A 1 444 ? -15.155 13.888 16.586 1.00 98.62 444 PHE A O 1
ATOM 3456 N N . GLU A 1 445 ? -17.102 14.210 15.499 1.00 97.62 445 GLU A N 1
ATOM 3457 C CA . GLU A 1 445 ? -16.887 15.624 15.186 1.00 97.62 445 GLU A CA 1
ATOM 3458 C C . GLU A 1 445 ? -16.490 16.411 16.444 1.00 97.62 445 GLU A C 1
ATOM 3460 O O . GLU A 1 445 ? -15.470 17.089 16.474 1.00 97.62 445 GLU A O 1
ATOM 3465 N N . ARG A 1 446 ? -17.233 16.221 17.541 1.00 96.75 446 ARG A N 1
ATOM 3466 C CA . ARG A 1 446 ? -16.982 16.875 18.834 1.00 96.75 446 ARG A CA 1
ATOM 3467 C C . ARG A 1 446 ? -15.626 16.514 19.451 1.00 96.75 446 ARG A C 1
ATOM 3469 O O . ARG A 1 446 ? -15.092 17.293 20.236 1.00 96.75 446 ARG A O 1
ATOM 3476 N N . LEU A 1 447 ? -15.123 15.305 19.209 1.00 97.38 447 LEU A N 1
ATOM 3477 C CA . LEU A 1 447 ? -13.889 14.808 19.823 1.00 97.38 447 LEU A CA 1
ATOM 3478 C C . LEU A 1 447 ? -12.646 15.111 18.985 1.00 97.38 447 LEU A C 1
ATOM 3480 O O . LEU A 1 447 ? -11.577 15.289 19.568 1.00 97.38 447 LEU A O 1
ATOM 3484 N N . PHE A 1 448 ? -12.780 15.146 17.659 1.00 97.69 448 PHE A N 1
ATOM 3485 C CA . PHE A 1 448 ? -11.658 15.294 16.736 1.00 97.69 448 PHE A CA 1
ATOM 3486 C C . PHE A 1 448 ? -11.501 16.711 16.181 1.00 97.69 448 PHE A C 1
ATOM 3488 O O . PHE A 1 448 ? -10.365 17.114 15.951 1.00 97.69 448 PHE A O 1
ATOM 3495 N N . TRP A 1 449 ? -12.572 17.476 15.971 1.00 97.31 449 TRP A N 1
ATOM 3496 C CA . TRP A 1 449 ? -12.456 18.833 15.430 1.00 97.31 449 TRP A CA 1
ATOM 3497 C C . TRP A 1 449 ? -11.760 19.780 16.418 1.00 97.31 449 TRP A C 1
ATOM 3499 O O . TRP A 1 449 ? -12.048 19.764 17.615 1.00 97.31 449 TRP A O 1
ATOM 3509 N N . ILE A 1 450 ? -10.853 20.612 15.901 1.00 95.38 450 ILE A N 1
ATOM 3510 C CA . ILE A 1 450 ? -10.240 21.741 16.605 1.00 95.38 450 ILE A CA 1
ATOM 3511 C C . ILE A 1 450 ? -10.600 23.007 15.835 1.00 95.38 450 ILE A C 1
ATOM 3513 O O . ILE A 1 450 ? -10.054 23.274 14.760 1.00 95.38 450 ILE A O 1
ATOM 3517 N N . GLY A 1 451 ? -11.508 23.802 16.399 1.00 93.38 451 GLY A N 1
ATOM 3518 C CA . GLY A 1 451 ? -11.982 25.028 15.756 1.00 93.38 451 GLY A CA 1
ATOM 3519 C C . GLY A 1 451 ? -10.888 26.103 15.640 1.00 93.38 451 GLY A C 1
ATOM 3520 O O . GLY A 1 451 ? -10.005 26.152 16.497 1.00 93.38 451 GLY A O 1
ATOM 3521 N N . PRO A 1 452 ? -10.943 27.008 14.641 1.00 86.88 452 PRO A N 1
ATOM 3522 C CA . PRO A 1 452 ? -9.981 28.110 14.487 1.00 86.88 452 PRO A CA 1
ATOM 3523 C C . PRO A 1 452 ? -9.829 28.996 15.733 1.00 86.88 452 PRO A C 1
ATOM 3525 O O . PRO A 1 452 ? -8.735 29.469 16.031 1.00 86.88 452 PRO A O 1
ATOM 3528 N N . ASP A 1 453 ? -10.923 29.184 16.475 1.00 82.75 453 ASP A N 1
ATOM 3529 C CA . ASP A 1 453 ? -10.981 30.013 17.684 1.00 82.75 453 ASP A CA 1
ATOM 3530 C C . ASP A 1 453 ? -10.705 29.226 18.979 1.00 82.75 453 ASP A C 1
ATOM 3532 O O . ASP A 1 453 ? -10.697 29.792 20.080 1.00 82.75 453 ASP A O 1
ATOM 3536 N N . GLU A 1 454 ? -10.503 27.908 18.884 1.00 82.06 454 GLU A N 1
ATOM 3537 C CA . GLU A 1 454 ? -10.299 27.060 20.050 1.00 82.06 454 GLU A CA 1
ATOM 3538 C C . GLU A 1 454 ? -8.891 27.271 20.618 1.00 82.06 454 GLU A C 1
ATOM 3540 O O . GLU A 1 454 ? -7.876 26.951 19.996 1.00 82.06 454 GLU A O 1
ATOM 3545 N N . LYS A 1 455 ? -8.816 27.798 21.846 1.00 71.81 455 LYS A N 1
ATOM 3546 C CA . LYS A 1 455 ? -7.551 27.942 22.579 1.00 71.81 455 LYS A CA 1
ATOM 3547 C C . LYS A 1 455 ? -7.074 26.581 23.069 1.00 71.81 455 LYS A C 1
ATOM 3549 O O . LYS A 1 455 ? -7.308 26.206 24.217 1.00 71.81 455 LYS A O 1
ATOM 3554 N N . THR A 1 456 ? -6.394 25.855 22.198 1.00 69.38 456 THR A N 1
ATOM 3555 C CA . THR A 1 456 ? -5.748 24.585 22.526 1.00 69.38 456 THR A CA 1
ATOM 3556 C C . THR A 1 456 ? -4.234 24.759 22.625 1.00 69.38 456 THR A C 1
ATOM 3558 O O . THR A 1 456 ? -3.674 25.798 22.278 1.00 69.38 456 THR A O 1
ATOM 3561 N N . SER A 1 457 ? -3.548 23.725 23.107 1.00 65.19 457 SER A N 1
ATOM 3562 C CA . SER A 1 457 ? -2.092 23.607 22.985 1.00 65.19 457 SER A CA 1
ATOM 3563 C C . SER A 1 457 ? -1.642 23.201 21.572 1.00 65.19 457 SER A C 1
ATOM 3565 O O . SER A 1 457 ? -0.462 22.904 21.393 1.00 65.19 457 SER A O 1
ATOM 3567 N N . ALA A 1 458 ? -2.559 23.125 20.597 1.00 66.19 458 ALA A N 1
ATOM 3568 C CA . ALA A 1 458 ? -2.239 22.751 19.227 1.00 66.19 458 ALA A CA 1
ATOM 3569 C C . ALA A 1 458 ? -1.393 23.840 18.549 1.00 66.19 458 ALA A C 1
ATOM 3571 O O . ALA A 1 458 ? -1.685 25.028 18.707 1.00 66.19 458 ALA A O 1
ATOM 3572 N N . PRO A 1 459 ? -0.376 23.465 17.756 1.00 73.50 459 PRO A N 1
ATOM 3573 C CA . PRO A 1 459 ? 0.393 24.423 16.965 1.00 73.50 459 PRO A CA 1
ATOM 3574 C C . PRO A 1 459 ? -0.436 25.053 15.831 1.00 73.50 459 PRO A C 1
ATOM 3576 O O . PRO A 1 459 ? -0.079 26.122 15.335 1.00 73.50 459 PRO A O 1
ATOM 3579 N N . VAL A 1 460 ? -1.539 24.408 15.430 1.00 86.38 460 VAL A N 1
ATOM 3580 C CA . VAL A 1 460 ? -2.427 24.827 14.338 1.00 86.38 460 VAL A CA 1
ATOM 3581 C C . VAL A 1 460 ? -3.884 24.580 14.726 1.00 86.38 460 VAL A C 1
ATOM 3583 O O . VAL A 1 460 ? -4.194 23.582 15.371 1.00 86.38 460 VAL A O 1
ATOM 3586 N N . ALA A 1 461 ? -4.772 25.488 14.324 1.00 89.62 461 ALA A N 1
ATOM 3587 C CA . ALA A 1 461 ? -6.218 25.393 14.517 1.00 89.62 461 ALA A CA 1
ATOM 3588 C C . ALA A 1 461 ? -6.942 25.223 13.169 1.00 89.62 461 ALA A C 1
ATOM 3590 O O . ALA A 1 461 ? -6.339 25.420 12.113 1.00 89.62 461 ALA A O 1
ATOM 3591 N N . GLY A 1 462 ? -8.230 24.867 13.198 1.00 95.12 462 GLY A N 1
ATOM 3592 C CA . GLY A 1 462 ? -9.002 24.558 11.990 1.00 95.12 462 GLY A CA 1
ATOM 3593 C C . GLY A 1 462 ? -8.625 23.204 11.387 1.00 95.12 462 GLY A C 1
ATOM 3594 O O . GLY A 1 462 ? -8.525 23.080 10.172 1.00 95.12 462 GLY A O 1
ATOM 3595 N N . ILE A 1 463 ? -8.350 22.212 12.236 1.00 96.25 463 ILE A N 1
ATOM 3596 C CA . ILE A 1 463 ? -7.863 20.881 11.850 1.00 96.25 463 ILE A CA 1
ATOM 3597 C C . ILE A 1 463 ? -8.642 19.791 12.589 1.00 96.25 463 ILE A C 1
ATOM 3599 O O . ILE A 1 463 ? -9.321 20.063 13.578 1.00 96.25 463 ILE A O 1
ATOM 3603 N N . TYR A 1 464 ? -8.486 18.542 12.153 1.00 98.06 464 TYR A N 1
ATOM 3604 C CA . TYR A 1 464 ? -8.898 17.376 12.930 1.00 98.06 464 TYR A CA 1
ATOM 3605 C C . TYR A 1 464 ? -7.687 16.771 13.641 1.00 98.06 464 TYR A C 1
ATOM 3607 O O . TYR A 1 464 ? -6.614 16.641 13.052 1.00 98.06 464 TYR A O 1
ATOM 3615 N N . ARG A 1 465 ? -7.873 16.406 14.911 1.00 97.25 465 ARG A N 1
ATOM 3616 C CA . ARG A 1 465 ? -6.891 15.694 15.733 1.00 97.25 465 ARG A CA 1
ATOM 3617 C C . ARG A 1 465 ? -6.404 14.435 15.029 1.00 97.25 465 ARG A C 1
ATOM 3619 O O . ARG A 1 465 ? -7.188 13.713 14.416 1.00 97.25 465 ARG A O 1
ATOM 3626 N N . ASP A 1 466 ? -5.120 14.141 15.168 1.00 98.00 466 ASP A N 1
ATOM 3627 C CA . ASP A 1 466 ? -4.547 12.911 14.622 1.00 98.00 466 ASP A CA 1
ATOM 3628 C C . ASP A 1 466 ? -4.963 11.675 15.439 1.00 98.00 466 ASP A C 1
ATOM 3630 O O . ASP A 1 466 ? -5.222 10.593 14.902 1.00 98.00 466 ASP A O 1
ATOM 3634 N N . THR A 1 467 ? -5.058 11.853 16.755 1.00 97.88 467 THR A N 1
ATOM 3635 C CA . THR A 1 467 ? -5.493 10.842 17.718 1.00 97.88 467 THR A CA 1
ATOM 3636 C C . THR A 1 467 ? -6.363 11.484 18.800 1.00 97.88 467 THR A C 1
ATOM 3638 O O . THR A 1 467 ? -6.326 12.693 19.026 1.00 97.88 467 THR A O 1
ATOM 3641 N N . VAL A 1 468 ? -7.177 10.676 19.479 1.00 97.75 468 VAL A N 1
ATOM 3642 C CA . VAL A 1 468 ? -7.863 11.086 20.709 1.00 97.75 468 VAL A CA 1
ATOM 3643 C C . VAL A 1 468 ? -7.413 10.196 21.853 1.00 97.75 468 VAL A C 1
ATOM 3645 O O . VAL A 1 468 ? -7.583 8.974 21.826 1.00 97.75 468 VAL A O 1
ATOM 3648 N N . GLY A 1 469 ? -6.905 10.827 22.909 1.00 96.56 469 GLY A N 1
ATOM 3649 C CA . GLY A 1 469 ? -6.570 10.147 24.146 1.00 96.56 469 GLY A CA 1
ATOM 3650 C C . GLY A 1 469 ? -5.242 9.399 24.105 1.00 96.56 469 GLY A C 1
ATOM 3651 O O . GLY A 1 469 ? -5.089 8.486 24.917 1.00 96.56 469 GLY A O 1
ATOM 3652 N N . ALA A 1 470 ? -4.299 9.801 23.248 1.00 96.12 470 ALA A N 1
ATOM 3653 C CA . ALA A 1 470 ? -2.935 9.287 23.265 1.00 96.12 470 ALA A CA 1
ATOM 3654 C C . ALA A 1 470 ? -2.277 9.485 24.639 1.00 96.12 470 ALA A C 1
ATOM 3656 O O . ALA A 1 470 ? -2.657 10.370 25.431 1.00 96.12 470 ALA A O 1
ATOM 3657 N N . THR A 1 471 ? -1.274 8.657 24.938 1.00 96.12 471 THR A N 1
ATOM 3658 C CA . THR A 1 471 ? -0.511 8.751 26.190 1.00 96.12 471 THR A CA 1
ATOM 3659 C C . THR A 1 471 ? 0.191 10.107 26.284 1.00 96.12 471 THR A C 1
ATOM 3661 O O . THR A 1 471 ? 0.109 10.787 27.313 1.00 96.12 471 THR A O 1
ATOM 3664 N N . ARG A 1 472 ? 0.800 10.570 25.184 1.00 92.81 472 ARG A N 1
ATOM 3665 C CA . ARG A 1 472 ? 1.402 11.908 25.084 1.00 92.81 472 ARG A CA 1
ATOM 3666 C C . ARG A 1 472 ? 0.390 12.899 24.523 1.00 92.81 472 ARG A C 1
ATOM 3668 O O . ARG A 1 472 ? 0.204 13.007 23.320 1.00 92.81 472 ARG A O 1
ATOM 3675 N N . LYS A 1 473 ? -0.234 13.679 25.407 1.00 91.88 473 LYS A N 1
ATOM 3676 C CA . LYS A 1 473 ? -1.392 14.525 25.063 1.00 91.88 473 LYS A CA 1
ATOM 3677 C C . LYS A 1 473 ? -1.195 15.519 23.925 1.00 91.88 473 LYS A C 1
ATOM 3679 O O . LYS A 1 473 ? -2.174 15.858 23.282 1.00 91.88 473 LYS A O 1
ATOM 3684 N N . TRP A 1 474 ? 0.019 15.997 23.671 1.00 91.75 474 TRP A N 1
ATOM 3685 C CA . TRP A 1 474 ? 0.275 16.915 22.559 1.00 91.75 474 TRP A CA 1
ATOM 3686 C C . TRP A 1 474 ? 0.224 16.218 21.185 1.00 91.75 474 TRP A C 1
ATOM 3688 O O . TRP A 1 474 ? -0.055 16.896 20.202 1.00 91.75 474 TRP A O 1
ATOM 3698 N N . GLN A 1 475 ? 0.409 14.890 21.114 1.00 92.56 475 GLN A N 1
ATOM 3699 C CA . GLN A 1 475 ? 0.315 14.117 19.865 1.00 92.56 475 GLN A CA 1
ATOM 3700 C C . GLN A 1 475 ? -1.109 14.089 19.300 1.00 92.56 475 GLN A C 1
ATOM 3702 O O . GLN A 1 475 ? -1.270 14.098 18.083 1.00 92.56 475 GLN A O 1
ATOM 3707 N N . ASP A 1 476 ? -2.133 14.163 20.163 1.00 95.44 476 ASP A N 1
ATOM 3708 C CA . ASP A 1 476 ? -3.535 14.306 19.739 1.00 95.44 476 ASP A CA 1
ATOM 3709 C C . ASP A 1 476 ? -3.713 15.523 18.799 1.00 95.44 476 ASP A C 1
ATOM 3711 O O . ASP A 1 476 ? -4.531 15.495 17.886 1.00 95.44 476 ASP A O 1
ATOM 3715 N N . TYR A 1 477 ? -2.927 16.590 18.993 1.00 95.25 477 TYR A N 1
ATOM 3716 C CA . TYR A 1 477 ? -3.107 17.897 18.351 1.00 95.25 477 TYR A CA 1
ATOM 3717 C C . TYR A 1 477 ? -2.132 18.175 17.195 1.00 95.25 477 TYR A C 1
ATOM 3719 O O . TYR A 1 477 ? -2.060 19.310 16.720 1.00 95.25 477 TYR A O 1
ATOM 3727 N N . GLN A 1 478 ? -1.354 17.184 16.757 1.00 95.56 478 GLN A N 1
ATOM 3728 C CA . GLN A 1 478 ? -0.447 17.362 15.623 1.00 95.56 478 GLN A CA 1
ATOM 3729 C C . GLN A 1 478 ? -1.216 17.387 14.302 1.00 95.56 478 GLN A C 1
ATOM 3731 O O . GLN A 1 478 ? -2.065 16.534 14.046 1.00 95.56 478 GLN A O 1
ATOM 3736 N N . LEU A 1 479 ? -0.871 18.331 13.426 1.00 97.75 479 LEU A N 1
ATOM 3737 C CA . LEU A 1 479 ? -1.371 18.342 12.057 1.00 97.75 479 LEU A CA 1
ATOM 3738 C C . LEU A 1 479 ? -0.633 17.268 11.240 1.00 97.75 479 LEU A C 1
ATOM 3740 O O . LEU A 1 479 ? 0.572 17.365 10.997 1.00 97.75 479 LEU A O 1
ATOM 3744 N N . ARG A 1 480 ? -1.383 16.241 10.831 1.00 98.62 480 ARG A N 1
ATOM 3745 C CA . ARG A 1 480 ? -0.927 15.082 10.051 1.00 98.62 480 ARG A CA 1
ATOM 3746 C C . ARG A 1 480 ? -1.922 14.756 8.931 1.00 98.62 480 ARG A C 1
ATOM 3748 O O . ARG A 1 480 ? -3.094 15.107 9.053 1.00 98.62 480 ARG A O 1
ATOM 3755 N N . PRO A 1 481 ? -1.513 14.033 7.871 1.00 98.56 481 PRO A N 1
ATOM 3756 C CA . PRO A 1 481 ? -2.399 13.733 6.741 1.00 98.56 481 PRO A CA 1
ATOM 3757 C C . PRO A 1 481 ? -3.468 12.664 7.047 1.00 98.56 481 PRO A C 1
ATOM 3759 O O . PRO A 1 481 ? -4.362 12.438 6.237 1.00 98.56 481 PRO A O 1
ATOM 3762 N N . ASN A 1 482 ? -3.411 12.003 8.208 1.00 98.81 482 ASN A N 1
ATOM 3763 C CA . ASN A 1 482 ? -4.180 10.787 8.502 1.00 98.81 482 ASN A CA 1
ATOM 3764 C C . ASN A 1 482 ? -5.704 10.973 8.477 1.00 98.81 482 ASN A C 1
ATOM 3766 O O . ASN A 1 482 ? -6.424 10.069 8.055 1.00 98.81 482 ASN A O 1
ATOM 3770 N N . PHE A 1 483 ? -6.221 12.139 8.875 1.00 98.69 483 PHE A N 1
ATOM 3771 C CA . PHE A 1 483 ? -7.669 12.372 8.864 1.00 98.69 483 PHE A CA 1
ATOM 3772 C C . PHE A 1 483 ? -8.254 12.450 7.447 1.00 98.69 483 PHE A C 1
ATOM 3774 O O . PHE A 1 483 ? -9.454 12.239 7.285 1.00 98.69 483 PHE A O 1
ATOM 3781 N N . CYS A 1 484 ? -7.426 12.662 6.414 1.00 98.75 484 CYS A N 1
ATOM 3782 C CA . CYS A 1 484 ? -7.869 12.582 5.020 1.00 98.75 484 CYS A CA 1
ATOM 3783 C C . CYS A 1 484 ? -8.370 11.171 4.671 1.00 98.75 484 CYS A C 1
ATOM 3785 O O . CYS A 1 484 ? -9.312 11.028 3.899 1.00 98.75 484 CYS A O 1
ATOM 3787 N N . ILE A 1 485 ? -7.798 10.131 5.291 1.00 98.88 485 ILE A N 1
ATOM 3788 C CA . ILE A 1 485 ? -8.250 8.743 5.123 1.00 98.88 485 ILE A CA 1
ATOM 3789 C C . ILE A 1 485 ? -9.673 8.597 5.666 1.00 98.88 485 ILE A C 1
ATOM 3791 O O . ILE A 1 485 ? -10.541 8.056 4.989 1.00 98.88 485 ILE A O 1
ATOM 3795 N N . ALA A 1 486 ? -9.932 9.124 6.867 1.00 98.81 486 ALA A N 1
ATOM 3796 C CA . ALA A 1 486 ? -11.259 9.093 7.476 1.00 98.81 486 ALA A CA 1
ATOM 3797 C C . ALA A 1 486 ? -12.289 9.890 6.657 1.00 98.81 486 ALA A C 1
ATOM 3799 O O . ALA A 1 486 ? -13.395 9.396 6.450 1.00 98.81 486 ALA A O 1
ATOM 3800 N N . MET A 1 487 ? -11.915 11.068 6.141 1.00 98.69 487 MET A N 1
ATOM 3801 C CA . MET A 1 487 ? -12.765 11.871 5.250 1.00 98.69 487 MET A CA 1
ATOM 3802 C C . MET A 1 487 ? -13.141 11.118 3.972 1.00 98.69 487 MET A C 1
ATOM 3804 O O . MET A 1 487 ? -14.286 11.197 3.538 1.00 98.69 487 MET A O 1
ATOM 3808 N N . ALA A 1 488 ? -12.198 10.379 3.384 1.00 98.06 488 ALA A N 1
ATOM 3809 C CA . ALA A 1 488 ? -12.432 9.628 2.157 1.00 98.06 488 ALA A CA 1
ATOM 3810 C C . ALA A 1 488 ? -13.378 8.429 2.360 1.00 98.06 488 ALA A C 1
ATOM 3812 O O . ALA A 1 488 ? -14.267 8.201 1.542 1.00 98.06 488 ALA A O 1
ATOM 3813 N N . VAL A 1 489 ? -13.227 7.667 3.452 1.00 98.25 489 VAL A N 1
ATOM 3814 C CA . VAL A 1 489 ? -14.004 6.424 3.670 1.00 98.25 489 VAL A CA 1
ATOM 3815 C C . VAL A 1 489 ? -15.331 6.637 4.415 1.00 98.25 489 VAL A C 1
ATOM 3817 O O . VAL A 1 489 ? -16.287 5.871 4.237 1.00 98.25 489 VAL A O 1
ATOM 3820 N N . ALA A 1 490 ? -15.406 7.673 5.254 1.00 98.44 490 ALA A N 1
ATOM 3821 C CA . ALA A 1 490 ? -16.555 7.982 6.103 1.00 98.44 490 ALA A CA 1
ATOM 3822 C C . ALA A 1 490 ? -16.851 9.497 6.133 1.00 98.44 490 ALA A C 1
ATOM 3824 O O . ALA A 1 490 ? -16.800 10.113 7.205 1.00 98.44 490 ALA A O 1
ATOM 3825 N N . PRO A 1 491 ? -17.169 10.116 4.978 1.00 98.06 491 PRO A N 1
ATOM 3826 C CA . PRO A 1 491 ? -17.435 11.552 4.896 1.00 98.06 491 PRO A CA 1
ATOM 3827 C C . PRO A 1 491 ? -18.591 12.004 5.802 1.00 98.06 491 PRO A C 1
ATOM 3829 O O . PRO A 1 491 ? -18.603 13.136 6.271 1.00 98.06 491 PRO A O 1
ATOM 3832 N N . GLU A 1 492 ? -19.536 11.120 6.131 1.00 97.50 492 GLU A N 1
ATOM 3833 C CA . GLU A 1 492 ? -20.666 11.435 7.010 1.00 97.50 492 GLU A CA 1
ATOM 3834 C C . GLU A 1 492 ? -20.279 11.793 8.455 1.00 97.50 492 GLU A C 1
ATOM 3836 O O . GLU A 1 492 ? -21.124 12.275 9.206 1.00 97.50 492 GLU A O 1
ATOM 3841 N N . LEU A 1 493 ? -19.031 11.543 8.863 1.00 98.50 493 LEU A N 1
ATOM 3842 C CA . LEU A 1 493 ? -18.530 11.941 10.180 1.00 98.50 493 LEU A CA 1
ATOM 3843 C C . LEU A 1 493 ? -18.223 13.436 10.288 1.00 98.50 493 LEU A C 1
ATOM 3845 O O . LEU A 1 493 ? -18.067 13.927 11.405 1.00 98.50 493 LEU A O 1
ATOM 3849 N N . PHE A 1 494 ? -18.098 14.129 9.157 1.00 98.50 494 PHE A N 1
ATOM 3850 C CA . PHE A 1 494 ? -17.513 15.460 9.086 1.00 98.50 494 PHE A CA 1
ATOM 3851 C C . PHE A 1 494 ? -18.567 16.520 8.778 1.00 98.50 494 PHE A C 1
ATOM 3853 O O . PHE A 1 494 ? -19.406 16.351 7.891 1.00 98.50 494 PHE A O 1
ATOM 3860 N N . MET A 1 495 ? -18.485 17.664 9.459 1.00 97.69 495 MET A N 1
ATOM 3861 C CA . MET A 1 495 ? -19.219 18.854 9.025 1.00 97.69 495 MET A CA 1
ATOM 3862 C C . MET A 1 495 ? -18.538 19.442 7.775 1.00 97.69 495 MET A C 1
ATOM 3864 O O . MET A 1 495 ? -17.346 19.753 7.842 1.00 97.69 495 MET A O 1
ATOM 3868 N N . PRO A 1 496 ? -19.250 19.652 6.648 1.00 96.31 496 PRO A N 1
ATOM 3869 C CA . PRO A 1 496 ? -18.617 20.054 5.387 1.00 96.31 496 PRO A CA 1
ATOM 3870 C C . PRO A 1 496 ? -17.759 21.327 5.465 1.00 96.31 496 PRO A C 1
ATOM 3872 O O . PRO A 1 496 ? -16.680 21.382 4.879 1.00 96.31 496 PRO A O 1
ATOM 3875 N N . GLU A 1 497 ? -18.192 22.337 6.224 1.00 95.56 497 GLU A N 1
ATOM 3876 C CA . GLU A 1 497 ? -17.451 23.598 6.395 1.00 95.56 497 GLU A CA 1
ATOM 3877 C C . GLU A 1 497 ? -16.138 23.411 7.172 1.00 95.56 497 GLU A C 1
ATOM 3879 O O . GLU A 1 497 ? -15.104 23.992 6.825 1.00 95.56 497 GLU A O 1
ATOM 3884 N N . HIS A 1 498 ? -16.156 22.565 8.204 1.00 97.38 498 HIS A N 1
ATOM 3885 C CA . HIS A 1 498 ? -14.970 22.215 8.982 1.00 97.38 498 HIS A CA 1
ATOM 3886 C C . HIS A 1 498 ? -14.008 21.356 8.155 1.00 97.38 498 HIS A C 1
ATOM 3888 O O . HIS A 1 498 ? -12.807 21.626 8.126 1.00 97.38 498 HIS A O 1
ATOM 3894 N N . ALA A 1 499 ? -14.536 20.373 7.418 1.00 97.88 499 ALA A N 1
ATOM 3895 C CA . ALA A 1 499 ? -13.757 19.528 6.520 1.00 97.88 499 ALA A CA 1
ATOM 3896 C C . ALA A 1 499 ? -13.041 20.345 5.440 1.00 97.88 499 ALA A C 1
ATOM 3898 O O . ALA A 1 499 ? -11.831 20.201 5.274 1.00 97.88 499 ALA A O 1
ATOM 3899 N N . ASN A 1 500 ? -13.754 21.251 4.761 1.00 96.31 500 ASN A N 1
ATOM 3900 C CA . ASN A 1 500 ? -13.147 22.147 3.779 1.00 96.31 500 ASN A CA 1
ATOM 3901 C C . ASN A 1 500 ? -12.041 22.998 4.425 1.00 96.31 500 ASN A C 1
ATOM 3903 O O . ASN A 1 500 ? -10.933 23.056 3.902 1.00 96.31 500 ASN A O 1
ATOM 3907 N N . THR A 1 501 ? -12.306 23.595 5.593 1.00 96.06 501 THR A N 1
ATOM 3908 C CA . THR A 1 501 ? -11.316 24.394 6.337 1.00 96.06 501 THR A CA 1
ATOM 3909 C C . THR A 1 501 ? -10.042 23.591 6.624 1.00 96.06 501 THR A C 1
ATOM 3911 O O . THR A 1 501 ? -8.942 24.043 6.300 1.00 96.06 501 THR A O 1
ATOM 3914 N N . ALA A 1 502 ? -10.180 22.374 7.156 1.00 97.88 502 ALA A N 1
ATOM 3915 C CA . ALA A 1 502 ? -9.056 21.481 7.422 1.00 97.88 502 ALA A CA 1
ATOM 3916 C C . ALA A 1 502 ? -8.290 21.111 6.148 1.00 97.88 502 ALA A C 1
ATOM 3918 O O . ALA A 1 502 ? -7.060 21.099 6.152 1.00 97.88 502 ALA A O 1
ATOM 3919 N N . LEU A 1 503 ? -8.991 20.851 5.043 1.00 97.69 503 LEU A N 1
ATOM 3920 C CA . LEU A 1 503 ? -8.364 20.518 3.766 1.00 97.69 503 LEU A CA 1
ATOM 3921 C C . LEU A 1 503 ? -7.584 21.693 3.167 1.00 97.69 503 LEU A C 1
ATOM 3923 O O . LEU A 1 503 ? -6.527 21.460 2.589 1.00 97.69 503 LEU A O 1
ATOM 3927 N N . GLN A 1 504 ? -8.024 22.942 3.350 1.00 95.88 504 GLN A N 1
ATOM 3928 C CA . GLN A 1 504 ? -7.229 24.121 2.967 1.00 95.88 504 GLN A CA 1
ATOM 3929 C C . GLN A 1 504 ? -5.937 24.224 3.797 1.00 95.88 504 GLN A C 1
ATOM 3931 O O . GLN A 1 504 ? -4.863 24.541 3.272 1.00 95.88 504 GLN A O 1
ATOM 3936 N N . VAL A 1 505 ? -6.006 23.912 5.096 1.00 96.75 505 VAL A N 1
ATOM 3937 C CA . VAL A 1 505 ? -4.818 23.855 5.963 1.00 96.75 505 VAL A CA 1
ATOM 3938 C C . VAL A 1 505 ? -3.868 22.741 5.506 1.00 96.75 505 VAL A C 1
ATOM 3940 O O . VAL A 1 505 ? -2.671 22.982 5.366 1.00 96.75 505 VAL A O 1
ATOM 3943 N N . VAL A 1 506 ? -4.381 21.549 5.191 1.00 97.69 506 VAL A N 1
ATOM 3944 C CA . VAL A 1 506 ? -3.583 20.430 4.654 1.00 97.69 506 VAL A CA 1
ATOM 3945 C C . VAL A 1 506 ? -2.944 20.793 3.317 1.00 97.69 506 VAL A C 1
ATOM 3947 O O . VAL A 1 506 ? -1.740 20.611 3.152 1.00 97.69 506 VAL A O 1
ATOM 3950 N N . ALA A 1 507 ? -3.720 21.354 2.389 1.00 96.62 507 ALA A N 1
ATOM 3951 C CA . ALA A 1 507 ? -3.249 21.761 1.069 1.00 96.62 507 ALA A CA 1
ATOM 3952 C C . ALA A 1 507 ? -2.103 22.780 1.146 1.00 96.62 507 ALA A C 1
ATOM 3954 O O . ALA A 1 507 ? -1.184 22.731 0.336 1.00 96.62 507 ALA A O 1
ATOM 39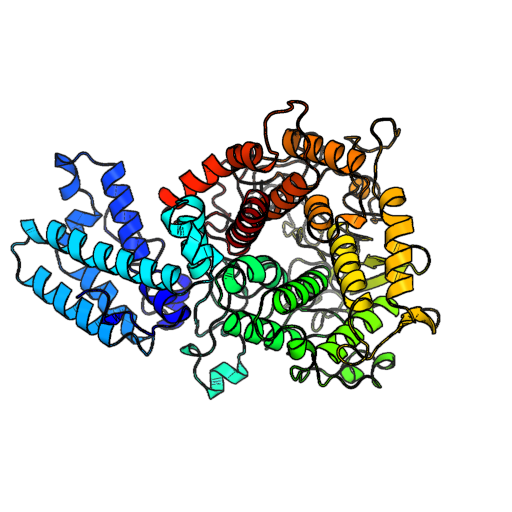55 N N . SER A 1 508 ? -2.150 23.696 2.118 1.00 96.00 508 SER A N 1
ATOM 3956 C CA . SER A 1 508 ? -1.140 24.748 2.279 1.00 96.00 508 SER A CA 1
ATOM 3957 C C . SER A 1 508 ? 0.081 24.335 3.103 1.00 96.00 508 SER A C 1
ATOM 3959 O O . SER A 1 508 ? 1.150 24.911 2.907 1.00 96.00 508 SER A O 1
ATOM 3961 N N . ARG A 1 509 ? -0.055 23.376 4.029 1.00 96.94 509 ARG A N 1
ATOM 3962 C CA . ARG A 1 509 ? 1.019 23.009 4.973 1.00 96.94 509 ARG A CA 1
ATOM 3963 C C . ARG A 1 509 ? 1.641 21.641 4.745 1.00 96.94 509 ARG A C 1
ATOM 3965 O O . ARG A 1 509 ? 2.809 21.463 5.077 1.00 96.94 509 ARG A O 1
ATOM 3972 N N . LEU A 1 510 ? 0.872 20.675 4.245 1.00 98.38 510 LEU A N 1
ATOM 3973 C CA . LEU A 1 510 ? 1.305 19.280 4.155 1.00 98.38 510 LEU A CA 1
ATOM 3974 C C . LEU A 1 510 ? 1.496 18.787 2.723 1.00 98.38 510 LEU A C 1
ATOM 3976 O O . LEU A 1 510 ? 2.278 17.867 2.532 1.00 98.38 510 LEU A O 1
ATOM 3980 N N . VAL A 1 511 ? 0.802 19.333 1.722 1.00 98.06 511 VAL A N 1
ATOM 3981 C CA . VAL A 1 511 ? 0.956 18.861 0.334 1.00 98.06 511 VAL A CA 1
ATOM 3982 C C . VAL A 1 511 ? 2.290 19.348 -0.237 1.00 98.06 511 VAL A C 1
ATOM 3984 O O . VAL A 1 511 ? 2.467 20.533 -0.515 1.00 98.06 511 VAL A O 1
ATOM 3987 N N . GLY A 1 512 ? 3.229 18.417 -0.403 1.00 97.06 512 GLY A N 1
ATOM 3988 C CA . GLY A 1 512 ? 4.504 18.627 -1.078 1.00 97.06 512 GLY A CA 1
ATOM 3989 C C . GLY A 1 512 ? 4.407 18.401 -2.593 1.00 97.06 512 GLY A C 1
ATOM 3990 O O . GLY A 1 512 ? 3.319 18.183 -3.134 1.00 97.06 512 GLY A O 1
ATOM 3991 N N . PRO A 1 513 ? 5.540 18.449 -3.318 1.00 96.56 513 PRO A N 1
ATOM 3992 C CA . PRO A 1 513 ? 5.552 18.267 -4.770 1.00 96.56 513 PRO A CA 1
ATOM 3993 C C . PRO A 1 513 ? 5.064 16.888 -5.230 1.00 96.56 513 PRO A C 1
ATOM 3995 O O . PRO A 1 513 ? 4.422 16.785 -6.273 1.00 96.56 513 PRO A O 1
ATOM 3998 N N . LEU A 1 514 ? 5.384 15.832 -4.478 1.00 96.62 514 LEU A N 1
ATOM 3999 C CA . LEU A 1 514 ? 4.998 14.459 -4.814 1.00 96.62 514 LEU A CA 1
ATOM 4000 C C . LEU A 1 514 ? 4.217 13.789 -3.684 1.00 96.62 514 LEU A C 1
ATOM 4002 O O . LEU A 1 514 ? 3.227 13.119 -3.934 1.00 96.62 514 LEU A O 1
ATOM 4006 N N . GLY A 1 515 ? 4.653 13.960 -2.439 1.00 97.38 515 GLY A N 1
ATOM 4007 C CA . GLY A 1 515 ? 3.985 13.376 -1.283 1.00 97.38 515 GLY A CA 1
ATOM 4008 C C . GLY A 1 515 ? 3.346 14.409 -0.371 1.00 97.38 515 GLY A C 1
ATOM 4009 O O . GLY A 1 515 ? 3.319 15.604 -0.650 1.00 97.38 515 GLY A O 1
ATOM 4010 N N . MET A 1 516 ? 2.846 13.925 0.758 1.00 98.62 516 MET A N 1
ATOM 4011 C CA . MET A 1 516 ? 2.355 14.736 1.859 1.00 98.62 516 MET A CA 1
ATOM 4012 C C . MET A 1 516 ? 3.306 14.627 3.047 1.00 98.62 516 MET A C 1
ATOM 4014 O O . MET A 1 516 ? 3.622 13.515 3.479 1.00 98.62 516 MET A O 1
ATOM 4018 N N . CYS A 1 517 ? 3.725 15.763 3.605 1.00 98.62 517 CYS A N 1
ATOM 4019 C CA . CYS A 1 517 ? 4.480 15.823 4.850 1.00 98.62 517 CYS A CA 1
ATOM 4020 C C . CYS A 1 517 ? 3.744 15.028 5.932 1.00 98.62 517 CYS A C 1
ATOM 4022 O O . CYS A 1 517 ? 2.559 15.241 6.199 1.00 98.62 517 CYS A O 1
ATOM 4024 N N . THR A 1 518 ? 4.457 14.109 6.578 1.00 98.69 518 THR A N 1
ATOM 4025 C CA . THR A 1 518 ? 3.888 13.273 7.649 1.00 98.69 518 THR A CA 1
ATOM 4026 C C . THR A 1 518 ? 3.620 14.025 8.947 1.00 98.69 518 THR A C 1
ATOM 4028 O O . THR A 1 518 ? 2.869 13.527 9.789 1.00 98.69 518 THR A O 1
ATOM 4031 N N . LEU A 1 519 ? 4.209 15.211 9.094 1.00 98.44 519 LEU A N 1
ATOM 4032 C CA . LEU A 1 519 ? 4.016 16.149 10.192 1.00 98.44 519 LEU A CA 1
ATOM 4033 C C . LEU A 1 519 ? 4.140 17.585 9.657 1.00 98.44 519 LEU A C 1
ATOM 4035 O O . LEU A 1 519 ? 4.921 17.820 8.735 1.00 98.44 519 LEU A O 1
ATOM 4039 N N . ASP A 1 520 ? 3.394 18.529 10.235 1.00 97.50 520 ASP A N 1
ATOM 4040 C CA . ASP A 1 520 ? 3.497 19.960 9.914 1.00 97.50 520 ASP A CA 1
ATOM 4041 C C . ASP A 1 520 ? 4.944 20.477 10.050 1.00 97.50 520 ASP A C 1
ATOM 4043 O O . ASP A 1 520 ? 5.523 20.353 11.131 1.00 97.50 520 ASP A O 1
ATOM 4047 N N . PRO A 1 521 ? 5.516 21.116 9.009 1.00 96.44 521 PRO A N 1
ATOM 4048 C CA . PRO A 1 521 ? 6.822 21.776 9.077 1.00 96.44 521 PRO A CA 1
ATOM 4049 C C . PRO A 1 521 ? 6.991 22.805 10.206 1.00 96.44 521 PRO A C 1
ATOM 4051 O O . PRO A 1 521 ? 8.120 23.133 10.565 1.00 96.44 521 PRO A O 1
ATOM 4054 N N . ALA A 1 522 ? 5.897 23.339 10.760 1.00 94.31 522 ALA A N 1
ATOM 4055 C CA . ALA A 1 522 ? 5.942 24.243 11.911 1.00 94.31 522 ALA A CA 1
ATOM 4056 C C . ALA A 1 522 ? 6.051 23.527 13.277 1.00 94.31 522 ALA A C 1
ATOM 4058 O O . ALA A 1 522 ? 6.256 24.192 14.298 1.00 94.31 522 ALA A O 1
ATOM 4059 N N . ASP A 1 523 ? 5.891 22.201 13.327 1.00 95.12 523 ASP A N 1
ATOM 4060 C CA . ASP A 1 523 ? 6.020 21.412 14.552 1.00 95.12 523 ASP A CA 1
ATOM 4061 C C . ASP A 1 523 ? 7.498 21.271 14.965 1.00 95.12 523 ASP A C 1
ATOM 4063 O O . ASP A 1 523 ? 8.405 21.184 14.139 1.00 95.12 523 ASP A O 1
ATOM 4067 N N . LYS A 1 524 ? 7.759 21.228 16.274 1.00 93.19 524 LYS A N 1
ATOM 4068 C CA . LYS A 1 524 ? 9.115 21.104 16.829 1.00 93.19 524 LYS A CA 1
ATOM 4069 C C . LYS A 1 524 ? 9.734 19.730 16.589 1.00 93.19 524 LYS A C 1
ATOM 4071 O O . LYS A 1 524 ? 10.954 19.611 16.654 1.00 93.19 524 LYS A O 1
ATOM 4076 N N . GLU A 1 525 ? 8.917 18.705 16.364 1.00 94.56 525 GLU A N 1
ATOM 4077 C CA . GLU A 1 525 ? 9.398 17.365 16.031 1.00 94.56 525 GLU A CA 1
ATOM 4078 C C . GLU A 1 525 ? 9.646 17.172 14.528 1.00 94.56 525 GLU A C 1
ATOM 4080 O O . GLU A 1 525 ? 10.119 16.106 14.131 1.00 94.56 525 GLU A O 1
ATOM 4085 N N . TYR A 1 526 ? 9.390 18.182 13.687 1.00 97.38 526 TYR A N 1
ATOM 4086 C CA . TYR A 1 526 ? 9.568 18.071 12.242 1.00 97.38 526 TYR A CA 1
ATOM 4087 C C . TYR A 1 526 ? 11.041 17.929 11.826 1.00 97.38 526 TYR A C 1
ATOM 4089 O O . TYR A 1 526 ? 11.868 18.806 12.070 1.00 97.38 526 TYR A O 1
ATOM 4097 N N . HIS A 1 527 ? 11.344 16.832 11.134 1.00 98.06 527 HIS A N 1
ATOM 4098 C CA . HIS A 1 527 ? 12.635 16.494 10.539 1.00 98.06 527 HIS A CA 1
ATOM 4099 C C . HIS A 1 527 ? 12.391 15.829 9.173 1.00 98.06 527 HIS A C 1
ATOM 4101 O O . HIS A 1 527 ? 12.300 14.608 9.070 1.00 98.06 527 HIS A O 1
ATOM 4107 N N . GLY A 1 528 ? 12.271 16.628 8.110 1.00 97.56 528 GLY A N 1
ATOM 4108 C CA . GLY A 1 528 ? 11.793 16.165 6.797 1.00 97.56 528 GLY A CA 1
ATOM 4109 C C . GLY A 1 528 ? 12.722 15.257 5.978 1.00 97.56 528 GLY A C 1
ATOM 4110 O O . GLY A 1 528 ? 12.266 14.676 4.997 1.00 97.56 528 GLY A O 1
ATOM 4111 N N . ASP A 1 529 ? 13.995 15.108 6.356 1.00 98.19 529 ASP A N 1
ATOM 4112 C CA . ASP A 1 529 ? 14.989 14.397 5.538 1.00 98.19 529 ASP A CA 1
ATOM 4113 C C . ASP A 1 529 ? 15.372 13.047 6.154 1.00 98.19 529 ASP A C 1
ATOM 4115 O O . ASP A 1 529 ? 16.109 12.970 7.139 1.00 98.19 529 ASP A O 1
ATOM 4119 N N . TYR A 1 530 ? 14.854 11.959 5.587 1.00 98.00 530 TYR A N 1
ATOM 4120 C CA . TYR A 1 530 ? 15.028 10.608 6.110 1.00 98.00 530 TYR A CA 1
ATOM 4121 C C . TYR A 1 530 ? 16.388 10.005 5.731 1.00 98.00 530 TYR A C 1
ATOM 4123 O O . TYR A 1 530 ? 16.715 9.826 4.555 1.00 98.00 530 TYR A O 1
ATOM 4131 N N . HIS A 1 531 ? 17.154 9.631 6.760 1.00 94.62 531 HIS A N 1
ATOM 4132 C CA . HIS A 1 531 ? 18.447 8.957 6.645 1.00 94.62 531 HIS A CA 1
ATOM 4133 C C . HIS A 1 531 ? 18.490 7.735 7.571 1.00 94.62 531 HIS A C 1
ATOM 4135 O O . HIS A 1 531 ? 18.784 7.851 8.762 1.00 94.62 531 HIS A O 1
ATOM 4141 N N . ASN A 1 532 ? 18.185 6.549 7.035 1.00 94.62 532 ASN A N 1
ATOM 4142 C CA . ASN A 1 532 ? 18.091 5.324 7.836 1.00 94.62 532 ASN A CA 1
ATOM 4143 C C . ASN A 1 532 ? 19.443 4.841 8.382 1.00 94.62 532 ASN A C 1
ATOM 4145 O O . ASN A 1 532 ? 19.490 4.139 9.384 1.00 94.62 532 ASN A O 1
ATOM 4149 N N . ASP A 1 533 ? 20.535 5.212 7.722 1.00 95.88 533 ASP A N 1
ATOM 4150 C CA . ASP A 1 533 ? 21.918 4.865 8.055 1.00 95.88 533 ASP A CA 1
ATOM 4151 C C . ASP A 1 533 ? 22.624 5.925 8.919 1.00 95.88 533 ASP A C 1
ATOM 4153 O O . ASP A 1 533 ? 23.819 5.819 9.196 1.00 95.88 533 ASP A O 1
ATOM 4157 N N . ASN A 1 534 ? 21.899 6.951 9.376 1.00 97.00 534 ASN A N 1
ATOM 4158 C CA . ASN A 1 534 ? 22.449 7.982 10.246 1.00 97.00 534 ASN A CA 1
ATOM 4159 C C . ASN A 1 534 ? 22.813 7.404 11.627 1.00 97.00 534 ASN A C 1
ATOM 4161 O O . ASN A 1 534 ? 21.936 7.190 12.457 1.00 97.00 534 ASN A O 1
ATOM 4165 N N . ASP A 1 535 ? 24.102 7.202 11.906 1.00 96.75 535 ASP A N 1
ATOM 4166 C CA . ASP A 1 535 ? 24.612 6.768 13.220 1.00 96.75 535 ASP A CA 1
ATOM 4167 C C . ASP A 1 535 ? 25.093 7.958 14.082 1.00 96.75 535 ASP A C 1
ATOM 4169 O O . ASP A 1 535 ? 26.142 7.921 14.728 1.00 96.75 535 ASP A O 1
ATOM 4173 N N . SER A 1 536 ? 24.389 9.091 14.070 1.00 97.25 536 SER A N 1
ATOM 4174 C CA . SER A 1 536 ? 24.707 10.203 14.977 1.00 97.25 536 SER A CA 1
ATOM 4175 C C . SER A 1 536 ? 24.186 9.946 16.403 1.00 97.25 536 SER A C 1
ATOM 4177 O O . SER A 1 536 ? 23.543 8.938 16.690 1.00 97.25 536 SER A O 1
ATOM 4179 N N . SER A 1 537 ? 24.486 10.856 17.333 1.00 97.25 537 SER A N 1
ATOM 4180 C CA . SER A 1 537 ? 23.880 10.870 18.672 1.00 97.25 537 SER A CA 1
ATOM 4181 C C . SER A 1 537 ? 22.576 11.675 18.731 1.00 97.25 537 SER A C 1
ATOM 4183 O O . SER A 1 537 ? 22.040 11.869 19.820 1.00 97.25 537 SER A O 1
ATOM 4185 N N . ASP A 1 538 ? 22.097 12.194 17.599 1.00 96.81 538 ASP A N 1
ATOM 4186 C CA . ASP A 1 538 ? 20.854 12.954 17.536 1.00 96.81 538 ASP A CA 1
ATOM 4187 C C . ASP A 1 538 ? 19.658 11.996 17.486 1.00 96.81 538 ASP A C 1
ATOM 4189 O O . ASP A 1 538 ? 19.436 11.293 16.498 1.00 96.81 538 ASP A O 1
ATOM 4193 N N . GLN A 1 539 ? 18.883 11.975 18.571 1.00 95.06 539 GLN A N 1
ATOM 4194 C CA . GLN A 1 539 ? 17.716 11.109 18.724 1.00 95.06 539 GLN A CA 1
ATOM 4195 C C . GLN A 1 539 ? 16.716 11.253 17.572 1.00 95.06 539 GLN A C 1
ATOM 4197 O O . GLN A 1 539 ? 16.082 10.255 17.226 1.00 95.06 539 GLN A O 1
ATOM 4202 N N . TRP A 1 540 ? 16.574 12.451 17.001 1.00 95.88 540 TRP A N 1
ATOM 4203 C CA . TRP A 1 540 ? 15.500 12.771 16.063 1.00 95.88 540 TRP A CA 1
ATOM 4204 C C . TRP A 1 540 ? 15.739 12.253 14.650 1.00 95.88 540 TRP A C 1
ATOM 4206 O O . TRP A 1 540 ? 14.785 12.120 13.890 1.00 95.88 540 TRP A O 1
ATOM 4216 N N . ILE A 1 541 ? 16.979 11.903 14.310 1.00 96.69 541 ILE A N 1
ATOM 4217 C CA . ILE A 1 541 ? 17.353 11.431 12.968 1.00 96.69 541 ILE A CA 1
ATOM 4218 C C . ILE A 1 541 ? 18.119 10.107 12.993 1.00 96.69 541 ILE A C 1
ATOM 4220 O O . ILE A 1 541 ? 18.140 9.399 11.986 1.00 96.69 541 ILE A O 1
ATOM 4224 N N . ALA A 1 542 ? 18.730 9.736 14.124 1.00 97.50 542 ALA A N 1
ATOM 4225 C CA . ALA A 1 542 ? 19.546 8.534 14.202 1.00 97.50 542 ALA A CA 1
ATOM 4226 C C . ALA A 1 542 ? 18.731 7.270 13.894 1.00 97.50 542 ALA A C 1
ATOM 4228 O O . ALA A 1 542 ? 17.645 7.049 14.442 1.00 97.50 542 ALA A O 1
ATOM 4229 N N . HIS A 1 543 ? 19.285 6.442 13.009 1.00 97.31 543 HIS A N 1
ATOM 4230 C CA . HIS A 1 543 ? 18.672 5.248 12.425 1.00 97.31 543 HIS A CA 1
ATOM 4231 C C . HIS A 1 543 ? 17.276 5.500 11.833 1.00 97.31 543 HIS A C 1
ATOM 4233 O O . HIS A 1 543 ? 16.395 4.633 11.860 1.00 97.31 543 HIS A O 1
ATOM 4239 N N . GLY A 1 544 ? 17.058 6.712 11.315 1.00 97.12 544 GLY A N 1
ATOM 4240 C CA . GLY A 1 544 ? 15.834 7.075 10.625 1.00 97.12 544 GLY A CA 1
ATOM 4241 C C . GLY A 1 544 ? 14.627 7.279 11.539 1.00 97.12 544 GLY A C 1
ATOM 4242 O O . GLY A 1 544 ? 13.506 7.022 11.110 1.00 97.12 544 GLY A O 1
ATOM 4243 N N . TRP A 1 545 ? 14.827 7.699 12.793 1.00 97.69 545 TRP A N 1
ATOM 4244 C CA . TRP A 1 545 ? 13.741 8.042 13.728 1.00 97.69 545 TRP A CA 1
ATOM 4245 C C . TRP A 1 545 ? 12.662 8.934 13.091 1.00 97.69 545 TRP A C 1
ATOM 4247 O O . TRP A 1 545 ? 11.471 8.762 13.337 1.00 97.69 545 TRP A O 1
ATOM 4257 N N . ASN A 1 546 ? 13.066 9.837 12.204 1.00 97.88 546 ASN A N 1
ATOM 4258 C CA . ASN A 1 546 ? 12.191 10.778 11.523 1.00 97.88 546 ASN A CA 1
ATOM 4259 C C . ASN A 1 546 ? 11.358 10.222 10.356 1.00 97.88 546 ASN A C 1
ATOM 4261 O O . ASN A 1 546 ? 10.683 11.005 9.699 1.00 97.88 546 ASN A O 1
ATOM 4265 N N . TYR A 1 547 ? 11.345 8.912 10.095 1.00 98.50 547 TYR A N 1
ATOM 4266 C CA . TYR A 1 547 ? 10.640 8.288 8.958 1.00 98.50 547 TYR A CA 1
ATOM 4267 C C . TYR A 1 547 ? 9.166 8.730 8.778 1.00 98.50 547 TYR A C 1
ATOM 4269 O O . TYR A 1 547 ? 8.681 8.823 7.651 1.00 98.50 547 TYR A O 1
ATOM 4277 N N . HIS A 1 548 ? 8.479 9.081 9.875 1.00 98.56 548 HIS A N 1
ATOM 4278 C CA . HIS A 1 548 ? 7.116 9.643 9.871 1.00 98.56 548 HIS A CA 1
ATOM 4279 C C . HIS A 1 548 ? 7.001 10.977 10.628 1.00 98.56 548 HIS A C 1
ATOM 4281 O O . HIS A 1 548 ? 5.965 11.273 11.221 1.00 98.56 548 HIS A O 1
ATOM 4287 N N . GLN A 1 549 ? 8.072 11.766 10.674 1.00 97.88 549 GLN A N 1
ATOM 4288 C CA . GLN A 1 549 ? 8.115 13.052 11.379 1.00 97.88 549 GLN A CA 1
ATOM 4289 C C . GLN A 1 549 ? 8.471 14.199 10.432 1.00 97.88 549 GLN A C 1
ATOM 4291 O O . GLN A 1 549 ? 9.211 15.100 10.795 1.00 97.88 549 GLN A O 1
ATOM 4296 N N . GLY A 1 550 ? 7.978 14.166 9.197 1.00 97.75 550 GLY A N 1
ATOM 4297 C CA . GLY A 1 550 ? 8.262 15.200 8.207 1.00 97.75 550 GLY A CA 1
ATOM 4298 C C . GLY A 1 550 ? 8.410 14.706 6.772 1.00 97.75 550 GLY A C 1
ATOM 4299 O O . GLY A 1 550 ? 7.860 15.382 5.905 1.00 97.75 550 GLY A O 1
ATOM 4300 N N . PRO A 1 551 ? 9.062 13.553 6.494 1.00 98.75 551 PRO A N 1
ATOM 4301 C CA . PRO A 1 551 ? 9.179 13.040 5.137 1.00 98.75 551 PRO A CA 1
ATOM 4302 C C . PRO A 1 551 ? 7.825 12.983 4.437 1.00 98.75 551 PRO A C 1
ATOM 4304 O O . PRO A 1 551 ? 6.784 12.748 5.069 1.00 98.75 551 PRO A O 1
ATOM 4307 N N . GLU A 1 552 ? 7.858 13.226 3.136 1.00 98.75 552 GLU A N 1
ATOM 4308 C CA . GLU A 1 552 ? 6.688 13.381 2.288 1.00 98.75 552 GLU A CA 1
ATOM 4309 C C . GLU A 1 552 ? 6.276 12.023 1.723 1.00 98.75 552 GLU A C 1
ATOM 4311 O O . GLU A 1 552 ? 6.864 11.524 0.769 1.00 98.75 552 GLU A O 1
ATOM 4316 N N . TRP A 1 553 ? 5.254 11.407 2.304 1.00 98.81 553 TRP A N 1
ATOM 4317 C CA . TRP A 1 553 ? 4.760 10.106 1.855 1.00 98.81 553 TRP A CA 1
ATOM 4318 C C . TRP A 1 553 ? 3.770 10.260 0.705 1.00 98.81 553 TRP A C 1
ATOM 4320 O O . TRP A 1 553 ? 2.920 11.146 0.742 1.00 98.81 553 TRP A O 1
ATOM 4330 N N . VAL A 1 554 ? 3.847 9.402 -0.315 1.00 98.75 554 VAL A N 1
ATOM 4331 C CA . VAL A 1 554 ? 3.051 9.589 -1.546 1.00 98.75 554 VAL A CA 1
ATOM 4332 C C . VAL A 1 554 ? 1.628 9.038 -1.418 1.00 98.75 554 VAL A C 1
ATOM 4334 O O . VAL A 1 554 ? 0.675 9.694 -1.828 1.00 98.75 554 VAL A O 1
ATOM 4337 N N . TRP A 1 555 ? 1.438 7.869 -0.800 1.00 98.75 555 TRP A N 1
ATOM 4338 C CA . TRP A 1 555 ? 0.116 7.228 -0.728 1.00 98.75 555 TRP A CA 1
ATOM 4339 C C . TRP A 1 555 ? -0.996 8.042 -0.032 1.00 98.75 555 TRP A C 1
ATOM 4341 O O . TRP A 1 555 ? -2.138 7.937 -0.500 1.00 98.75 555 TRP A O 1
ATOM 4351 N N . PRO A 1 556 ? -0.744 8.869 1.014 1.00 98.75 556 PRO A N 1
ATOM 4352 C CA . PRO A 1 556 ? -1.792 9.679 1.633 1.00 98.75 556 PRO A CA 1
ATOM 4353 C C . PRO A 1 556 ? -2.381 10.710 0.668 1.00 98.75 556 PRO A C 1
ATOM 4355 O O . PRO A 1 556 ? -3.532 11.109 0.844 1.00 98.75 556 PRO A O 1
ATOM 4358 N N . LEU A 1 557 ? -1.638 11.094 -0.383 1.00 98.44 557 LEU A N 1
ATOM 4359 C CA . LEU A 1 557 ? -2.121 12.031 -1.392 1.00 98.44 557 LEU A CA 1
ATOM 4360 C C . LEU A 1 557 ? -3.391 11.517 -2.073 1.00 98.44 557 LEU A C 1
ATOM 4362 O O . LEU A 1 557 ? -4.305 12.300 -2.293 1.00 98.44 557 LEU A O 1
ATOM 4366 N N . GLY A 1 558 ? -3.493 10.216 -2.359 1.00 98.12 558 GLY A N 1
ATOM 4367 C CA . GLY A 1 558 ? -4.707 9.642 -2.948 1.00 98.12 558 GLY A CA 1
ATOM 4368 C C . GLY A 1 558 ? -5.945 9.874 -2.074 1.00 98.12 558 GLY A C 1
ATOM 4369 O O . GLY A 1 558 ? -6.961 10.367 -2.558 1.00 98.12 558 GLY A O 1
ATOM 4370 N N . PHE A 1 559 ? -5.837 9.629 -0.765 1.00 98.69 559 PHE A N 1
ATOM 4371 C CA . PHE A 1 559 ? -6.929 9.890 0.180 1.00 98.69 559 PHE A CA 1
ATOM 4372 C C . PHE A 1 559 ? -7.222 11.384 0.345 1.00 98.69 559 PHE A C 1
ATOM 4374 O O . PHE A 1 559 ? -8.382 11.776 0.451 1.00 98.69 559 PHE A O 1
ATOM 4381 N N . PHE A 1 560 ? -6.195 12.237 0.323 1.00 98.56 560 PHE A N 1
ATOM 4382 C CA . PHE A 1 560 ? -6.385 13.686 0.297 1.00 98.56 560 PHE A CA 1
ATOM 4383 C C . PHE A 1 560 ? -7.138 14.147 -0.955 1.00 98.56 560 PHE A C 1
ATOM 4385 O O . PHE A 1 560 ? -8.035 14.974 -0.840 1.00 98.56 560 PHE A O 1
ATOM 4392 N N . LEU A 1 561 ? -6.827 13.604 -2.134 1.00 97.31 561 LEU A N 1
ATOM 4393 C CA . LEU A 1 561 ? -7.522 13.935 -3.380 1.00 97.31 561 LEU A CA 1
ATOM 4394 C C . LEU A 1 561 ? -8.985 13.485 -3.346 1.00 97.31 561 LEU A C 1
ATOM 4396 O O . LEU A 1 561 ? -9.854 14.238 -3.777 1.00 97.31 561 LEU A O 1
ATOM 4400 N N . GLU A 1 562 ? -9.275 12.302 -2.797 1.00 96.12 562 GLU A N 1
ATOM 4401 C CA . GLU A 1 562 ? -10.654 11.837 -2.593 1.00 96.12 562 GLU A CA 1
ATOM 4402 C C . GLU A 1 562 ? -11.418 12.752 -1.619 1.00 96.12 562 GLU A C 1
ATOM 4404 O O . GLU A 1 562 ? -12.534 13.180 -1.922 1.00 96.12 562 GLU A O 1
ATOM 4409 N N . ALA A 1 563 ? -10.801 13.132 -0.495 1.00 97.00 563 ALA A N 1
ATOM 4410 C CA . ALA A 1 563 ? -11.387 14.063 0.468 1.00 97.00 563 ALA A CA 1
ATOM 4411 C C . ALA A 1 563 ? -11.591 15.471 -0.123 1.00 97.00 563 ALA A C 1
ATOM 4413 O O . ALA A 1 563 ? -12.650 16.071 0.056 1.00 97.00 563 ALA A O 1
ATOM 4414 N N . TRP A 1 564 ? -10.613 15.986 -0.876 1.00 95.62 564 TRP A N 1
ATOM 4415 C CA . TRP A 1 564 ? -10.694 17.264 -1.588 1.00 95.62 564 TRP A CA 1
ATOM 4416 C C . TRP A 1 564 ? -11.797 17.259 -2.637 1.00 95.62 564 TRP A C 1
ATOM 4418 O O . TRP A 1 564 ? -12.528 18.230 -2.781 1.00 95.62 564 TRP A O 1
ATOM 4428 N N . ASN A 1 565 ? -11.946 16.157 -3.359 1.00 92.19 565 ASN A N 1
ATOM 4429 C CA . ASN A 1 565 ? -13.006 16.010 -4.336 1.00 92.19 565 ASN A CA 1
ATOM 4430 C C . ASN A 1 565 ? -14.400 15.992 -3.677 1.00 92.19 565 ASN A C 1
ATOM 4432 O O . ASN A 1 565 ? -15.358 16.469 -4.274 1.00 92.19 565 ASN A O 1
ATOM 4436 N N . HIS A 1 566 ? -14.513 15.490 -2.441 1.00 92.12 566 HIS A N 1
ATOM 4437 C CA . HIS A 1 566 ? -15.775 15.458 -1.698 1.00 92.12 566 HIS A CA 1
ATOM 4438 C C . HIS A 1 566 ? -16.126 16.789 -1.008 1.00 92.12 566 HIS A C 1
ATOM 4440 O O . HIS A 1 566 ? -17.273 17.225 -1.063 1.00 92.12 566 HIS A O 1
ATOM 4446 N N . PHE A 1 567 ? -15.161 17.425 -0.338 1.00 93.75 567 PHE A N 1
ATOM 4447 C CA . PHE A 1 567 ? -15.398 18.587 0.535 1.00 93.75 567 PHE A CA 1
ATOM 4448 C C . PHE A 1 567 ? -14.753 19.883 0.053 1.00 93.75 567 PHE A C 1
ATOM 4450 O O . PHE A 1 567 ? -15.107 20.958 0.538 1.00 93.75 567 PHE A O 1
ATOM 4457 N N . GLY A 1 568 ? -13.770 19.797 -0.841 1.00 86.56 568 GLY A N 1
ATOM 4458 C CA . GLY A 1 568 ? -13.021 20.953 -1.304 1.00 86.56 568 GLY A CA 1
ATOM 4459 C C . GLY A 1 568 ? -13.950 21.947 -1.984 1.00 86.56 568 GLY A C 1
ATOM 4460 O O . GLY A 1 568 ? -14.673 21.611 -2.917 1.00 86.56 568 GLY A O 1
ATOM 4461 N N . SER A 1 569 ? -13.910 23.191 -1.526 1.00 80.12 569 SER A N 1
ATOM 4462 C CA . SER A 1 569 ? -14.592 24.310 -2.164 1.00 80.12 569 SER A CA 1
ATOM 4463 C C . SER A 1 569 ? -13.577 25.387 -2.506 1.00 80.12 569 SER A C 1
ATOM 4465 O O . SER A 1 569 ? -12.671 25.680 -1.726 1.00 80.12 569 SER A O 1
ATOM 4467 N N . LEU A 1 570 ? -13.737 25.986 -3.683 1.00 74.38 570 LEU A N 1
ATOM 4468 C CA . LEU A 1 570 ? -12.955 27.134 -4.122 1.00 74.38 570 LEU A CA 1
ATOM 4469 C C . LEU A 1 570 ? -13.847 28.373 -4.065 1.00 74.38 570 LEU A C 1
ATOM 4471 O O . LEU A 1 570 ? -14.997 28.324 -4.496 1.00 74.38 570 LEU A O 1
ATOM 4475 N N . ASP A 1 571 ? -13.306 29.498 -3.596 1.00 64.75 571 ASP A N 1
ATOM 4476 C CA . ASP A 1 571 ? -14.017 30.791 -3.563 1.00 64.75 571 ASP A CA 1
ATOM 4477 C C . ASP A 1 571 ? -14.365 31.319 -4.973 1.00 64.75 571 ASP A C 1
ATOM 4479 O O . ASP A 1 571 ? -15.067 32.319 -5.136 1.00 64.75 571 ASP A O 1
ATOM 4483 N N . THR A 1 572 ? -13.881 30.650 -6.024 1.00 56.06 572 THR A N 1
ATOM 4484 C CA . THR A 1 572 ? -14.130 30.976 -7.425 1.00 56.06 572 THR A CA 1
ATOM 4485 C C . THR A 1 572 ? -15.247 30.109 -8.000 1.00 56.06 572 THR A C 1
ATOM 4487 O O . THR A 1 572 ? -15.092 28.902 -8.164 1.00 56.06 572 THR A O 1
ATOM 4490 N N . SER A 1 573 ? -16.338 30.744 -8.436 1.00 53.53 573 SER A N 1
ATOM 4491 C CA . SER A 1 573 ? -17.547 30.128 -9.021 1.00 53.53 573 SER A CA 1
ATOM 4492 C C . SER A 1 573 ? -17.349 29.316 -10.320 1.00 53.53 573 SER A C 1
ATOM 4494 O O . SER A 1 573 ? -18.327 28.968 -10.974 1.00 53.53 573 SER A O 1
ATOM 4496 N N . SER A 1 574 ? -16.107 29.039 -10.740 1.00 49.56 574 SER A N 1
ATOM 4497 C CA . SER A 1 574 ? -15.768 28.513 -12.075 1.00 49.56 574 SER A CA 1
ATOM 4498 C C . SER A 1 574 ? -14.717 27.393 -12.113 1.00 49.56 574 SER A C 1
ATOM 4500 O O . SER A 1 574 ? -14.346 26.947 -13.200 1.00 49.56 574 SER A O 1
ATOM 4502 N N . SER A 1 575 ? -14.212 26.915 -10.973 1.00 56.84 575 SER A N 1
ATOM 4503 C CA . SER A 1 575 ? -13.257 25.797 -10.946 1.00 56.84 575 SER A CA 1
ATOM 4504 C C . SER A 1 575 ? -13.791 24.644 -10.115 1.00 56.84 575 SER A C 1
ATOM 4506 O O . SER A 1 575 ? -13.904 24.756 -8.901 1.00 56.84 575 SER A O 1
ATOM 4508 N N . GLU A 1 576 ? -14.076 23.527 -10.781 1.00 75.12 576 GLU A N 1
ATOM 4509 C CA . GLU A 1 576 ? -14.374 22.256 -10.126 1.00 75.12 576 GLU A CA 1
ATOM 4510 C C . GLU A 1 576 ? -13.174 21.814 -9.263 1.00 75.12 576 GLU A C 1
ATOM 4512 O O . GLU A 1 576 ? -12.031 21.875 -9.746 1.00 75.12 576 GLU A O 1
ATOM 4517 N N . PRO A 1 577 ? -13.394 21.353 -8.016 1.00 79.81 577 PRO A N 1
ATOM 4518 C CA . PRO A 1 577 ? -12.336 20.884 -7.117 1.00 79.81 577 PRO A CA 1
ATOM 4519 C C . PRO A 1 577 ? -11.416 19.844 -7.764 1.00 79.81 577 PRO A C 1
ATOM 4521 O O . PRO A 1 577 ? -10.196 19.925 -7.606 1.00 79.81 577 PRO A O 1
ATOM 4524 N N . ALA A 1 578 ? -11.981 18.942 -8.574 1.00 80.69 578 ALA A N 1
ATOM 4525 C CA . ALA A 1 578 ? -11.239 17.944 -9.339 1.00 80.69 578 ALA A CA 1
ATOM 4526 C C . ALA A 1 578 ? -10.237 18.574 -10.322 1.00 80.69 578 ALA A C 1
ATOM 4528 O O . ALA A 1 578 ? -9.083 18.152 -10.403 1.00 80.69 578 ALA A O 1
ATOM 4529 N N . ARG A 1 579 ? -10.637 19.632 -11.042 1.00 80.75 579 ARG A N 1
ATOM 4530 C CA . ARG A 1 579 ? -9.765 20.323 -12.005 1.00 80.75 579 ARG A CA 1
ATOM 4531 C C . ARG A 1 579 ? -8.606 21.028 -11.312 1.00 80.75 579 ARG A C 1
ATOM 4533 O O . ARG A 1 579 ? -7.492 21.017 -11.829 1.00 80.75 579 ARG A O 1
ATOM 4540 N N . TYR A 1 580 ? -8.864 21.633 -10.154 1.00 83.81 580 TYR A N 1
ATOM 4541 C CA . TYR A 1 580 ? -7.820 22.256 -9.343 1.00 83.81 580 TYR A CA 1
ATOM 4542 C C . TYR A 1 580 ? -6.832 21.215 -8.813 1.00 83.81 580 TYR A C 1
ATOM 4544 O O . TYR A 1 580 ? -5.623 21.411 -8.913 1.00 83.81 580 TYR A O 1
ATOM 4552 N N . ALA A 1 581 ? -7.333 20.065 -8.358 1.00 87.50 581 ALA A N 1
ATOM 4553 C CA . ALA A 1 581 ? -6.511 18.989 -7.821 1.00 87.50 581 ALA A CA 1
ATOM 4554 C C . ALA A 1 581 ? -5.496 18.415 -8.831 1.00 87.50 581 ALA A C 1
ATOM 4556 O O . ALA A 1 581 ? -4.418 17.966 -8.441 1.00 87.50 581 ALA A O 1
ATOM 4557 N N . MET A 1 582 ? -5.772 18.511 -10.140 1.00 88.62 582 MET A N 1
ATOM 4558 C CA . MET A 1 582 ? -4.845 18.067 -11.191 1.00 88.62 582 MET A CA 1
ATOM 4559 C C . MET A 1 582 ? -3.486 18.782 -11.162 1.00 88.62 582 MET A C 1
ATOM 4561 O O . MET A 1 582 ? -2.506 18.220 -11.652 1.00 88.62 582 MET A O 1
ATOM 4565 N N . GLN A 1 583 ? -3.386 19.985 -10.582 1.00 90.00 583 GLN A N 1
ATOM 4566 C CA . GLN A 1 583 ? -2.101 20.685 -10.465 1.00 90.00 583 GLN A CA 1
ATOM 4567 C C . GLN A 1 583 ? -1.098 19.916 -9.588 1.00 90.00 583 GLN A C 1
ATOM 4569 O O . GLN A 1 583 ? 0.089 19.877 -9.909 1.00 90.00 583 GLN A O 1
ATOM 4574 N N . TRP A 1 584 ? -1.579 19.238 -8.537 1.00 94.69 584 TRP A N 1
ATOM 4575 C CA . TRP A 1 584 ? -0.751 18.424 -7.640 1.00 94.69 584 TRP A CA 1
ATOM 4576 C C . TRP A 1 584 ? -0.259 17.135 -8.316 1.00 94.69 584 TRP A C 1
ATOM 4578 O O . TRP A 1 584 ? 0.710 16.519 -7.883 1.00 94.69 584 TRP A O 1
ATOM 4588 N N . LEU A 1 585 ? -0.880 16.741 -9.430 1.00 96.00 585 LEU A N 1
ATOM 4589 C CA . LEU A 1 585 ? -0.548 15.522 -10.167 1.00 96.00 585 LEU A CA 1
ATOM 4590 C C . LEU A 1 585 ? 0.441 15.742 -11.318 1.00 96.00 585 LEU A C 1
ATOM 4592 O O . LEU A 1 585 ? 0.879 14.776 -11.949 1.00 96.00 585 LEU A O 1
ATOM 4596 N N . LEU A 1 586 ? 0.841 16.988 -11.592 1.00 94.25 586 LEU A N 1
ATOM 4597 C CA . LEU A 1 586 ? 1.835 17.279 -12.629 1.00 94.25 586 LEU A CA 1
ATOM 4598 C C . LEU A 1 586 ? 3.197 16.616 -12.342 1.00 94.25 586 LEU A C 1
ATOM 4600 O O . LEU A 1 586 ? 3.709 15.949 -13.249 1.00 94.25 586 LEU A O 1
ATOM 4604 N N . PRO A 1 587 ? 3.757 16.686 -11.114 1.00 96.25 587 PRO A N 1
ATOM 4605 C CA . PRO A 1 587 ? 5.032 16.030 -10.805 1.00 96.25 587 PRO A CA 1
ATOM 4606 C C . PRO A 1 587 ? 4.945 14.501 -10.888 1.00 96.25 587 PRO A C 1
ATOM 4608 O O . PRO A 1 587 ? 5.873 13.847 -11.362 1.00 96.25 587 PRO A O 1
ATOM 4611 N N . HIS A 1 588 ? 3.794 13.928 -10.530 1.00 97.56 588 HIS A N 1
ATOM 4612 C CA . HIS A 1 588 ? 3.517 12.494 -10.636 1.00 97.56 588 HIS A CA 1
ATOM 4613 C C . HIS A 1 588 ? 3.593 12.005 -12.085 1.00 97.56 588 HIS A C 1
ATOM 4615 O O . HIS A 1 588 ? 4.277 11.025 -12.389 1.00 97.56 588 HIS A O 1
ATOM 4621 N N . ARG A 1 589 ? 2.936 12.732 -13.000 1.00 95.94 589 ARG A N 1
ATOM 4622 C CA . ARG A 1 589 ? 2.972 12.449 -14.443 1.00 95.94 589 ARG A CA 1
ATOM 4623 C C . ARG A 1 589 ? 4.394 12.518 -14.995 1.00 95.94 589 ARG A C 1
ATOM 4625 O O . ARG A 1 589 ? 4.764 11.717 -15.852 1.00 95.94 589 ARG A O 1
ATOM 4632 N N . GLU A 1 590 ? 5.180 13.490 -14.546 1.00 94.81 590 GLU A N 1
ATOM 4633 C CA . GLU A 1 590 ? 6.571 13.634 -14.966 1.00 94.81 590 GLU A CA 1
ATOM 4634 C C . GLU A 1 590 ? 7.439 12.473 -14.463 1.00 94.81 590 GLU A C 1
ATOM 4636 O O . GLU A 1 590 ? 8.189 11.880 -15.247 1.00 94.81 590 GLU A O 1
ATOM 4641 N N . MET A 1 591 ? 7.295 12.104 -13.188 1.00 95.62 591 MET A N 1
ATOM 4642 C CA . MET A 1 591 ? 8.076 11.037 -12.569 1.00 95.62 591 MET A CA 1
ATOM 4643 C C . MET A 1 591 ? 7.821 9.677 -13.226 1.00 95.62 591 MET A C 1
ATOM 4645 O O . MET A 1 591 ? 8.779 9.005 -13.604 1.00 95.62 591 MET A O 1
ATOM 4649 N N . LEU A 1 592 ? 6.559 9.318 -13.478 1.00 96.12 592 LEU A N 1
ATOM 4650 C CA . LEU A 1 592 ? 6.178 8.071 -14.161 1.00 96.12 592 LEU A CA 1
ATOM 4651 C C . LEU A 1 592 ? 6.853 7.883 -15.528 1.00 96.12 592 LEU A C 1
ATOM 4653 O O . LEU A 1 592 ? 7.100 6.757 -15.957 1.00 96.12 592 LEU A O 1
ATOM 4657 N N . ARG A 1 593 ? 7.176 8.979 -16.220 1.00 92.06 593 ARG A N 1
ATOM 4658 C CA . ARG A 1 593 ? 7.796 8.943 -17.554 1.00 92.06 593 ARG A CA 1
ATOM 4659 C C . ARG A 1 593 ? 9.312 8.975 -17.528 1.00 92.06 593 ARG A C 1
ATOM 4661 O O . ARG A 1 593 ? 9.941 8.468 -18.453 1.00 92.06 593 ARG A O 1
ATOM 4668 N N . LYS A 1 594 ? 9.894 9.639 -16.529 1.00 93.56 594 LYS A N 1
ATOM 4669 C CA . LYS A 1 594 ? 11.338 9.900 -16.471 1.00 93.56 594 LYS A CA 1
ATOM 4670 C C . LYS A 1 594 ? 12.087 8.937 -15.558 1.00 93.56 594 LYS A C 1
ATOM 4672 O O . LYS A 1 594 ? 13.270 8.704 -15.807 1.00 93.56 594 LYS A O 1
ATOM 4677 N N . ALA A 1 595 ? 11.437 8.416 -14.519 1.00 95.00 595 ALA A N 1
ATOM 4678 C CA . ALA A 1 595 ? 12.075 7.540 -13.548 1.00 95.00 595 ALA A CA 1
ATOM 4679 C C . ALA A 1 595 ? 12.427 6.180 -14.178 1.00 95.00 595 ALA A C 1
ATOM 4681 O O . ALA A 1 595 ? 11.592 5.617 -14.892 1.00 95.00 595 ALA A O 1
ATOM 4682 N N . PRO A 1 596 ? 13.599 5.593 -13.864 1.00 95.81 596 PRO A N 1
ATOM 4683 C CA . PRO A 1 596 ? 13.976 4.257 -14.341 1.00 95.81 596 PRO A CA 1
ATOM 4684 C C . PRO A 1 596 ? 12.944 3.171 -14.003 1.00 95.81 596 PRO A C 1
ATOM 4686 O O . PRO A 1 596 ? 12.719 2.251 -14.787 1.00 95.81 596 PRO A O 1
ATOM 4689 N N . TRP A 1 597 ? 12.278 3.315 -12.855 1.00 97.69 597 TRP A N 1
ATOM 4690 C CA . TRP A 1 597 ? 11.231 2.413 -12.378 1.00 97.69 597 TRP A CA 1
ATOM 4691 C C . TRP A 1 597 ? 9.857 2.672 -13.016 1.00 97.69 597 TRP A C 1
ATOM 4693 O O . TRP A 1 597 ? 8.947 1.875 -12.847 1.00 97.69 597 TRP A O 1
ATOM 4703 N N . ARG A 1 598 ? 9.656 3.779 -13.748 1.00 97.12 598 ARG A N 1
ATOM 4704 C CA . ARG A 1 598 ? 8.332 4.172 -14.281 1.00 97.12 598 ARG A CA 1
ATOM 4705 C C . ARG A 1 598 ? 7.211 4.021 -13.242 1.00 97.12 598 ARG A C 1
ATOM 4707 O O . ARG A 1 598 ? 6.157 3.451 -13.507 1.00 97.12 598 ARG A O 1
ATOM 4714 N N . SER A 1 599 ? 7.503 4.461 -12.025 1.00 98.19 599 SER A N 1
ATOM 4715 C CA . SER A 1 599 ? 6.672 4.299 -10.836 1.00 98.19 599 SER A CA 1
ATOM 4716 C C . SER A 1 599 ? 6.816 5.536 -9.954 1.00 98.19 599 SER A C 1
ATOM 4718 O O . SER A 1 599 ? 7.649 6.408 -10.215 1.00 98.19 599 SER A O 1
ATOM 4720 N N . LEU A 1 600 ? 5.996 5.597 -8.911 1.00 98.56 600 LEU A N 1
ATOM 4721 C CA . LEU A 1 600 ? 6.119 6.551 -7.821 1.00 98.56 600 LEU A CA 1
ATOM 4722 C C . LEU A 1 600 ? 6.840 5.907 -6.628 1.00 98.56 600 LEU A C 1
ATOM 4724 O O . LEU A 1 600 ? 6.650 4.706 -6.395 1.00 98.56 600 LEU A O 1
ATOM 4728 N N . PRO A 1 601 ? 7.638 6.687 -5.880 1.00 98.50 601 PRO A N 1
ATOM 4729 C CA . PRO A 1 601 ? 8.345 6.204 -4.716 1.00 98.50 601 PRO A CA 1
ATOM 4730 C C . PRO A 1 601 ? 7.388 6.074 -3.530 1.00 98.50 601 PRO A C 1
ATOM 4732 O O . PRO A 1 601 ? 6.237 6.519 -3.540 1.00 98.50 601 PRO A O 1
ATOM 4735 N N . GLU A 1 602 ? 7.894 5.460 -2.479 1.00 98.62 602 GLU A N 1
ATOM 4736 C CA . GLU A 1 602 ? 7.242 5.397 -1.182 1.00 98.62 602 GLU A CA 1
ATOM 4737 C C . GLU A 1 602 ? 7.152 6.783 -0.530 1.00 98.62 602 GLU A C 1
ATOM 4739 O O . GLU A 1 602 ? 6.086 7.182 -0.052 1.00 98.62 602 GLU A O 1
ATOM 4744 N N . LEU A 1 603 ? 8.264 7.523 -0.552 1.00 98.50 603 LEU A N 1
ATOM 4745 C CA . LEU A 1 603 ? 8.387 8.834 0.069 1.00 98.50 603 LEU A CA 1
ATOM 4746 C C . LEU A 1 603 ? 9.464 9.694 -0.603 1.00 98.50 603 LEU A C 1
ATOM 4748 O O . LEU A 1 603 ? 10.391 9.197 -1.245 1.00 98.50 603 LEU A O 1
ATOM 4752 N N . THR A 1 604 ? 9.366 10.998 -0.400 1.00 98.62 604 THR A N 1
ATOM 4753 C CA . THR A 1 604 ? 10.411 11.980 -0.682 1.00 98.62 604 THR A CA 1
ATOM 4754 C C . THR A 1 604 ? 10.895 12.622 0.615 1.00 98.62 604 THR A C 1
ATOM 4756 O O . THR A 1 604 ? 10.207 12.627 1.636 1.00 98.62 604 THR A O 1
ATOM 4759 N N . ASN A 1 605 ? 12.117 13.144 0.584 1.00 98.62 605 ASN A N 1
ATOM 4760 C CA . ASN A 1 605 ? 12.607 14.052 1.615 1.00 98.62 605 ASN A CA 1
ATOM 4761 C C . ASN A 1 605 ? 11.924 15.423 1.461 1.00 98.62 605 ASN A C 1
ATOM 4763 O O . ASN A 1 605 ? 11.084 15.614 0.576 1.00 98.62 605 ASN A O 1
ATOM 4767 N N . SER A 1 606 ? 12.281 16.380 2.316 1.00 97.50 606 SER A N 1
ATOM 4768 C CA . SER A 1 606 ? 11.625 17.684 2.360 1.00 97.50 606 SER A CA 1
ATOM 4769 C C . SER A 1 606 ? 11.601 18.397 1.001 1.00 97.50 606 SER A C 1
ATOM 4771 O O . SER A 1 606 ? 12.592 18.439 0.266 1.00 97.50 606 SER A O 1
ATOM 4773 N N . SER A 1 607 ? 10.457 19.000 0.670 1.00 96.12 607 SER A N 1
ATOM 4774 C CA . SER A 1 607 ? 10.216 19.720 -0.587 1.00 96.12 607 SER A CA 1
ATOM 4775 C C . SER A 1 607 ? 10.434 18.864 -1.842 1.00 96.12 607 SER A C 1
ATOM 4777 O O . SER A 1 607 ? 10.990 19.339 -2.834 1.00 96.12 607 SER A O 1
ATOM 4779 N N . GLY A 1 608 ? 10.019 17.596 -1.811 1.00 96.06 608 GLY A N 1
ATOM 4780 C CA . GLY A 1 608 ? 10.135 16.670 -2.940 1.00 96.06 608 GLY A CA 1
ATOM 4781 C C . GLY A 1 608 ? 11.561 16.207 -3.253 1.00 96.06 608 GLY A C 1
ATOM 4782 O O . GLY A 1 608 ? 11.802 15.653 -4.328 1.00 96.06 608 GLY A O 1
ATOM 4783 N N . GLN A 1 609 ? 12.525 16.434 -2.354 1.00 97.62 609 GLN A N 1
ATOM 4784 C CA . GLN A 1 609 ? 13.900 15.981 -2.556 1.00 97.62 609 GLN A CA 1
ATOM 4785 C C . GLN A 1 609 ? 13.980 14.453 -2.636 1.00 97.62 609 GLN A C 1
ATOM 4787 O O . GLN A 1 609 ? 13.264 13.723 -1.946 1.00 97.62 609 GLN A O 1
ATOM 4792 N N . HIS A 1 610 ? 14.889 13.947 -3.470 1.00 97.00 610 HIS A N 1
ATOM 4793 C CA . HIS A 1 610 ? 15.088 12.509 -3.602 1.00 97.00 610 HIS A CA 1
ATOM 4794 C C . HIS A 1 610 ? 15.582 11.900 -2.282 1.00 97.00 610 HIS A C 1
ATOM 4796 O O . HIS A 1 610 ? 16.607 12.314 -1.740 1.00 97.00 610 HIS A O 1
ATOM 4802 N N . CYS A 1 611 ? 14.875 10.879 -1.798 1.00 97.75 611 CYS A N 1
ATOM 4803 C CA . CYS A 1 611 ? 15.306 10.066 -0.672 1.00 97.75 611 CYS A CA 1
ATOM 4804 C C . CYS A 1 611 ? 15.896 8.748 -1.185 1.00 97.75 611 CYS A C 1
ATOM 4806 O O . CYS A 1 611 ? 15.176 7.907 -1.718 1.00 97.75 611 CYS A O 1
ATOM 4808 N N . HIS A 1 612 ? 17.199 8.546 -0.997 1.00 95.81 612 HIS A N 1
ATOM 4809 C CA . HIS A 1 612 ? 17.890 7.341 -1.471 1.00 95.81 612 HIS A CA 1
ATOM 4810 C C . HIS A 1 612 ? 17.511 6.062 -0.702 1.00 95.81 612 HIS A C 1
ATOM 4812 O O . HIS A 1 612 ? 17.697 4.967 -1.224 1.00 95.81 612 HIS A O 1
ATOM 4818 N N . HIS A 1 613 ? 16.979 6.190 0.520 1.00 96.94 613 HIS A N 1
ATOM 4819 C CA . HIS A 1 613 ? 16.457 5.064 1.310 1.00 96.94 613 HIS A CA 1
ATOM 4820 C C . HIS A 1 613 ? 15.006 4.717 0.969 1.00 96.94 613 HIS A C 1
ATOM 4822 O O . HIS A 1 613 ? 14.523 3.660 1.372 1.00 96.94 613 HIS A O 1
ATOM 4828 N N . SER A 1 614 ? 14.299 5.595 0.251 1.00 97.81 614 SER A N 1
ATOM 4829 C CA . SER A 1 614 ? 12.919 5.340 -0.150 1.00 97.81 614 SER A CA 1
ATOM 4830 C C . SER A 1 614 ? 12.851 4.187 -1.143 1.00 97.81 614 SER A C 1
ATOM 4832 O O . SER A 1 614 ? 13.666 4.096 -2.064 1.00 97.81 614 SER A O 1
ATOM 4834 N N . CYS A 1 615 ? 11.843 3.326 -0.994 1.00 97.94 615 CYS A N 1
ATOM 4835 C CA . CYS A 1 615 ? 11.518 2.368 -2.038 1.00 97.94 615 CYS A CA 1
ATOM 4836 C C . CYS A 1 615 ? 11.085 3.127 -3.314 1.00 97.94 615 CYS A C 1
ATOM 4838 O O . CYS A 1 615 ? 10.091 3.855 -3.277 1.00 97.94 615 CYS A O 1
ATOM 4840 N N . PRO A 1 616 ? 11.794 2.998 -4.451 1.00 98.12 616 PRO A N 1
ATOM 4841 C CA . PRO A 1 616 ? 11.560 3.829 -5.636 1.00 98.12 616 PRO A CA 1
ATOM 4842 C C . PRO A 1 616 ? 10.272 3.485 -6.400 1.00 98.12 616 PRO A C 1
ATOM 4844 O O . PRO A 1 616 ? 9.813 4.292 -7.209 1.00 98.12 616 PRO A O 1
ATOM 4847 N N . ALA A 1 617 ? 9.696 2.305 -6.156 1.00 98.50 617 ALA A N 1
ATOM 4848 C CA . ALA A 1 617 ? 8.404 1.892 -6.684 1.00 98.50 617 ALA A CA 1
ATOM 4849 C C . ALA A 1 617 ? 7.543 1.299 -5.565 1.00 98.50 617 ALA A C 1
ATOM 4851 O O . ALA A 1 617 ? 7.889 0.247 -5.028 1.00 98.50 617 ALA A O 1
ATOM 4852 N N . GLN A 1 618 ? 6.423 1.938 -5.224 1.00 98.56 618 GLN A N 1
ATOM 4853 C CA . GLN A 1 618 ? 5.540 1.482 -4.146 1.00 98.56 618 GLN A CA 1
ATOM 4854 C C . GLN A 1 618 ? 4.095 1.279 -4.650 1.00 98.56 618 GLN A C 1
ATOM 4856 O O . GLN A 1 618 ? 3.516 2.164 -5.288 1.00 98.56 618 GLN A O 1
ATOM 4861 N N . ALA A 1 619 ? 3.524 0.106 -4.349 1.00 98.75 619 ALA A N 1
ATOM 4862 C CA . ALA A 1 619 ? 2.159 -0.297 -4.673 1.00 98.75 619 ALA A CA 1
ATOM 4863 C C . ALA A 1 619 ? 1.069 0.678 -4.190 1.00 98.75 619 ALA A C 1
ATOM 4865 O O . ALA A 1 619 ? 0.282 1.150 -5.009 1.00 98.75 619 ALA A O 1
ATOM 4866 N N . TRP A 1 620 ? 1.014 1.019 -2.899 1.00 98.00 620 TRP A N 1
ATOM 4867 C CA . TRP A 1 620 ? 0.037 1.953 -2.337 1.00 98.00 620 TRP A CA 1
ATOM 4868 C C . TRP A 1 620 ? 0.128 3.354 -2.938 1.00 98.00 620 TRP A C 1
ATOM 4870 O O . T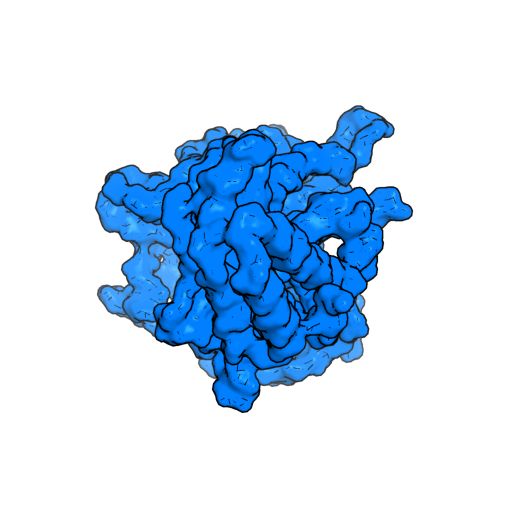RP A 1 620 ? -0.907 3.984 -3.125 1.00 98.00 620 TRP A O 1
ATOM 4880 N N . SER A 1 621 ? 1.320 3.817 -3.327 1.00 98.69 621 SER A N 1
ATOM 4881 C CA . SER A 1 621 ? 1.523 5.171 -3.857 1.00 98.69 621 SER A CA 1
ATOM 4882 C C . SER A 1 621 ? 0.826 5.327 -5.204 1.00 98.69 621 SER A C 1
ATOM 4884 O O . SER A 1 621 ? 0.237 6.364 -5.496 1.00 98.69 621 SER A O 1
ATOM 4886 N N . LEU A 1 622 ? 0.866 4.274 -6.023 1.00 98.56 622 LEU A N 1
ATOM 4887 C CA . LEU A 1 622 ? 0.162 4.219 -7.300 1.00 98.56 622 LEU A CA 1
ATOM 4888 C C . LEU A 1 622 ? -1.311 3.862 -7.130 1.00 98.56 622 LEU A C 1
ATOM 4890 O O . LEU A 1 622 ? -2.165 4.437 -7.801 1.00 98.56 622 LEU A O 1
ATOM 4894 N N . ALA A 1 623 ? -1.618 2.923 -6.238 1.00 98.50 623 ALA A N 1
ATOM 4895 C CA . ALA A 1 623 ? -2.968 2.418 -6.063 1.00 98.50 623 ALA A CA 1
ATOM 4896 C C . ALA A 1 623 ? -3.936 3.479 -5.530 1.00 98.50 623 ALA A C 1
ATOM 4898 O O . ALA A 1 623 ? -5.031 3.627 -6.076 1.00 98.50 623 ALA A O 1
ATOM 4899 N N . THR A 1 624 ? -3.546 4.237 -4.501 1.00 98.62 624 THR A N 1
ATOM 4900 C CA . THR A 1 624 ? -4.415 5.286 -3.947 1.00 98.62 624 THR A CA 1
ATOM 4901 C C . THR A 1 624 ? -4.602 6.422 -4.948 1.00 98.62 624 THR A C 1
ATOM 4903 O O . THR A 1 624 ? -5.706 6.947 -5.077 1.00 98.62 624 THR A O 1
ATOM 4906 N N . LEU A 1 625 ? -3.569 6.745 -5.734 1.00 98.06 625 LEU A N 1
ATOM 4907 C CA . LEU A 1 625 ? -3.675 7.714 -6.820 1.00 98.06 625 LEU A CA 1
ATOM 4908 C C . LEU A 1 625 ? -4.640 7.244 -7.920 1.00 98.06 625 LEU A C 1
ATOM 4910 O O . LEU A 1 625 ? -5.459 8.031 -8.391 1.00 98.06 625 LEU A O 1
ATOM 4914 N N . LEU A 1 626 ? -4.581 5.971 -8.325 1.00 97.94 626 LEU A N 1
ATOM 4915 C CA . LEU A 1 626 ? -5.491 5.428 -9.336 1.00 97.94 626 LEU A CA 1
ATOM 4916 C C . LEU A 1 626 ? -6.945 5.395 -8.846 1.00 97.94 626 LEU A C 1
ATOM 4918 O O . LEU A 1 626 ? -7.852 5.725 -9.612 1.00 97.94 626 LEU A O 1
ATOM 4922 N N . SER A 1 627 ? -7.160 5.047 -7.571 1.00 96.81 627 SER A N 1
ATOM 4923 C CA . SER A 1 627 ? -8.475 5.134 -6.919 1.00 96.81 627 SER A CA 1
ATOM 4924 C C . SER A 1 627 ? -9.017 6.565 -6.954 1.00 96.81 627 SER A C 1
ATOM 4926 O O . SER A 1 627 ? -10.134 6.790 -7.425 1.00 96.81 627 SER A O 1
ATOM 4928 N N . ALA A 1 628 ? -8.199 7.548 -6.568 1.00 96.25 628 ALA A N 1
ATOM 4929 C CA . ALA A 1 628 ? -8.590 8.954 -6.583 1.00 96.25 628 ALA A CA 1
ATOM 4930 C C . ALA A 1 628 ? -8.924 9.452 -7.998 1.00 96.25 628 ALA A C 1
ATOM 4932 O O . ALA A 1 628 ? -9.968 10.069 -8.208 1.00 96.25 628 ALA A O 1
ATOM 4933 N N . LEU A 1 629 ? -8.086 9.125 -8.990 1.00 95.50 629 LEU A N 1
ATOM 4934 C CA . LEU A 1 629 ? -8.318 9.475 -10.396 1.00 95.50 629 LEU A CA 1
ATOM 4935 C C . LEU A 1 629 ? -9.639 8.905 -10.918 1.00 95.50 629 LEU A C 1
ATOM 4937 O O . LEU A 1 629 ? -10.362 9.595 -11.640 1.00 95.50 629 LEU A O 1
ATOM 4941 N N . ARG A 1 630 ? -9.977 7.669 -10.540 1.00 93.81 630 ARG A N 1
ATOM 4942 C CA . ARG A 1 630 ? -11.267 7.065 -10.878 1.00 93.81 630 ARG A CA 1
ATOM 4943 C C . ARG A 1 630 ? -12.423 7.864 -10.284 1.00 93.81 630 ARG A C 1
ATOM 4945 O O . ARG A 1 630 ? -13.331 8.246 -11.021 1.00 93.81 630 ARG A O 1
ATOM 4952 N N . THR A 1 631 ? -12.370 8.149 -8.986 1.00 89.75 631 THR A N 1
ATOM 4953 C CA . THR A 1 631 ? -13.407 8.908 -8.271 1.00 89.75 631 THR A CA 1
ATOM 4954 C C . THR A 1 631 ? -13.618 10.296 -8.881 1.00 89.75 631 THR A C 1
ATOM 4956 O O . THR A 1 631 ? -14.750 10.683 -9.159 1.00 89.75 631 THR A O 1
ATOM 4959 N N . MET A 1 632 ? -12.529 11.013 -9.169 1.00 87.69 632 MET A N 1
ATOM 4960 C CA . MET A 1 632 ? -12.567 12.344 -9.782 1.00 87.69 632 MET A CA 1
ATOM 4961 C C . MET A 1 632 ? -13.122 12.324 -11.214 1.00 87.69 632 MET A C 1
ATOM 4963 O O . MET A 1 632 ? -13.744 13.290 -11.642 1.00 87.69 632 MET A O 1
ATOM 4967 N N . THR A 1 633 ? -12.915 11.240 -11.967 1.00 84.88 633 THR A N 1
ATOM 4968 C CA . THR A 1 633 ? -13.393 11.137 -13.356 1.00 84.88 633 THR A CA 1
ATOM 4969 C C . THR A 1 633 ? -14.899 10.869 -13.420 1.00 84.88 633 THR A C 1
ATOM 4971 O O . THR A 1 633 ? -15.595 11.492 -14.217 1.00 84.88 633 THR A O 1
ATOM 4974 N N . PHE A 1 634 ? -15.423 9.983 -12.565 1.00 71.50 634 PHE A N 1
ATOM 4975 C CA . PHE A 1 634 ? -16.847 9.615 -12.565 1.00 71.50 634 PHE A CA 1
ATOM 4976 C C . PHE A 1 634 ? -17.790 10.692 -12.014 1.00 71.50 634 PHE A C 1
ATOM 4978 O O . PHE A 1 634 ? -18.995 10.565 -12.184 1.00 71.50 634 PHE A O 1
ATOM 4985 N N . GLN A 1 635 ? -17.278 11.732 -11.352 1.00 57.41 635 GLN A N 1
ATOM 4986 C CA . GLN A 1 635 ? -18.102 12.861 -10.902 1.00 57.41 635 GLN A CA 1
ATOM 4987 C C . GLN A 1 635 ? -18.184 14.009 -11.920 1.00 57.41 635 GLN A C 1
ATOM 4989 O O . GLN A 1 635 ? -19.041 14.877 -11.779 1.00 57.41 635 GLN A O 1
ATOM 4994 N N . VAL A 1 636 ? -17.304 14.018 -12.928 1.00 48.34 636 VAL A N 1
ATOM 4995 C CA . VAL A 1 636 ? -17.262 15.032 -14.002 1.00 48.34 636 VAL A CA 1
ATOM 4996 C C . VAL A 1 636 ? -17.986 14.549 -15.272 1.00 48.34 636 VAL A C 1
ATOM 4998 O O . VAL A 1 636 ? -18.376 15.368 -16.105 1.00 48.34 636 VAL A O 1
ATOM 5001 N N . ALA A 1 637 ? -18.160 13.230 -15.426 1.00 38.25 637 ALA A N 1
ATOM 5002 C CA . ALA A 1 637 ? -18.910 12.586 -16.511 1.00 38.25 637 ALA A CA 1
ATOM 5003 C C . ALA A 1 637 ? -20.388 12.411 -16.142 1.00 38.25 637 ALA A C 1
ATOM 5005 O O . ALA A 1 637 ? -21.233 12.596 -17.050 1.00 38.25 637 ALA A O 1
#